Protein AF-A0A522E8Q3-F1 (afdb_monomer_lite)

Foldseek 3Di:
DVVVVVVVPPLPPFAEAELLQLQQDDFLLVLLVLLQQLVVQLVVVVVVPDDSLRSNVVSQQVSRATPVGGLAPDDSVVVQVLLLVLLLVLLVLQVCCCVQFVVVCCVVQPQDPVLSPDSGLSVLSVLLNPFQDVPRDPVSLRSNLSSSSSNSRSSSLNSQVRSCVVLVLVVLLVVLVVLCQVWFFDHPDKAKKKKKWWFADDPPFPFGATPDIFIDRDPVVVVVVVVVCVVVVTDMDMDIATFTWGDDPQKIWTKRKAQPQDDSSVQSLCVLVVDTASQRQEMEIAGQWMDGHPHDIGFDDFVNLVVSLVSCVVTSCDPQHPWDPPPDDDDPLDDPLDDWDKTKTWGWDDDPSHIYTHIYMYTTYYPSSVVSVVRCPRPPSVSCVVNVSCCVRVVCSSQVPDCPSNVPVPRSDGDCPPD

Structure (mmCIF, N/CA/C/O backbone):
data_AF-A0A522E8Q3-F1
#
_entry.id   AF-A0A522E8Q3-F1
#
loop_
_atom_site.group_PDB
_atom_site.id
_atom_site.type_symbol
_atom_site.label_atom_id
_atom_site.label_alt_id
_atom_site.label_comp_id
_atom_site.label_asym_id
_atom_site.label_entity_id
_atom_site.label_seq_id
_atom_site.pdbx_PDB_ins_code
_atom_site.Cartn_x
_atom_site.Cartn_y
_atom_site.Cartn_z
_atom_site.occupancy
_atom_site.B_iso_or_equiv
_atom_site.auth_seq_id
_atom_site.auth_comp_id
_atom_site.auth_asym_id
_atom_site.auth_atom_id
_atom_site.pdbx_PDB_model_num
ATOM 1 N N . MET A 1 1 ? -15.191 -46.742 -25.155 1.00 41.59 1 MET A N 1
ATOM 2 C CA . MET A 1 1 ? -14.427 -45.645 -25.792 1.00 41.59 1 MET A CA 1
ATOM 3 C C . MET A 1 1 ? -14.888 -44.253 -25.358 1.00 41.59 1 MET A C 1
ATOM 5 O O . MET A 1 1 ? -14.039 -43.494 -24.926 1.00 41.59 1 MET A O 1
ATOM 9 N N . PHE A 1 2 ? -16.186 -43.914 -25.352 1.00 28.19 2 PHE A N 1
ATOM 10 C CA . PHE A 1 2 ? -16.649 -42.576 -24.910 1.00 28.19 2 PHE A CA 1
ATOM 11 C C . PHE A 1 2 ? -16.436 -42.281 -23.404 1.00 28.19 2 PHE A C 1
ATOM 13 O O . PHE A 1 2 ? -16.222 -41.140 -23.020 1.00 28.19 2 PHE A O 1
ATOM 20 N N . ALA A 1 3 ? -16.409 -43.313 -22.552 1.00 34.50 3 ALA A N 1
ATOM 21 C CA . ALA A 1 3 ? -16.112 -43.178 -21.119 1.00 34.50 3 ALA A CA 1
ATOM 22 C C . ALA A 1 3 ? -14.609 -43.009 -20.797 1.00 34.50 3 ALA A C 1
ATOM 24 O O . ALA A 1 3 ? -14.265 -42.586 -19.701 1.00 34.50 3 ALA A O 1
ATOM 25 N N . GLN A 1 4 ? -13.715 -43.312 -21.746 1.00 32.22 4 GLN A N 1
ATOM 26 C CA . GLN A 1 4 ? -12.261 -43.157 -21.578 1.00 32.22 4 GLN A CA 1
ATOM 27 C C . GLN A 1 4 ? -11.807 -41.727 -21.913 1.00 32.22 4 GLN A C 1
ATOM 29 O O . GLN A 1 4 ? -10.944 -41.189 -21.233 1.00 32.22 4 GLN A O 1
ATOM 34 N N . LEU A 1 5 ? -12.498 -41.059 -22.844 1.00 30.47 5 LEU A N 1
ATOM 35 C CA . LEU A 1 5 ? -12.337 -39.625 -23.131 1.00 30.47 5 LEU A CA 1
ATOM 36 C C . LEU A 1 5 ? -12.844 -38.707 -22.001 1.00 30.47 5 LEU A C 1
ATOM 38 O O . LEU A 1 5 ? -12.388 -37.576 -21.887 1.00 30.47 5 LEU A O 1
ATOM 42 N N . LEU A 1 6 ? -13.735 -39.195 -21.129 1.00 31.92 6 LEU A N 1
ATOM 43 C CA . LEU A 1 6 ? -14.139 -38.485 -19.904 1.00 31.92 6 LEU A CA 1
ATOM 44 C C . LEU A 1 6 ? -13.179 -38.721 -18.725 1.00 31.92 6 LEU A C 1
ATOM 46 O O . LEU A 1 6 ? -13.173 -37.930 -17.789 1.00 31.92 6 LEU A O 1
ATOM 50 N N . ALA A 1 7 ? -12.347 -39.767 -18.779 1.00 30.45 7 ALA A N 1
ATOM 51 C CA . ALA A 1 7 ? -11.290 -40.020 -17.795 1.00 30.45 7 ALA A CA 1
ATOM 52 C C . ALA A 1 7 ? -9.968 -39.310 -18.156 1.00 30.45 7 ALA A C 1
ATOM 54 O O . ALA A 1 7 ? -9.169 -39.011 -17.273 1.00 30.45 7 ALA A O 1
ATOM 55 N N . GLU A 1 8 ? -9.768 -38.987 -19.440 1.00 33.78 8 GLU A N 1
ATOM 56 C CA . GLU A 1 8 ? -8.677 -38.138 -19.948 1.00 33.78 8 GLU A CA 1
ATOM 57 C C . GLU A 1 8 ? -8.996 -36.634 -19.914 1.00 33.78 8 GLU A C 1
ATOM 59 O O . GLU A 1 8 ? -8.121 -35.812 -20.179 1.00 33.78 8 GLU A O 1
ATOM 64 N N . MET A 1 9 ? -10.183 -36.248 -19.425 1.00 33.44 9 MET A N 1
ATOM 65 C CA . MET A 1 9 ? -10.294 -35.031 -18.619 1.00 33.44 9 MET A CA 1
ATOM 66 C C . MET A 1 9 ? -9.604 -35.300 -17.282 1.00 33.44 9 MET A C 1
ATOM 68 O O . MET A 1 9 ? -10.233 -35.344 -16.225 1.00 33.44 9 MET A O 1
ATOM 72 N N . THR A 1 10 ? -8.283 -35.494 -17.335 1.00 39.47 10 THR A N 1
ATOM 73 C CA . THR A 1 10 ? -7.413 -35.226 -16.205 1.00 39.47 10 THR A CA 1
ATOM 74 C C . THR A 1 10 ? -7.893 -33.903 -15.646 1.00 39.47 10 THR A C 1
ATOM 76 O O . THR A 1 10 ? -7.778 -32.873 -16.315 1.00 39.47 10 THR A O 1
ATOM 79 N N . LEU A 1 11 ? -8.495 -33.952 -14.457 1.00 42.81 11 LEU A N 1
ATOM 80 C CA . LEU A 1 11 ? -8.527 -32.839 -13.531 1.00 42.81 11 LEU A CA 1
ATOM 81 C C . LEU A 1 11 ? -7.081 -32.367 -13.480 1.00 42.81 11 LEU A C 1
ATOM 83 O O . LEU A 1 11 ? -6.267 -32.950 -12.766 1.00 42.81 11 LEU A O 1
ATOM 87 N N . SER A 1 12 ? -6.731 -31.411 -14.344 1.00 44.81 12 SER A N 1
ATOM 88 C CA . SER A 1 12 ? -5.445 -30.753 -14.310 1.00 44.81 12 SER A CA 1
ATOM 89 C C . SER A 1 12 ? -5.385 -30.233 -12.897 1.00 44.81 12 SER A C 1
ATOM 91 O O . SER A 1 12 ? -6.204 -29.383 -12.533 1.00 44.81 12 SER A O 1
ATOM 93 N N . THR A 1 13 ? -4.528 -30.837 -12.076 1.00 48.59 13 THR A N 1
ATOM 94 C CA . THR A 1 13 ? -4.317 -30.410 -10.702 1.00 48.59 13 THR A CA 1
ATOM 95 C C . THR A 1 13 ? -4.207 -28.893 -10.773 1.00 48.59 13 THR A C 1
ATOM 97 O O . THR A 1 13 ? -3.363 -28.427 -11.549 1.00 48.59 13 THR A O 1
ATOM 100 N N . PRO A 1 14 ? -5.112 -28.133 -10.124 1.00 58.19 14 PRO A N 1
ATOM 101 C CA . PRO A 1 14 ? -5.217 -26.704 -10.368 1.00 58.19 14 PRO A CA 1
ATOM 102 C C . PRO A 1 14 ? -3.828 -26.090 -10.277 1.00 58.19 14 PRO A C 1
ATOM 104 O O . PRO A 1 14 ? -3.141 -26.274 -9.268 1.00 58.19 14 PRO A O 1
ATOM 107 N N . GLN A 1 15 ? -3.369 -25.444 -11.351 1.00 67.69 15 GLN A N 1
ATOM 108 C CA . GLN A 1 15 ? -2.024 -24.882 -11.349 1.00 67.69 15 GLN A CA 1
ATOM 109 C C . GLN A 1 15 ? -1.968 -23.810 -10.261 1.00 67.69 15 GLN A C 1
ATOM 111 O O . GLN A 1 15 ? -2.791 -22.891 -10.234 1.00 67.69 15 GLN A O 1
ATOM 116 N N . LEU A 1 16 ? -1.032 -23.966 -9.328 1.00 74.56 16 LEU A N 1
ATOM 117 C CA . LEU A 1 16 ? -0.861 -23.036 -8.223 1.00 74.56 16 LEU A CA 1
ATOM 118 C C . LEU A 1 16 ? -0.141 -21.783 -8.735 1.00 74.56 16 LEU A C 1
ATOM 120 O O . LEU A 1 16 ? 1.036 -21.839 -9.090 1.00 74.56 16 LEU A O 1
ATOM 124 N N . PHE A 1 17 ? -0.841 -20.652 -8.750 1.00 78.56 17 PHE A N 1
ATOM 125 C CA . PHE A 1 17 ? -0.266 -19.339 -9.012 1.00 78.56 17 PHE A CA 1
ATOM 126 C C . PHE A 1 17 ? 0.146 -18.684 -7.693 1.00 78.56 17 PHE A C 1
ATOM 128 O O . PHE A 1 17 ? -0.682 -18.444 -6.810 1.00 78.56 17 PHE A O 1
ATOM 135 N N . ILE A 1 18 ? 1.438 -18.388 -7.557 1.00 78.44 18 ILE A N 1
ATOM 136 C CA . ILE A 1 18 ? 2.001 -17.707 -6.390 1.00 78.44 18 ILE A CA 1
ATOM 137 C C . ILE A 1 18 ? 2.471 -16.323 -6.858 1.00 78.44 18 ILE A C 1
ATOM 139 O O . ILE A 1 18 ? 3.510 -16.250 -7.516 1.00 78.44 18 ILE A O 1
ATOM 143 N N . PRO A 1 19 ? 1.766 -15.227 -6.510 1.00 79.31 19 PRO A N 1
ATOM 144 C CA . PRO A 1 19 ? 2.124 -13.865 -6.920 1.00 79.31 19 PRO A CA 1
ATOM 145 C C . PRO A 1 19 ? 3.591 -13.506 -6.655 1.00 79.31 19 PRO A C 1
ATOM 147 O O . PRO A 1 19 ? 4.250 -12.895 -7.490 1.00 79.31 19 PRO A O 1
ATOM 150 N N . ASP A 1 20 ? 4.140 -13.961 -5.527 1.00 77.62 20 ASP A N 1
ATOM 151 C CA . ASP A 1 20 ? 5.539 -13.729 -5.156 1.00 77.62 20 ASP A CA 1
ATOM 152 C C . ASP A 1 20 ? 6.546 -14.336 -6.158 1.00 77.62 20 ASP A C 1
ATOM 154 O O . ASP A 1 20 ? 7.645 -13.807 -6.288 1.00 77.62 20 ASP A O 1
ATOM 158 N N . ASN A 1 21 ? 6.186 -15.409 -6.873 1.00 78.00 21 ASN A N 1
ATOM 159 C CA . ASN A 1 21 ? 7.031 -16.037 -7.900 1.00 78.00 21 ASN A CA 1
ATOM 160 C C . ASN A 1 21 ? 6.860 -15.397 -9.289 1.00 78.00 21 ASN A C 1
ATOM 162 O O . ASN A 1 21 ? 7.738 -15.529 -10.145 1.00 78.00 21 ASN A O 1
ATOM 166 N N . ALA A 1 22 ? 5.716 -14.750 -9.525 1.00 79.38 22 ALA A N 1
ATOM 167 C CA . ALA A 1 22 ? 5.424 -14.006 -10.749 1.00 79.38 22 ALA A CA 1
ATOM 168 C C . ALA A 1 22 ? 5.989 -12.576 -10.709 1.00 79.38 22 ALA A C 1
ATOM 170 O O . ALA A 1 22 ? 6.239 -11.970 -11.753 1.00 79.38 22 ALA A O 1
ATOM 171 N N . LEU A 1 23 ? 6.211 -12.042 -9.505 1.00 85.19 23 LEU A N 1
ATOM 172 C CA . LEU A 1 23 ? 6.755 -10.711 -9.284 1.00 85.19 23 LEU A CA 1
ATOM 173 C C . LEU A 1 23 ? 8.222 -10.623 -9.719 1.00 85.19 23 LEU A C 1
ATOM 175 O O . LEU A 1 23 ? 9.132 -11.041 -9.005 1.00 85.19 23 LEU A O 1
ATOM 179 N N . ASN A 1 24 ? 8.454 -9.951 -10.845 1.00 82.75 24 ASN A N 1
ATOM 180 C CA . ASN A 1 24 ? 9.786 -9.587 -11.331 1.00 82.75 24 ASN A CA 1
ATOM 181 C C . ASN A 1 24 ? 10.335 -8.333 -10.644 1.00 82.75 24 ASN A C 1
ATOM 183 O O . ASN A 1 24 ? 10.727 -7.355 -11.285 1.00 82.75 24 ASN A O 1
ATOM 187 N N . PHE A 1 25 ? 10.359 -8.365 -9.313 1.00 84.12 25 PHE A N 1
ATOM 188 C CA . PHE A 1 25 ? 10.963 -7.302 -8.529 1.00 84.12 25 PHE A CA 1
ATOM 189 C C . PHE A 1 25 ? 12.481 -7.465 -8.503 1.00 84.12 25 PHE A C 1
ATOM 191 O O . PHE A 1 25 ? 13.005 -8.537 -8.202 1.00 84.12 25 PHE A O 1
ATOM 198 N N . ARG A 1 26 ? 13.183 -6.370 -8.769 1.00 81.25 26 ARG A N 1
ATOM 199 C CA . ARG A 1 26 ? 14.635 -6.271 -8.652 1.00 81.25 26 ARG A CA 1
ATOM 200 C C . ARG A 1 26 ? 14.940 -5.041 -7.835 1.00 81.25 26 ARG A C 1
ATOM 202 O O . ARG A 1 26 ? 14.259 -4.024 -7.976 1.00 81.25 26 ARG A O 1
ATOM 209 N N . ARG A 1 27 ? 15.964 -5.122 -6.990 1.00 77.81 27 ARG A N 1
ATOM 210 C CA . ARG A 1 27 ? 16.410 -3.915 -6.290 1.00 77.81 27 ARG A CA 1
ATOM 211 C C . ARG A 1 27 ? 16.889 -2.911 -7.327 1.00 77.81 27 ARG A C 1
ATOM 213 O O . ARG A 1 27 ? 17.467 -3.297 -8.340 1.00 77.81 27 ARG A O 1
ATOM 220 N N . LEU A 1 28 ? 16.693 -1.628 -7.067 1.00 74.69 28 LEU A N 1
ATOM 221 C CA . LEU A 1 28 ? 17.050 -0.564 -8.008 1.00 74.69 28 LEU A CA 1
ATOM 222 C C . LEU A 1 28 ? 18.443 -0.696 -8.681 1.00 74.69 28 LEU A C 1
ATOM 224 O O . LEU A 1 28 ? 18.494 -0.512 -9.896 1.00 74.69 28 LEU A O 1
ATOM 228 N N . PRO A 1 29 ? 19.547 -1.083 -8.002 1.00 74.06 29 PRO A N 1
ATOM 229 C CA . PRO A 1 29 ? 20.842 -1.272 -8.669 1.00 74.06 29 PRO A CA 1
ATOM 230 C C . PRO A 1 29 ? 20.824 -2.385 -9.727 1.00 74.06 29 PRO A C 1
ATOM 232 O O . PRO A 1 29 ? 21.396 -2.239 -10.803 1.00 74.06 29 PRO A O 1
ATOM 235 N N . GLU A 1 30 ? 20.115 -3.481 -9.455 1.00 77.81 30 GLU A N 1
ATOM 236 C CA . GLU A 1 30 ? 19.909 -4.579 -10.406 1.00 77.81 30 GLU A CA 1
ATOM 237 C C . GLU A 1 30 ? 18.980 -4.141 -11.547 1.00 77.81 30 GLU A C 1
ATOM 239 O O . GLU A 1 30 ? 19.164 -4.541 -12.695 1.00 77.81 30 GLU A O 1
ATOM 244 N N . GLN A 1 31 ? 18.006 -3.272 -11.261 1.00 82.75 31 GLN A N 1
ATOM 245 C CA . GLN A 1 31 ? 17.117 -2.719 -12.281 1.00 82.75 31 GLN A CA 1
ATOM 246 C C . GLN A 1 31 ? 17.868 -1.846 -13.296 1.00 82.75 31 GLN A C 1
ATOM 248 O O . GLN A 1 31 ? 17.459 -1.773 -14.453 1.00 82.75 31 GLN A O 1
ATOM 253 N N . TYR A 1 32 ? 18.986 -1.225 -12.916 1.00 80.94 32 TYR A N 1
ATOM 254 C CA . TYR A 1 32 ? 19.794 -0.428 -13.846 1.00 80.94 32 TYR A CA 1
ATOM 255 C C . TYR A 1 32 ? 20.432 -1.291 -14.943 1.00 80.94 32 TYR A C 1
ATOM 257 O O . TYR A 1 32 ? 20.439 -0.891 -16.107 1.00 80.94 32 TYR A O 1
ATOM 265 N N . LEU A 1 33 ? 20.869 -2.510 -14.609 1.00 81.75 33 LEU A N 1
ATOM 266 C CA . LEU A 1 33 ? 21.344 -3.495 -15.593 1.00 81.75 33 LEU A CA 1
ATOM 267 C C . LEU A 1 33 ? 20.244 -3.892 -16.580 1.00 81.75 33 LEU A C 1
ATOM 269 O O . LEU A 1 33 ? 20.492 -4.055 -17.777 1.00 81.75 33 LEU A O 1
ATOM 273 N N . ILE A 1 34 ? 19.013 -4.023 -16.080 1.00 87.81 34 ILE A N 1
ATOM 274 C CA . ILE A 1 34 ? 17.849 -4.315 -16.916 1.00 87.81 34 ILE A CA 1
ATOM 275 C C . ILE A 1 34 ? 17.569 -3.160 -17.869 1.00 87.81 34 ILE A C 1
ATOM 277 O O . ILE A 1 34 ? 17.360 -3.408 -19.050 1.00 87.81 34 ILE A O 1
ATOM 281 N N . VAL A 1 35 ? 17.630 -1.909 -17.408 1.00 90.38 35 VAL A N 1
ATOM 282 C CA . VAL A 1 35 ? 17.433 -0.734 -18.273 1.00 90.38 35 VAL A CA 1
ATOM 283 C C . VAL A 1 35 ? 18.485 -0.678 -19.390 1.00 90.38 35 VAL A C 1
ATOM 285 O O . VAL A 1 35 ? 18.132 -0.459 -20.548 1.00 90.38 35 VAL A O 1
ATOM 288 N N . GLN A 1 36 ? 19.755 -0.960 -19.084 1.00 87.38 36 GLN A N 1
ATOM 289 C CA . GLN A 1 36 ? 20.809 -1.056 -20.104 1.00 87.38 36 GLN A CA 1
ATOM 290 C C . GLN A 1 36 ? 20.533 -2.179 -21.116 1.00 87.38 36 GLN A C 1
ATOM 292 O O . GLN A 1 36 ? 20.622 -1.967 -22.323 1.00 87.38 36 GLN A O 1
ATOM 297 N N . SER A 1 37 ? 20.128 -3.360 -20.646 1.00 90.94 37 SER A N 1
ATOM 298 C CA . SER A 1 37 ? 19.807 -4.500 -21.520 1.00 90.94 37 SER A CA 1
ATOM 299 C C . SER A 1 37 ? 18.564 -4.240 -22.382 1.00 90.94 37 SER A C 1
ATOM 301 O O . SER A 1 37 ? 18.505 -4.634 -23.551 1.00 90.94 37 SER A O 1
ATOM 303 N N . MET A 1 38 ? 17.582 -3.518 -21.831 1.00 94.56 38 MET A N 1
ATOM 304 C CA . MET A 1 38 ? 16.401 -3.056 -22.558 1.00 94.56 38 MET A CA 1
ATOM 305 C C . MET A 1 38 ? 16.782 -2.107 -23.692 1.00 94.56 38 MET A C 1
ATOM 307 O O . MET A 1 38 ? 16.184 -2.202 -24.758 1.00 94.56 38 MET A O 1
ATOM 311 N N . ARG A 1 39 ? 17.787 -1.238 -23.517 1.00 94.88 39 ARG A N 1
ATOM 312 C CA . ARG A 1 39 ? 18.267 -0.359 -24.594 1.00 94.88 39 ARG A CA 1
ATOM 313 C C . ARG A 1 39 ? 18.821 -1.148 -25.776 1.00 94.88 39 ARG A C 1
ATOM 315 O O . ARG A 1 39 ? 18.422 -0.869 -26.902 1.00 94.88 39 ARG A O 1
ATOM 322 N N . THR A 1 40 ? 19.653 -2.156 -25.524 1.00 94.50 40 THR A N 1
ATOM 323 C CA . THR A 1 40 ? 20.173 -3.031 -26.587 1.00 94.50 40 THR A CA 1
ATOM 324 C C . THR A 1 40 ? 19.035 -3.724 -27.335 1.00 94.50 40 THR A C 1
ATOM 326 O O . THR A 1 40 ? 18.961 -3.653 -28.556 1.00 94.50 40 THR A O 1
ATOM 329 N N . SER A 1 41 ? 18.085 -4.319 -26.601 1.00 95.38 41 SER A N 1
ATOM 330 C CA . SER A 1 41 ? 16.923 -4.978 -27.219 1.00 95.38 41 SER A CA 1
ATOM 331 C C . SER A 1 41 ? 16.060 -3.993 -28.011 1.00 95.38 41 SER A C 1
ATOM 333 O O . SER A 1 41 ? 15.592 -4.311 -29.100 1.00 95.38 41 SER A O 1
ATOM 335 N N . TYR A 1 42 ? 15.858 -2.785 -27.482 1.00 97.31 42 TYR A N 1
ATOM 336 C CA . TYR A 1 42 ? 15.119 -1.724 -28.155 1.00 97.31 42 TYR A CA 1
ATOM 337 C C . TYR A 1 42 ? 15.773 -1.362 -29.492 1.00 97.31 42 TYR A C 1
ATOM 339 O O . TYR A 1 42 ? 15.077 -1.318 -30.503 1.00 97.31 42 TYR A O 1
ATOM 347 N N . ASP A 1 43 ? 17.091 -1.147 -29.521 1.00 96.81 43 ASP A N 1
ATOM 348 C CA . ASP A 1 43 ? 17.814 -0.811 -30.752 1.00 96.81 43 ASP A CA 1
ATOM 349 C C . ASP A 1 43 ? 17.760 -1.946 -31.780 1.00 96.81 43 ASP A C 1
ATOM 351 O O . ASP A 1 43 ? 17.529 -1.686 -32.963 1.00 96.81 43 ASP A O 1
ATOM 355 N N . ASP A 1 44 ? 17.853 -3.201 -31.335 1.00 97.00 44 ASP A N 1
ATOM 356 C CA . ASP A 1 44 ? 17.686 -4.369 -32.203 1.00 97.00 44 ASP A CA 1
ATOM 357 C C . ASP A 1 44 ? 16.285 -4.414 -32.833 1.00 97.00 44 ASP A C 1
ATOM 359 O O . ASP A 1 44 ? 16.143 -4.619 -34.042 1.00 97.00 44 ASP A O 1
ATOM 363 N N . PHE A 1 45 ? 15.228 -4.186 -32.044 1.00 96.81 45 PHE A N 1
ATOM 364 C CA . PHE A 1 45 ? 13.861 -4.116 -32.566 1.00 96.81 45 PHE A CA 1
ATOM 365 C C . PHE A 1 45 ? 13.668 -2.908 -33.492 1.00 96.81 45 PHE A C 1
ATOM 367 O O . PHE A 1 45 ? 13.040 -3.039 -34.544 1.00 96.81 45 PHE A O 1
ATOM 374 N N . LYS A 1 46 ? 14.257 -1.748 -33.180 1.00 97.44 46 LYS A N 1
ATOM 375 C CA . LYS A 1 46 ? 14.257 -0.592 -34.089 1.00 97.44 46 LYS A CA 1
ATOM 376 C C . LYS A 1 46 ? 14.930 -0.922 -35.421 1.00 97.44 46 LYS A C 1
ATOM 378 O O . LYS A 1 46 ? 14.364 -0.600 -36.464 1.00 97.44 46 LYS A O 1
ATOM 383 N N . GLY A 1 47 ? 16.075 -1.605 -35.401 1.00 94.50 47 GLY A N 1
ATOM 384 C CA . GLY A 1 47 ? 16.795 -2.046 -36.601 1.00 94.50 47 GLY A CA 1
ATOM 385 C C . GLY A 1 47 ? 16.010 -3.046 -37.456 1.00 94.50 47 GLY A C 1
ATOM 386 O O . GLY A 1 47 ? 16.174 -3.083 -38.672 1.00 94.50 47 GLY A O 1
ATOM 387 N N . ARG A 1 48 ? 15.098 -3.810 -36.841 1.00 95.50 48 ARG A N 1
ATOM 388 C CA . ARG A 1 48 ? 14.170 -4.729 -37.524 1.00 95.50 48 ARG A CA 1
ATOM 389 C C . ARG A 1 48 ? 12.898 -4.056 -38.059 1.00 95.50 48 ARG A C 1
ATOM 391 O O . ARG A 1 48 ? 12.046 -4.744 -38.610 1.00 95.50 48 ARG A O 1
ATOM 398 N N . GLY A 1 49 ? 12.756 -2.738 -37.906 1.00 96.00 49 GLY A N 1
ATOM 399 C CA . GLY A 1 49 ? 11.641 -1.964 -38.461 1.00 96.00 49 GLY A CA 1
ATOM 400 C C . GLY A 1 49 ? 10.432 -1.790 -37.538 1.00 96.00 49 GLY A C 1
ATOM 401 O O . GLY A 1 49 ? 9.410 -1.273 -37.984 1.00 96.00 49 GLY A O 1
ATOM 402 N N . TYR A 1 50 ? 10.525 -2.171 -36.260 1.00 95.56 50 TYR A N 1
ATOM 403 C CA . TYR A 1 50 ? 9.438 -1.948 -35.303 1.00 95.56 50 TYR A CA 1
ATOM 404 C C . TYR A 1 50 ? 9.258 -0.450 -34.989 1.00 95.56 50 TYR A C 1
ATOM 406 O O . TYR A 1 50 ? 10.212 0.350 -34.973 1.00 95.56 50 TYR A O 1
ATOM 414 N N . SER A 1 51 ? 8.017 -0.054 -34.690 1.00 96.50 51 SER A N 1
ATOM 415 C CA . SER A 1 51 ? 7.729 1.281 -34.154 1.00 96.50 51 SER A CA 1
ATOM 416 C C . SER A 1 51 ? 8.463 1.489 -32.818 1.00 96.50 51 SER A C 1
ATOM 418 O O . SER A 1 51 ? 8.903 0.537 -32.174 1.00 96.50 51 SER A O 1
ATOM 420 N N . SER A 1 52 ? 8.644 2.738 -32.382 1.00 95.19 52 SER A N 1
ATOM 421 C CA . SER A 1 52 ? 9.338 2.999 -31.110 1.00 95.19 52 SER A CA 1
ATOM 422 C C . SER A 1 52 ? 8.563 2.467 -29.897 1.00 95.19 52 SER A C 1
ATOM 424 O O . SER A 1 52 ? 9.175 1.969 -28.957 1.00 95.19 52 SER A O 1
ATOM 426 N N . HIS A 1 53 ? 7.229 2.497 -29.939 1.00 95.19 53 HIS A N 1
ATOM 427 C CA . HIS A 1 53 ? 6.385 1.935 -28.880 1.00 95.19 53 HIS A CA 1
ATOM 428 C C . HIS A 1 53 ? 6.487 0.402 -28.850 1.00 95.19 53 HIS A C 1
ATOM 430 O O . HIS A 1 53 ? 6.746 -0.174 -27.792 1.00 95.19 53 HIS A O 1
ATOM 436 N N . GLN A 1 54 ? 6.420 -0.242 -30.021 1.00 95.00 54 GLN A N 1
ATOM 437 C CA . GLN A 1 54 ? 6.609 -1.685 -30.179 1.00 95.00 54 GLN A CA 1
ATOM 438 C C . GLN A 1 54 ? 7.969 -2.134 -29.656 1.00 95.00 54 GLN A C 1
ATOM 440 O O . GLN A 1 54 ? 8.056 -3.057 -28.849 1.00 95.00 54 GLN A O 1
ATOM 445 N N . ALA A 1 55 ? 9.038 -1.467 -30.096 1.00 96.56 55 ALA A N 1
ATOM 446 C CA . ALA A 1 55 ? 10.399 -1.797 -29.698 1.00 96.56 55 ALA A CA 1
ATOM 447 C C . ALA A 1 55 ? 10.586 -1.692 -28.178 1.00 96.56 55 ALA A C 1
ATOM 449 O O . ALA A 1 55 ? 11.217 -2.561 -27.579 1.00 96.56 55 ALA A O 1
ATOM 450 N N . LEU A 1 56 ? 10.001 -0.670 -27.540 1.00 95.81 56 LEU A N 1
ATOM 451 C CA . LEU A 1 56 ? 10.052 -0.511 -26.088 1.00 95.81 56 LEU A CA 1
ATOM 452 C C . LEU A 1 56 ? 9.290 -1.629 -25.363 1.00 95.81 56 LEU A C 1
ATOM 454 O O . LEU A 1 56 ? 9.818 -2.204 -24.410 1.00 95.81 56 LEU A O 1
ATOM 458 N N . TYR A 1 57 ? 8.079 -1.955 -25.819 1.00 95.19 57 TYR A N 1
ATOM 459 C CA . TYR A 1 57 ? 7.276 -3.035 -25.245 1.00 95.19 57 TYR A CA 1
ATOM 460 C C . TYR A 1 57 ? 7.999 -4.384 -25.339 1.00 95.19 57 TYR A C 1
ATOM 462 O O . TYR A 1 57 ? 8.170 -5.070 -24.331 1.00 95.19 57 TYR A O 1
ATOM 470 N N . PHE A 1 58 ? 8.506 -4.749 -26.519 1.00 94.25 58 PHE A N 1
ATOM 471 C CA . PHE A 1 58 ? 9.224 -6.012 -26.696 1.00 94.25 58 PHE A CA 1
ATOM 472 C C . PHE A 1 58 ? 10.554 -6.051 -25.936 1.00 94.25 58 PHE A C 1
ATOM 474 O O . PHE A 1 58 ? 10.919 -7.104 -25.404 1.00 94.25 58 PHE A O 1
ATOM 481 N N . ALA A 1 59 ? 11.256 -4.920 -25.815 1.00 94.62 59 ALA A N 1
ATOM 482 C CA . ALA A 1 59 ? 12.428 -4.815 -24.952 1.00 94.62 59 ALA A CA 1
ATOM 483 C C . ALA A 1 59 ? 12.070 -5.090 -23.484 1.00 94.62 59 ALA A C 1
ATOM 485 O O . ALA A 1 59 ? 12.763 -5.862 -22.823 1.00 94.62 59 ALA A O 1
ATOM 486 N N . TYR A 1 60 ? 10.968 -4.528 -22.978 1.00 92.81 60 TYR A N 1
ATOM 487 C CA . TYR A 1 60 ? 10.496 -4.811 -21.622 1.00 92.81 60 TYR A CA 1
ATOM 488 C C . TYR A 1 60 ? 10.174 -6.297 -21.428 1.00 92.81 60 TYR A C 1
ATOM 490 O O . TYR A 1 60 ? 10.704 -6.921 -20.507 1.00 92.81 60 TYR A O 1
ATOM 498 N N . VAL A 1 61 ? 9.361 -6.867 -22.320 1.00 90.75 61 VAL A N 1
ATOM 499 C CA . VAL A 1 61 ? 8.932 -8.274 -22.288 1.00 90.75 61 VAL A CA 1
ATOM 500 C C . VAL A 1 61 ? 10.129 -9.225 -22.262 1.00 90.75 61 VAL A C 1
ATOM 502 O O . VAL A 1 61 ? 10.191 -10.122 -21.423 1.00 90.75 61 VAL A O 1
ATOM 505 N N . THR A 1 62 ? 11.114 -8.993 -23.130 1.00 89.44 62 THR A N 1
ATOM 506 C CA . THR A 1 62 ? 12.295 -9.860 -23.267 1.00 89.44 62 THR A CA 1
ATOM 507 C C . THR A 1 62 ? 13.182 -9.832 -22.021 1.00 89.44 62 THR A C 1
ATOM 509 O O . THR A 1 62 ? 13.752 -10.851 -21.643 1.00 89.44 62 THR A O 1
ATOM 512 N N . GLN A 1 63 ? 13.292 -8.676 -21.360 1.00 89.25 63 GLN A N 1
ATOM 513 C CA . GLN A 1 63 ? 14.175 -8.485 -20.202 1.00 89.25 63 GLN A CA 1
ATOM 514 C C . GLN A 1 63 ? 13.492 -8.776 -18.852 1.00 89.25 63 GLN A C 1
ATOM 516 O O . GLN A 1 63 ? 14.131 -8.768 -17.794 1.00 89.25 63 GLN A O 1
ATOM 521 N N . ASN A 1 64 ? 12.187 -9.054 -18.862 1.00 84.81 64 ASN A N 1
ATOM 522 C CA . ASN A 1 64 ? 11.404 -9.353 -17.665 1.00 84.81 64 ASN A CA 1
ATOM 523 C C . ASN A 1 64 ? 10.605 -10.665 -17.803 1.00 84.81 64 ASN A C 1
ATOM 525 O O . ASN A 1 64 ? 9.390 -10.649 -17.598 1.00 84.81 64 ASN A O 1
ATOM 529 N N . PRO A 1 65 ? 11.242 -11.814 -18.107 1.00 80.69 65 PRO A N 1
ATOM 530 C CA . PRO A 1 65 ? 10.568 -13.107 -18.025 1.00 80.69 65 PRO A CA 1
ATOM 531 C C . PRO A 1 65 ? 10.370 -13.507 -16.559 1.00 80.69 65 PRO A C 1
ATOM 533 O O . PRO A 1 65 ? 11.213 -13.208 -15.713 1.00 80.69 65 PRO A O 1
ATOM 536 N N . ASN A 1 66 ? 9.267 -14.176 -16.236 1.00 73.31 66 ASN A N 1
ATOM 537 C CA . ASN A 1 66 ? 9.076 -14.833 -14.941 1.00 73.31 66 ASN A CA 1
ATOM 538 C C . ASN A 1 66 ? 8.784 -16.327 -15.140 1.00 73.31 66 ASN A C 1
ATOM 540 O O . ASN A 1 66 ? 8.614 -16.817 -16.255 1.00 73.31 66 ASN A O 1
ATOM 544 N N . SER A 1 67 ? 8.711 -17.064 -14.031 1.00 69.00 67 SER A N 1
ATOM 545 C CA . SER A 1 67 ? 8.385 -18.500 -14.030 1.00 69.00 67 SER A CA 1
ATOM 546 C C . SER A 1 67 ? 6.986 -18.837 -14.577 1.00 69.00 67 SER A C 1
ATOM 548 O O . SER A 1 67 ? 6.682 -20.007 -14.795 1.00 69.00 67 SER A O 1
ATOM 550 N N . HIS A 1 68 ? 6.154 -17.825 -14.825 1.00 68.38 68 HIS A N 1
ATOM 551 C CA . HIS A 1 68 ? 4.775 -17.931 -15.292 1.00 68.38 68 HIS A CA 1
ATOM 552 C C . HIS A 1 68 ? 4.569 -17.362 -16.711 1.00 68.38 68 HIS A C 1
ATOM 554 O O . HIS A 1 68 ? 3.440 -17.340 -17.196 1.00 68.38 68 HIS A O 1
ATOM 560 N N . GLY A 1 69 ? 5.644 -16.955 -17.397 1.00 72.06 69 GLY A N 1
A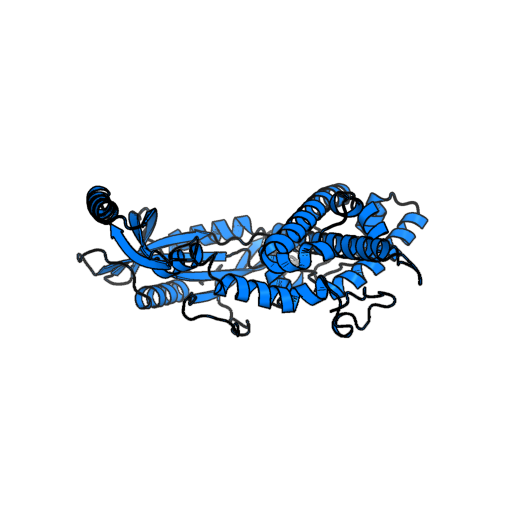TOM 561 C CA . GLY A 1 69 ? 5.609 -16.397 -18.746 1.00 72.06 69 GLY A CA 1
ATOM 562 C C . GLY A 1 69 ? 6.125 -14.959 -18.807 1.00 72.06 69 GLY A C 1
ATOM 563 O O . GLY A 1 69 ? 7.200 -14.635 -18.295 1.00 72.06 69 GLY A O 1
ATOM 564 N N . VAL A 1 70 ? 5.383 -14.104 -19.509 1.00 70.69 70 VAL A N 1
ATOM 565 C CA . VAL A 1 70 ? 5.742 -12.696 -19.703 1.00 70.69 70 VAL A CA 1
ATOM 566 C C . VAL A 1 70 ? 5.237 -11.872 -18.521 1.00 70.69 70 VAL A C 1
ATOM 568 O O . VAL A 1 70 ? 4.089 -12.018 -18.122 1.00 70.69 70 VAL A O 1
ATOM 571 N N . ALA A 1 71 ? 6.055 -10.962 -17.983 1.00 73.06 71 ALA A N 1
ATOM 572 C CA . ALA A 1 71 ? 5.651 -10.075 -16.887 1.00 73.06 71 ALA A CA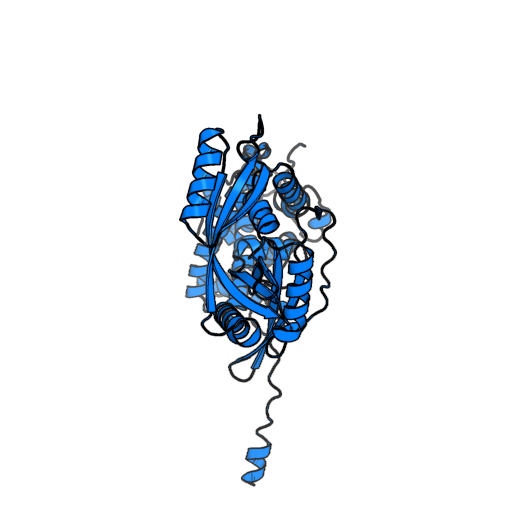 1
ATOM 573 C C . ALA A 1 71 ? 4.778 -8.891 -17.338 1.00 73.06 71 ALA A C 1
ATOM 575 O O . ALA A 1 71 ? 5.050 -7.741 -17.001 1.00 73.06 71 ALA A O 1
ATOM 576 N N . THR A 1 72 ? 3.736 -9.155 -18.123 1.00 83.06 72 THR A N 1
ATOM 577 C CA . THR A 1 72 ? 2.725 -8.156 -18.475 1.00 83.06 72 THR A CA 1
ATOM 578 C C . THR A 1 72 ? 1.367 -8.813 -18.690 1.00 83.06 72 THR A C 1
ATOM 580 O O . THR A 1 72 ? 1.279 -9.883 -19.287 1.00 83.06 72 THR A O 1
ATOM 583 N N . SER A 1 73 ? 0.311 -8.136 -18.246 1.00 78.94 73 SER A N 1
ATOM 584 C CA . SER A 1 73 ? -1.088 -8.518 -18.463 1.00 78.94 73 SER A CA 1
ATOM 585 C C . SER A 1 73 ? -1.748 -7.702 -19.583 1.00 78.94 73 SER A C 1
ATOM 587 O O . SER A 1 73 ? -2.935 -7.869 -19.861 1.00 78.94 73 SER A O 1
ATOM 589 N N . VAL A 1 74 ? -0.993 -6.804 -20.231 1.00 86.44 74 VAL A N 1
ATOM 590 C CA . VAL A 1 74 ? -1.504 -5.841 -21.213 1.00 86.44 74 VAL A CA 1
ATOM 591 C C . VAL A 1 74 ? -0.694 -5.842 -22.513 1.00 86.44 74 VAL A C 1
ATOM 593 O O . VAL A 1 74 ? 0.470 -6.244 -22.559 1.00 86.44 74 VAL A O 1
ATOM 596 N N . GLY A 1 75 ? -1.326 -5.370 -23.590 1.00 87.88 75 GLY A N 1
ATOM 597 C CA . GLY A 1 75 ? -0.666 -5.133 -24.875 1.00 87.88 75 GLY A CA 1
ATOM 598 C C . GLY A 1 75 ? 0.149 -3.835 -24.910 1.00 87.88 75 GLY A C 1
ATOM 599 O O . GLY A 1 75 ? 0.119 -3.033 -23.977 1.00 87.88 75 GLY A O 1
ATOM 600 N N . GLU A 1 76 ? 0.844 -3.616 -26.026 1.00 90.44 76 GLU A N 1
ATOM 601 C CA . GLU A 1 76 ? 1.763 -2.491 -26.267 1.00 90.44 76 GLU A CA 1
ATOM 602 C C . GLU A 1 76 ? 1.174 -1.107 -25.944 1.00 90.44 76 GLU A C 1
ATOM 604 O O . GLU A 1 76 ? 1.794 -0.319 -25.230 1.00 90.44 76 GLU A O 1
ATOM 609 N N . GLU A 1 77 ? -0.016 -0.795 -26.461 1.00 90.31 77 GLU A N 1
ATOM 610 C CA . GLU A 1 77 ? -0.612 0.539 -26.317 1.00 90.31 77 GLU A CA 1
ATOM 611 C C . GLU A 1 77 ? -0.926 0.862 -24.850 1.00 90.31 77 GLU A C 1
ATOM 613 O O . GLU A 1 77 ? -0.545 1.914 -24.330 1.00 90.31 77 GLU A O 1
ATOM 618 N N . ALA A 1 78 ? -1.554 -0.087 -24.154 1.00 91.06 78 ALA A N 1
ATOM 619 C CA . ALA A 1 78 ? -1.866 0.035 -22.736 1.00 91.06 78 ALA A CA 1
ATOM 620 C C . ALA A 1 78 ? -0.596 0.051 -21.869 1.00 91.06 78 ALA A C 1
ATOM 622 O O . ALA A 1 78 ? -0.540 0.789 -20.885 1.00 91.06 78 ALA A O 1
ATOM 623 N N . PHE A 1 79 ? 0.443 -0.705 -22.245 1.00 92.56 79 PHE A N 1
ATOM 624 C CA . PHE A 1 79 ? 1.752 -0.634 -21.596 1.00 92.56 79 PHE A CA 1
ATOM 625 C C . PHE A 1 79 ? 2.321 0.786 -21.657 1.00 92.56 79 PHE A C 1
ATOM 627 O O . PHE A 1 79 ? 2.727 1.325 -20.629 1.00 92.56 79 PHE A O 1
ATOM 634 N N . TYR A 1 80 ? 2.308 1.419 -22.832 1.00 93.31 80 TYR A N 1
ATOM 635 C CA . TYR A 1 80 ? 2.853 2.764 -23.003 1.00 93.31 80 TYR A CA 1
ATOM 636 C C . TYR A 1 80 ? 2.103 3.801 -22.155 1.00 93.31 80 TYR A C 1
ATOM 638 O O . TYR A 1 80 ? 2.728 4.575 -21.429 1.00 93.31 80 TYR A O 1
ATOM 646 N N . GLN A 1 81 ? 0.766 3.764 -22.176 1.00 92.94 81 GLN A N 1
ATOM 647 C CA . GLN A 1 81 ? -0.075 4.655 -21.368 1.00 92.94 81 GLN A CA 1
ATOM 648 C C . GLN A 1 81 ? 0.191 4.484 -19.863 1.00 92.94 81 GLN A C 1
ATOM 650 O O . GLN A 1 81 ? 0.456 5.468 -19.168 1.00 92.94 81 GLN A O 1
ATOM 655 N N . ARG A 1 82 ? 0.206 3.236 -19.367 1.00 93.19 82 ARG A N 1
ATOM 656 C CA . ARG A 1 82 ? 0.516 2.936 -17.958 1.00 93.19 82 ARG A CA 1
ATOM 657 C C . ARG A 1 82 ? 1.929 3.395 -17.587 1.00 93.19 82 ARG A C 1
ATOM 659 O O . ARG A 1 82 ? 2.124 3.984 -16.528 1.00 93.19 82 ARG A O 1
ATOM 666 N N . MET A 1 83 ? 2.919 3.197 -18.458 1.00 94.50 83 MET A N 1
ATOM 667 C CA . MET A 1 83 ? 4.294 3.646 -18.210 1.00 94.50 83 MET A CA 1
ATOM 668 C C . MET A 1 83 ? 4.415 5.169 -18.108 1.00 94.50 83 MET A C 1
ATOM 670 O O . MET A 1 83 ? 5.115 5.654 -17.220 1.00 94.50 83 MET A O 1
ATOM 674 N N . THR A 1 84 ? 3.704 5.935 -18.938 1.00 94.19 84 THR A N 1
ATOM 675 C CA . THR A 1 84 ? 3.623 7.401 -18.812 1.00 94.19 84 THR A CA 1
ATOM 676 C C . THR A 1 84 ? 3.068 7.822 -17.447 1.00 94.19 84 THR A C 1
ATOM 678 O O . THR A 1 84 ? 3.601 8.730 -16.802 1.00 94.19 84 THR A O 1
ATOM 681 N N . GLU A 1 85 ? 2.028 7.145 -16.955 1.00 92.94 85 GLU A N 1
ATOM 682 C CA . GLU A 1 85 ? 1.489 7.398 -15.615 1.00 92.94 85 GLU A CA 1
ATOM 683 C C . GLU A 1 85 ? 2.479 7.015 -14.511 1.00 92.94 85 GLU A C 1
ATOM 685 O O . GLU A 1 85 ? 2.618 7.743 -13.523 1.00 92.94 85 GLU A O 1
ATOM 690 N N . TYR A 1 86 ? 3.206 5.912 -14.682 1.00 92.81 86 TYR A N 1
ATOM 691 C CA . TYR A 1 86 ? 4.210 5.472 -13.721 1.00 92.81 86 TYR A CA 1
ATOM 692 C C . TYR A 1 86 ? 5.448 6.349 -13.670 1.00 92.81 86 TYR A C 1
ATOM 694 O O . TYR A 1 86 ? 5.992 6.525 -12.583 1.00 92.81 86 TYR A O 1
ATOM 702 N N . LEU A 1 87 ? 5.852 6.965 -14.778 1.00 93.12 87 LEU A N 1
ATOM 703 C CA . LEU A 1 87 ? 6.892 7.993 -14.773 1.00 93.12 87 LEU A CA 1
ATOM 704 C C . LEU A 1 87 ? 6.458 9.207 -13.952 1.00 93.12 87 LEU A C 1
ATOM 706 O O . LEU A 1 87 ? 7.200 9.660 -13.082 1.00 93.12 87 LEU A O 1
ATOM 710 N N . ARG A 1 88 ? 5.208 9.658 -14.117 1.00 90.94 88 ARG A N 1
ATOM 711 C CA . ARG A 1 88 ? 4.647 10.734 -13.286 1.00 90.94 88 ARG A CA 1
ATOM 712 C C . ARG A 1 88 ? 4.603 10.342 -11.807 1.00 90.94 88 ARG A C 1
ATOM 714 O O . ARG A 1 88 ? 4.915 11.147 -10.932 1.00 90.94 88 ARG A O 1
ATOM 721 N N . GLN A 1 89 ? 4.217 9.103 -11.495 1.00 87.12 89 GLN A N 1
ATOM 722 C CA . GLN A 1 89 ? 4.247 8.607 -10.116 1.00 87.12 89 GLN A CA 1
ATOM 723 C C . GLN A 1 89 ? 5.679 8.543 -9.573 1.00 87.12 89 GLN A C 1
ATOM 725 O O . GLN A 1 89 ? 5.904 8.972 -8.444 1.00 87.12 89 GLN A O 1
ATOM 730 N N . ALA A 1 90 ? 6.645 8.074 -10.364 1.00 86.50 90 ALA A N 1
ATOM 731 C CA . ALA A 1 90 ? 8.053 8.016 -9.993 1.00 86.50 90 ALA A CA 1
ATOM 732 C C . ALA A 1 90 ? 8.625 9.410 -9.691 1.00 86.50 90 ALA A C 1
ATOM 734 O O . ALA A 1 90 ? 9.292 9.575 -8.670 1.00 86.50 90 ALA A O 1
ATOM 735 N N . GLN A 1 91 ? 8.306 10.417 -10.510 1.00 85.38 91 GLN A N 1
ATOM 736 C CA . GLN A 1 91 ? 8.664 11.817 -10.263 1.00 85.38 91 GLN A CA 1
ATOM 737 C C . GLN A 1 91 ? 8.117 12.299 -8.910 1.00 85.38 91 GLN A C 1
ATOM 739 O O . GLN A 1 91 ? 8.885 12.698 -8.036 1.00 85.38 91 GLN A O 1
ATOM 744 N N . ASN A 1 92 ? 6.804 12.174 -8.690 1.00 82.50 92 ASN A N 1
ATOM 745 C CA . ASN A 1 92 ? 6.166 12.577 -7.432 1.00 82.50 92 ASN A CA 1
ATOM 746 C C . ASN A 1 92 ? 6.767 11.848 -6.218 1.00 82.50 92 ASN A C 1
ATOM 748 O O . ASN A 1 92 ? 6.874 12.399 -5.122 1.00 82.50 92 ASN A O 1
ATOM 752 N N . MET A 1 93 ? 7.144 10.579 -6.394 1.00 76.81 93 MET A N 1
ATOM 753 C CA . MET A 1 93 ? 7.805 9.790 -5.358 1.00 76.81 93 MET A CA 1
ATOM 754 C C . MET A 1 93 ? 9.190 10.337 -5.029 1.00 76.81 93 MET A C 1
ATOM 756 O O . MET A 1 93 ? 9.555 10.388 -3.855 1.00 76.81 93 MET A O 1
ATOM 760 N N . ILE A 1 94 ? 9.946 10.730 -6.050 1.00 76.56 94 ILE A N 1
ATOM 761 C CA . ILE A 1 94 ? 11.274 11.312 -5.898 1.00 76.56 94 ILE A CA 1
ATOM 762 C C . ILE A 1 94 ? 11.179 12.630 -5.128 1.00 76.56 94 ILE A C 1
ATOM 764 O O . ILE A 1 94 ? 11.789 12.755 -4.067 1.00 76.56 94 ILE A O 1
ATOM 768 N N . GLU A 1 95 ? 10.353 13.561 -5.594 1.00 76.88 95 GLU A N 1
ATOM 769 C CA . GLU A 1 95 ? 10.144 14.861 -4.943 1.00 76.88 95 GLU A CA 1
ATOM 770 C C . GLU A 1 95 ? 9.718 14.683 -3.481 1.00 76.88 95 GLU A C 1
ATOM 772 O O . GLU A 1 95 ? 10.332 15.233 -2.567 1.00 76.88 95 GLU A O 1
ATOM 777 N N . HIS A 1 96 ? 8.758 13.786 -3.226 1.00 75.00 96 HIS A N 1
ATOM 778 C CA . HIS A 1 96 ? 8.314 13.482 -1.869 1.00 75.00 96 HIS A CA 1
ATOM 779 C C . HIS A 1 96 ? 9.442 12.968 -0.970 1.00 75.00 96 HIS A C 1
ATOM 781 O O . HIS A 1 96 ? 9.487 13.307 0.215 1.00 75.00 96 HIS A O 1
ATOM 787 N N . VAL A 1 97 ? 10.333 12.118 -1.491 1.00 70.31 97 VAL A N 1
ATOM 788 C CA . VAL A 1 97 ? 11.454 11.586 -0.712 1.00 70.31 97 VAL A CA 1
ATOM 789 C C . VAL A 1 97 ? 12.477 12.676 -0.400 1.00 70.31 97 VAL A C 1
ATOM 791 O O . VAL A 1 97 ? 12.949 12.738 0.740 1.00 70.31 97 VAL A O 1
ATOM 794 N N . ILE A 1 98 ? 12.787 13.543 -1.367 1.00 68.19 98 ILE A N 1
ATOM 795 C CA . ILE A 1 98 ? 13.694 14.677 -1.165 1.00 68.19 98 ILE A CA 1
ATOM 796 C C . ILE A 1 98 ? 13.124 15.597 -0.090 1.00 68.19 98 ILE A C 1
ATOM 798 O O . ILE A 1 98 ? 13.740 15.764 0.963 1.00 68.19 98 ILE A O 1
ATOM 802 N N . ASP A 1 99 ? 11.907 16.093 -0.295 1.00 70.62 99 ASP A N 1
ATOM 803 C CA . ASP A 1 99 ? 11.276 17.078 0.579 1.00 70.62 99 ASP A CA 1
ATOM 804 C C . ASP A 1 99 ? 11.097 16.568 2.006 1.00 70.62 99 ASP A C 1
ATOM 806 O O . ASP A 1 99 ? 11.311 17.301 2.978 1.00 70.62 99 ASP A O 1
ATOM 810 N N . ARG A 1 100 ? 10.693 15.299 2.150 1.00 65.19 100 ARG A N 1
ATOM 811 C CA . ARG A 1 100 ? 10.375 14.724 3.460 1.00 65.19 100 ARG A CA 1
ATOM 812 C C . ARG A 1 100 ? 11.536 14.073 4.172 1.00 65.19 100 ARG A C 1
ATOM 814 O O . ARG A 1 100 ? 11.404 13.878 5.371 1.00 65.19 100 ARG A O 1
ATOM 821 N N . TYR A 1 101 ? 12.604 13.660 3.501 1.00 61.53 101 TYR A N 1
ATOM 822 C CA . TYR A 1 101 ? 13.648 12.869 4.164 1.00 61.53 101 TYR A CA 1
ATOM 823 C C . TYR A 1 101 ? 15.062 13.358 3.875 1.00 61.53 101 TYR A C 1
ATOM 825 O O . TYR A 1 101 ? 15.931 13.187 4.728 1.00 61.53 101 TYR A O 1
ATOM 833 N N . LEU A 1 102 ? 15.295 13.983 2.719 1.00 62.78 102 LEU A N 1
ATOM 834 C CA . LEU A 1 102 ? 16.621 14.413 2.269 1.00 62.78 102 LEU A CA 1
ATOM 835 C C . LEU A 1 102 ? 16.713 15.930 2.062 1.00 62.78 102 LEU A C 1
ATOM 837 O O . LEU A 1 102 ? 17.640 16.392 1.407 1.00 62.78 102 LEU A O 1
ATOM 841 N N . ARG A 1 103 ? 15.808 16.713 2.666 1.00 65.44 103 ARG A N 1
ATOM 842 C CA . ARG A 1 103 ? 15.730 18.177 2.525 1.00 65.44 103 ARG A CA 1
ATOM 843 C C . ARG A 1 103 ? 17.074 18.911 2.673 1.00 65.44 103 ARG A C 1
ATOM 845 O O . ARG A 1 103 ? 17.315 19.814 1.878 1.00 65.44 103 ARG A O 1
ATOM 852 N N . PRO A 1 104 ? 17.982 18.546 3.607 1.00 55.31 104 PRO A N 1
ATOM 853 C CA . PRO A 1 104 ? 19.304 19.180 3.693 1.00 55.31 104 PRO A CA 1
ATOM 854 C C . PRO A 1 104 ? 20.175 19.016 2.435 1.00 55.31 104 PRO A C 1
ATOM 856 O O . PRO A 1 104 ? 21.120 19.772 2.244 1.00 55.31 104 PRO A O 1
ATOM 859 N N . PHE A 1 105 ? 19.859 18.042 1.581 1.00 54.09 105 PHE A N 1
ATOM 860 C CA . PHE A 1 105 ? 20.562 17.727 0.341 1.00 54.09 105 PHE A CA 1
ATOM 861 C C . PHE A 1 105 ? 19.768 18.093 -0.923 1.00 54.09 105 PHE A C 1
ATOM 863 O O . PHE A 1 105 ? 20.227 17.763 -2.015 1.00 54.09 105 PHE A O 1
ATOM 870 N N . ALA A 1 106 ? 18.614 18.765 -0.800 1.00 62.16 106 ALA A N 1
ATOM 871 C CA . ALA A 1 106 ? 17.717 19.083 -1.918 1.00 62.16 106 ALA A CA 1
ATOM 872 C C . ALA A 1 106 ? 18.461 19.717 -3.106 1.00 62.16 106 ALA A C 1
ATOM 874 O O . ALA A 1 106 ? 18.466 19.152 -4.189 1.00 62.16 106 ALA A O 1
ATOM 875 N N . GLY A 1 107 ? 19.288 20.744 -2.881 1.00 58.62 107 GLY A N 1
ATOM 876 C CA . GLY A 1 107 ? 20.047 21.388 -3.965 1.00 58.62 107 GLY A CA 1
ATOM 877 C C . GLY A 1 107 ? 21.033 20.491 -4.742 1.00 58.62 107 GLY A C 1
ATOM 878 O O . GLY A 1 107 ? 21.508 20.899 -5.795 1.00 58.62 107 GLY A O 1
ATOM 879 N N . ARG A 1 108 ? 21.359 19.283 -4.252 1.00 58.41 108 ARG A N 1
ATOM 880 C CA . ARG A 1 108 ? 22.169 18.273 -4.970 1.00 58.41 108 ARG A CA 1
ATOM 881 C C . ARG A 1 108 ? 21.329 17.143 -5.581 1.00 58.41 108 ARG A C 1
ATOM 883 O O . ARG A 1 108 ? 21.846 16.389 -6.401 1.00 58.41 108 ARG A O 1
ATOM 890 N N . LEU A 1 109 ? 20.085 16.991 -5.135 1.00 58.94 109 LEU A N 1
ATOM 891 C CA . LEU A 1 109 ? 19.193 15.874 -5.456 1.00 58.94 109 LEU A CA 1
ATOM 892 C C . LEU A 1 109 ? 17.964 16.282 -6.266 1.00 58.94 109 LEU A C 1
ATOM 894 O O . LEU A 1 109 ? 17.303 15.394 -6.817 1.00 58.94 109 LEU A O 1
ATOM 898 N N . ASP A 1 110 ? 17.656 17.579 -6.296 1.00 61.72 110 ASP A N 1
ATOM 899 C CA . ASP A 1 110 ? 16.474 18.122 -6.939 1.00 61.72 110 ASP A CA 1
ATOM 900 C C . ASP A 1 110 ? 16.462 17.720 -8.416 1.00 61.72 110 ASP A C 1
ATOM 902 O O . ASP A 1 110 ? 17.496 17.794 -9.099 1.00 61.72 110 ASP A O 1
ATOM 906 N N . PRO A 1 111 ? 15.309 17.232 -8.899 1.00 60.97 111 PRO A N 1
ATOM 907 C CA . PRO A 1 111 ? 15.183 16.757 -10.259 1.00 60.97 111 PRO A CA 1
ATOM 908 C C . PRO A 1 111 ? 15.387 17.919 -11.239 1.00 60.97 111 PRO A C 1
ATOM 910 O O . PRO A 1 111 ? 14.867 19.021 -11.059 1.00 60.97 111 PRO A O 1
ATOM 913 N N . HIS A 1 112 ? 16.167 17.690 -12.291 1.00 70.00 112 HIS A N 1
ATOM 914 C CA . HIS A 1 112 ? 16.353 18.665 -13.347 1.00 70.00 112 HIS A CA 1
ATOM 915 C C . HIS A 1 112 ? 15.108 18.688 -14.240 1.00 70.00 112 HIS A C 1
ATOM 917 O O . HIS A 1 112 ? 14.697 17.661 -14.779 1.00 70.00 112 HIS A O 1
ATOM 923 N N . ASN A 1 113 ? 14.561 19.881 -14.496 1.00 71.62 113 ASN A N 1
ATOM 924 C CA . ASN A 1 113 ? 13.291 20.075 -15.212 1.00 71.62 113 ASN A CA 1
ATOM 925 C C . ASN A 1 113 ? 13.151 19.289 -16.528 1.00 71.62 113 ASN A C 1
ATOM 927 O O . ASN A 1 113 ? 12.052 18.858 -16.864 1.00 71.62 113 ASN A O 1
ATOM 931 N N . SER A 1 114 ? 14.232 19.107 -17.293 1.00 72.50 114 SER A N 1
ATOM 932 C CA . SER A 1 114 ? 14.183 18.361 -18.563 1.00 72.50 114 SER A CA 1
ATOM 933 C C . SER A 1 114 ? 13.892 16.867 -18.394 1.00 72.50 114 SER A C 1
ATOM 935 O O . SER A 1 114 ? 13.334 16.264 -19.301 1.00 72.50 114 SER A O 1
ATOM 937 N N . VAL A 1 115 ? 14.287 16.275 -17.266 1.00 75.38 115 VAL A N 1
ATOM 938 C CA . VAL A 1 115 ? 14.030 14.865 -16.949 1.00 75.38 115 VAL A CA 1
ATOM 939 C C . VAL A 1 115 ? 12.764 14.756 -16.108 1.00 75.38 115 VAL A C 1
ATOM 941 O O . VAL A 1 115 ? 11.893 13.966 -16.446 1.00 75.38 115 VAL A O 1
ATOM 944 N N . ALA A 1 116 ? 12.605 15.622 -15.101 1.00 73.31 116 ALA A N 1
ATOM 945 C CA . ALA A 1 116 ? 11.411 15.713 -14.259 1.00 73.31 116 ALA A CA 1
ATOM 946 C C . ALA A 1 116 ? 10.104 15.760 -15.064 1.00 73.31 116 ALA A C 1
ATOM 948 O O . ALA A 1 116 ? 9.150 15.070 -14.736 1.00 73.31 116 ALA A O 1
ATOM 949 N N . ASN A 1 117 ? 10.075 16.546 -16.145 1.00 80.25 117 ASN A N 1
ATOM 950 C CA . ASN A 1 117 ? 8.873 16.729 -16.960 1.00 80.25 117 ASN A CA 1
ATOM 951 C C . ASN A 1 117 ? 8.765 15.743 -18.135 1.00 80.25 117 ASN A C 1
ATOM 953 O O . ASN A 1 117 ? 7.802 15.808 -18.902 1.00 80.25 117 ASN A O 1
ATOM 957 N N . CYS A 1 118 ? 9.739 14.847 -18.318 1.00 87.50 118 CYS A N 1
ATOM 958 C CA . CYS A 1 118 ? 9.696 13.869 -19.395 1.00 87.50 118 CYS A CA 1
ATOM 959 C C . CYS A 1 118 ? 8.802 12.691 -18.999 1.00 87.50 118 CYS A C 1
ATOM 961 O O . CYS A 1 118 ? 9.203 11.810 -18.246 1.00 87.50 118 CYS A O 1
ATOM 963 N N . LEU A 1 119 ? 7.589 12.648 -19.547 1.00 89.88 119 LEU A N 1
ATOM 964 C CA . LEU A 1 119 ? 6.650 11.540 -19.333 1.00 89.88 119 LEU A CA 1
ATOM 965 C C . LEU A 1 119 ? 6.585 10.561 -20.517 1.00 89.88 119 LEU A C 1
ATOM 967 O O . LEU A 1 119 ? 5.765 9.644 -20.505 1.00 89.88 119 LEU A O 1
ATOM 971 N N . ASP A 1 120 ? 7.430 10.761 -21.531 1.00 95.00 120 ASP A N 1
ATOM 972 C CA . ASP A 1 120 ? 7.604 9.852 -22.665 1.00 95.00 120 ASP A CA 1
ATOM 973 C C . ASP A 1 120 ? 8.532 8.683 -22.258 1.00 95.00 120 ASP A C 1
ATOM 975 O O . ASP A 1 120 ? 9.720 8.908 -21.995 1.00 95.00 120 ASP A O 1
ATOM 979 N N . PRO A 1 121 ? 8.026 7.435 -22.207 1.00 95.69 121 PRO A N 1
ATOM 980 C CA . PRO A 1 121 ? 8.811 6.252 -21.867 1.00 95.69 121 PRO A CA 1
ATOM 981 C C . PRO A 1 121 ? 9.981 5.956 -22.810 1.00 95.69 121 PRO A C 1
ATOM 983 O O . PRO A 1 121 ? 11.017 5.477 -22.345 1.00 95.69 121 PRO A O 1
ATOM 986 N N . VAL A 1 122 ? 9.856 6.239 -24.111 1.00 96.31 122 VAL A N 1
ATOM 987 C CA . VAL A 1 122 ? 10.948 6.037 -25.075 1.00 96.31 122 VAL A CA 1
ATOM 988 C C . VAL A 1 122 ? 12.039 7.062 -24.816 1.00 96.31 122 VAL A C 1
ATOM 990 O O . VAL A 1 122 ? 13.194 6.682 -24.633 1.00 96.31 122 VAL A O 1
ATOM 993 N N . ALA A 1 123 ? 11.685 8.347 -24.739 1.00 94.06 123 ALA A N 1
ATOM 994 C CA . ALA A 1 123 ? 12.657 9.400 -24.449 1.00 94.06 123 ALA A CA 1
ATOM 995 C C . ALA A 1 123 ? 13.361 9.160 -23.103 1.00 94.06 123 ALA A C 1
ATOM 997 O O . ALA A 1 123 ? 14.577 9.331 -22.999 1.00 94.06 123 ALA A O 1
ATOM 998 N N . MET A 1 124 ? 12.624 8.684 -22.095 1.00 94.31 124 MET A N 1
ATOM 999 C CA . MET A 1 124 ? 13.196 8.327 -20.802 1.00 94.31 124 MET A CA 1
ATOM 1000 C C . MET A 1 124 ? 14.189 7.160 -20.903 1.00 94.31 124 MET A C 1
ATOM 1002 O O . MET A 1 124 ? 15.258 7.239 -20.302 1.00 94.31 124 MET A O 1
ATOM 1006 N N . LEU A 1 125 ? 13.898 6.111 -21.686 1.00 95.00 125 LEU A N 1
ATOM 1007 C CA . LEU A 1 125 ? 14.850 5.017 -21.938 1.00 95.00 125 LEU A CA 1
ATOM 1008 C C . LEU A 1 125 ? 16.134 5.525 -22.600 1.00 95.00 125 LEU A C 1
ATOM 1010 O O . LEU A 1 125 ? 17.226 5.123 -22.197 1.00 95.00 125 LEU A O 1
ATOM 1014 N N . LEU A 1 126 ? 16.015 6.415 -23.587 1.00 92.88 126 LEU A N 1
ATOM 1015 C CA . LEU A 1 126 ? 17.169 6.997 -24.273 1.00 92.88 126 LEU A CA 1
ATOM 1016 C C . LEU A 1 126 ? 18.045 7.792 -23.299 1.00 92.88 126 LEU A C 1
ATOM 1018 O O . LEU A 1 126 ? 19.234 7.512 -23.184 1.00 92.88 126 LEU A O 1
ATOM 1022 N N . MET A 1 127 ? 17.454 8.707 -22.527 1.00 90.38 127 MET A N 1
ATOM 1023 C CA . MET A 1 127 ? 18.188 9.507 -21.535 1.00 90.38 127 MET A CA 1
ATOM 1024 C C . MET A 1 127 ? 18.810 8.643 -20.428 1.00 90.38 127 MET A C 1
ATOM 1026 O O . MET A 1 127 ? 19.947 8.870 -20.015 1.00 90.38 127 MET A O 1
ATOM 1030 N N . ALA A 1 128 ? 18.090 7.616 -19.969 1.00 88.75 128 ALA A N 1
ATOM 1031 C CA . ALA A 1 128 ? 18.553 6.683 -18.944 1.00 88.75 128 ALA A CA 1
ATOM 1032 C C . ALA A 1 128 ? 19.733 5.809 -19.395 1.00 88.75 128 ALA A C 1
ATOM 1034 O O . ALA A 1 128 ? 20.385 5.189 -18.559 1.00 88.75 128 ALA A O 1
ATOM 1035 N N . THR A 1 129 ? 19.998 5.720 -20.700 1.00 88.44 129 THR A N 1
ATOM 1036 C CA . THR A 1 129 ? 21.047 4.855 -21.267 1.00 88.44 129 THR A CA 1
ATOM 1037 C C . THR A 1 129 ? 22.089 5.604 -22.091 1.00 88.44 129 THR A C 1
ATOM 1039 O O . THR A 1 129 ? 23.078 5.009 -22.516 1.00 88.44 129 THR A O 1
ATOM 1042 N N . GLU A 1 130 ? 21.932 6.918 -22.242 1.00 83.75 130 GLU A N 1
ATOM 1043 C CA . GLU A 1 130 ? 22.950 7.814 -22.777 1.00 83.75 130 GLU A CA 1
ATOM 1044 C C . GLU A 1 130 ? 24.104 7.929 -21.773 1.00 83.75 130 GLU A C 1
ATOM 1046 O O . GLU A 1 130 ? 24.065 8.733 -20.843 1.00 83.75 130 GLU A O 1
ATOM 1051 N N . ASN A 1 131 ? 25.114 7.066 -21.920 1.00 71.12 131 ASN A N 1
ATOM 1052 C CA . ASN A 1 131 ? 26.260 7.048 -21.019 1.00 71.12 131 ASN A CA 1
ATOM 1053 C C . ASN A 1 131 ? 27.103 8.325 -21.207 1.00 71.12 131 ASN A C 1
ATOM 1055 O O . ASN A 1 131 ? 27.665 8.522 -22.294 1.00 71.12 131 ASN A O 1
ATOM 1059 N N . PRO A 1 132 ? 27.219 9.199 -20.190 1.00 74.12 132 PRO A N 1
ATOM 1060 C CA . PRO A 1 132 ? 28.020 10.404 -20.317 1.00 74.12 132 PRO A CA 1
ATOM 1061 C C . PRO A 1 132 ? 29.502 10.025 -20.451 1.00 74.12 132 PRO A C 1
ATOM 1063 O O . PRO A 1 132 ? 30.065 9.329 -19.610 1.00 74.12 132 PRO A O 1
ATOM 1066 N N . GLN A 1 133 ? 30.149 10.479 -21.525 1.00 74.56 133 GLN A N 1
ATOM 1067 C CA . GLN A 1 133 ? 31.561 10.187 -21.799 1.00 74.56 133 GLN A CA 1
ATOM 1068 C C . GLN A 1 133 ? 32.495 10.783 -20.725 1.00 74.56 133 GLN A C 1
ATOM 1070 O O . GLN A 1 133 ? 32.115 11.678 -19.957 1.00 74.56 133 GLN A O 1
ATOM 1075 N N . MET A 1 134 ? 33.755 10.329 -20.686 1.00 67.56 134 MET A N 1
ATOM 1076 C CA . MET A 1 134 ? 34.784 10.984 -19.866 1.00 67.56 134 MET A CA 1
ATOM 1077 C C . MET A 1 134 ? 34.894 12.469 -20.249 1.00 67.56 134 MET A C 1
ATOM 1079 O O . MET A 1 134 ? 35.073 12.801 -21.417 1.00 67.56 134 MET A O 1
ATOM 1083 N N . GLY A 1 135 ? 34.768 13.359 -19.259 1.00 64.56 135 GLY A N 1
ATOM 1084 C CA . GLY A 1 135 ? 34.745 14.813 -19.466 1.00 64.56 135 GLY A CA 1
ATOM 1085 C C . GLY A 1 135 ? 33.351 15.428 -19.649 1.00 64.56 135 GLY A C 1
ATOM 1086 O O . GLY A 1 135 ? 33.255 16.642 -19.814 1.00 64.56 135 GLY A O 1
ATOM 1087 N N . ALA A 1 136 ? 32.271 14.637 -19.589 1.00 72.06 136 ALA A N 1
ATOM 1088 C CA . ALA A 1 136 ? 30.913 15.179 -19.567 1.00 72.06 136 ALA A CA 1
ATOM 1089 C C . ALA A 1 136 ? 30.670 16.071 -18.334 1.00 72.06 136 ALA A C 1
ATOM 1091 O O . ALA A 1 136 ? 31.234 15.871 -17.256 1.00 72.06 136 ALA A O 1
ATOM 1092 N N . SER A 1 137 ? 29.809 17.075 -18.504 1.00 76.75 137 SER A N 1
ATOM 1093 C CA . SER A 1 137 ? 29.460 18.016 -17.438 1.00 76.75 137 SER A CA 1
ATOM 1094 C C . SER A 1 137 ? 28.721 17.324 -16.288 1.00 76.75 137 SER A C 1
ATOM 1096 O O . SER A 1 137 ? 27.983 16.358 -16.495 1.00 76.75 137 SER A O 1
ATOM 1098 N N . ALA A 1 138 ? 28.839 17.867 -15.071 1.00 71.19 138 ALA A N 1
ATOM 1099 C CA . ALA A 1 138 ? 28.101 17.370 -13.903 1.00 71.19 138 ALA A CA 1
ATOM 1100 C C . ALA A 1 138 ? 26.580 17.300 -14.154 1.00 71.19 138 ALA A C 1
ATOM 1102 O O . ALA A 1 138 ? 25.912 16.372 -13.704 1.00 71.19 138 ALA A O 1
ATOM 1103 N N . LEU A 1 139 ? 26.053 18.240 -14.945 1.00 75.50 139 LEU A N 1
ATOM 1104 C CA . LEU A 1 139 ? 24.649 18.290 -15.341 1.00 75.50 139 LEU A CA 1
ATOM 1105 C C . LEU A 1 139 ? 24.229 17.098 -16.219 1.00 75.50 139 LEU A C 1
ATOM 1107 O O . LEU A 1 139 ? 23.126 16.582 -16.061 1.00 75.50 139 LEU A O 1
ATOM 1111 N N . GLN A 1 140 ? 25.088 16.644 -17.135 1.00 74.88 140 GLN A N 1
ATOM 1112 C CA . GLN A 1 140 ? 24.798 15.479 -17.982 1.00 74.88 140 GLN A CA 1
ATOM 1113 C C . GLN A 1 140 ? 24.742 14.193 -17.158 1.00 74.88 140 GLN A C 1
ATOM 1115 O O . GLN A 1 140 ? 23.792 13.425 -17.291 1.00 74.88 140 GLN A O 1
ATOM 1120 N N . TYR A 1 141 ? 25.698 14.004 -16.244 1.00 72.38 141 TYR A N 1
ATOM 1121 C CA . TYR A 1 141 ? 25.672 12.887 -15.298 1.00 72.38 141 TYR A CA 1
ATOM 1122 C C . TYR A 1 141 ? 24.421 12.908 -14.413 1.00 72.38 141 TYR A C 1
ATOM 1124 O O . TYR A 1 141 ? 23.782 11.874 -14.226 1.00 72.38 141 TYR A O 1
ATOM 1132 N N . GLN A 1 142 ? 24.029 14.085 -13.916 1.00 73.25 142 GLN A N 1
ATOM 1133 C CA . GLN A 1 142 ? 22.819 14.237 -13.110 1.00 73.25 142 GLN A CA 1
ATOM 1134 C C . GLN A 1 142 ? 21.557 13.843 -13.890 1.00 73.25 142 GLN A C 1
ATOM 1136 O O . GLN A 1 142 ? 20.756 13.062 -13.383 1.00 73.25 142 GLN A O 1
ATOM 1141 N N . ARG A 1 143 ? 21.398 14.325 -15.131 1.00 78.94 143 ARG A N 1
ATOM 1142 C CA . ARG A 1 143 ? 20.241 13.995 -15.982 1.00 78.94 143 ARG A CA 1
ATOM 1143 C C . ARG A 1 143 ? 20.160 12.501 -16.295 1.00 78.94 143 ARG A C 1
ATOM 1145 O O . ARG A 1 143 ? 19.086 11.920 -16.178 1.00 78.94 143 ARG A O 1
ATOM 1152 N N . HIS A 1 144 ? 21.287 11.883 -16.644 1.00 81.69 144 HIS A N 1
ATOM 1153 C CA . HIS A 1 144 ? 21.366 10.449 -16.918 1.00 81.69 144 HIS A CA 1
ATOM 1154 C C . HIS A 1 144 ? 20.905 9.612 -15.713 1.00 81.69 144 HIS A C 1
ATOM 1156 O O . HIS A 1 144 ? 20.015 8.770 -15.833 1.00 81.69 144 HIS A O 1
ATOM 1162 N N . LEU A 1 145 ? 21.458 9.886 -14.526 1.00 76.25 145 LEU A N 1
ATOM 1163 C CA . LEU A 1 145 ? 21.116 9.156 -13.301 1.00 76.25 145 LEU A CA 1
ATOM 1164 C C . LEU A 1 145 ? 19.671 9.386 -12.867 1.00 76.25 145 LEU A C 1
ATOM 1166 O O . LEU A 1 145 ? 19.013 8.468 -12.377 1.00 76.25 145 LEU A O 1
ATOM 1170 N N . GLU A 1 146 ? 19.163 10.602 -13.046 1.00 79.75 146 GLU A N 1
ATOM 1171 C CA . GLU A 1 146 ? 17.770 10.910 -12.761 1.00 79.75 146 GLU A CA 1
ATOM 1172 C C . GLU A 1 146 ? 16.821 10.140 -13.683 1.00 79.75 146 GLU A C 1
ATOM 1174 O O . GLU A 1 146 ? 15.854 9.554 -13.191 1.00 79.75 146 GLU A O 1
ATOM 1179 N N . ALA A 1 147 ? 17.115 10.097 -14.985 1.00 87.38 147 ALA A N 1
ATOM 1180 C CA . ALA A 1 147 ? 16.308 9.375 -15.960 1.00 87.38 147 ALA A CA 1
ATOM 1181 C C . ALA A 1 147 ? 16.307 7.872 -15.659 1.00 87.38 147 ALA A C 1
ATOM 1183 O O . ALA A 1 147 ? 15.253 7.234 -15.606 1.00 87.38 147 ALA A O 1
ATOM 1184 N N . LEU A 1 148 ? 17.488 7.327 -15.359 1.00 84.19 148 LEU A N 1
ATOM 1185 C CA . LEU A 1 148 ? 17.669 5.937 -14.958 1.00 84.19 148 LEU A CA 1
ATOM 1186 C C . LEU A 1 148 ? 16.863 5.597 -13.697 1.00 84.19 148 LEU A C 1
ATOM 1188 O O . LEU A 1 148 ? 16.165 4.583 -13.664 1.00 84.19 148 LEU A O 1
ATOM 1192 N N . ARG A 1 149 ? 16.883 6.475 -12.688 1.00 80.75 149 ARG A N 1
ATOM 1193 C CA . ARG A 1 149 ? 16.107 6.323 -11.451 1.00 80.75 149 ARG A CA 1
ATOM 1194 C C . ARG A 1 149 ? 14.600 6.362 -11.705 1.00 80.75 149 ARG A C 1
ATOM 1196 O O . ARG A 1 149 ? 13.887 5.483 -11.223 1.00 80.75 149 ARG A O 1
ATOM 1203 N N . GLN A 1 150 ? 14.109 7.370 -12.429 1.00 87.19 150 GLN A N 1
ATOM 1204 C CA . GLN A 1 150 ? 12.680 7.521 -12.720 1.00 87.19 150 GLN A CA 1
ATOM 1205 C C . GLN A 1 150 ? 12.143 6.327 -13.512 1.00 87.19 150 GLN A C 1
ATOM 1207 O O . GLN A 1 150 ? 11.125 5.747 -13.132 1.00 87.19 150 GLN A O 1
ATOM 1212 N N . LEU A 1 151 ? 12.864 5.911 -14.556 1.00 91.38 151 LEU A N 1
ATOM 1213 C CA . LEU A 1 151 ? 12.481 4.767 -15.373 1.00 91.38 151 LEU A CA 1
ATOM 1214 C C . LEU A 1 151 ? 12.514 3.461 -14.583 1.00 91.38 151 LEU A C 1
ATOM 1216 O O . LEU A 1 151 ? 11.563 2.688 -14.647 1.00 91.38 151 LEU A O 1
ATOM 1220 N N . ALA A 1 152 ? 13.571 3.216 -13.806 1.00 87.81 152 ALA A N 1
ATOM 1221 C CA . ALA A 1 152 ? 13.679 2.009 -12.994 1.00 87.81 152 ALA A CA 1
ATOM 1222 C C . ALA A 1 152 ? 12.533 1.900 -11.978 1.00 87.81 152 ALA A C 1
ATOM 1224 O O . ALA A 1 152 ? 11.928 0.835 -11.854 1.00 87.81 152 ALA A O 1
ATOM 1225 N N . ILE A 1 153 ? 12.186 3.002 -11.300 1.00 87.12 153 ILE A N 1
ATOM 1226 C CA . ILE A 1 153 ? 11.030 3.048 -10.397 1.00 87.12 153 ILE A CA 1
ATOM 1227 C C . ILE A 1 153 ? 9.739 2.760 -11.168 1.00 87.12 153 ILE A C 1
ATOM 1229 O O . ILE A 1 153 ? 8.953 1.925 -10.727 1.00 87.12 153 ILE A O 1
ATOM 1233 N N . ALA A 1 154 ? 9.521 3.410 -12.314 1.00 91.56 154 ALA A N 1
ATOM 1234 C CA . ALA A 1 154 ? 8.314 3.214 -13.112 1.00 91.56 154 ALA A CA 1
ATOM 1235 C C . ALA A 1 154 ? 8.146 1.753 -13.566 1.00 91.56 154 ALA A C 1
ATOM 1237 O O . ALA A 1 154 ? 7.069 1.180 -13.408 1.00 91.56 154 ALA A O 1
ATOM 1238 N N . LEU A 1 155 ? 9.226 1.118 -14.032 1.00 91.75 155 LEU A N 1
ATOM 1239 C CA . LEU A 1 155 ? 9.243 -0.297 -14.419 1.00 91.75 155 LEU A CA 1
ATOM 1240 C C . LEU A 1 155 ? 8.905 -1.226 -13.245 1.00 91.75 155 LEU A C 1
ATOM 1242 O O . LEU A 1 155 ? 8.176 -2.202 -13.418 1.00 91.75 155 LEU A O 1
ATOM 1246 N N . GLN A 1 156 ? 9.403 -0.919 -12.045 1.00 88.81 156 GLN A N 1
ATOM 1247 C CA . GLN A 1 156 ? 9.091 -1.685 -10.837 1.00 88.81 156 GLN A CA 1
ATOM 1248 C C . GLN A 1 156 ? 7.629 -1.503 -10.397 1.00 88.81 156 GLN A C 1
ATOM 1250 O O . GLN A 1 156 ? 6.989 -2.471 -9.990 1.00 88.81 156 GLN A O 1
ATOM 1255 N N . LEU A 1 157 ? 7.067 -0.293 -10.509 1.00 89.50 157 LEU A N 1
ATOM 1256 C CA . LEU A 1 157 ? 5.644 -0.051 -10.238 1.00 89.50 157 LEU A CA 1
ATOM 1257 C C . LEU A 1 157 ? 4.750 -0.840 -11.203 1.00 89.50 157 LEU A C 1
ATOM 1259 O O . LEU A 1 157 ? 3.802 -1.483 -10.754 1.00 89.50 157 LEU A O 1
ATOM 1263 N N . PHE A 1 158 ? 5.099 -0.852 -12.492 1.00 91.00 158 PHE A N 1
ATOM 1264 C CA . PHE A 1 158 ? 4.394 -1.631 -13.508 1.00 91.00 158 PHE A CA 1
ATOM 1265 C C . PHE A 1 158 ? 4.453 -3.143 -13.226 1.00 91.00 158 PHE A C 1
ATOM 1267 O O . PHE A 1 158 ? 3.434 -3.832 -13.303 1.00 91.00 158 PHE A O 1
ATOM 1274 N N . ALA A 1 159 ? 5.624 -3.665 -12.841 1.00 88.69 159 ALA A N 1
ATOM 1275 C CA . ALA A 1 159 ? 5.789 -5.077 -12.489 1.00 88.69 159 ALA A CA 1
ATOM 1276 C C . ALA A 1 159 ? 4.940 -5.485 -11.269 1.00 88.69 159 ALA A C 1
ATOM 1278 O O . ALA A 1 159 ? 4.378 -6.579 -11.245 1.00 88.69 159 ALA A O 1
ATOM 1279 N N . ILE A 1 160 ? 4.822 -4.604 -10.267 1.00 88.19 160 ILE A N 1
ATOM 1280 C CA . ILE A 1 160 ? 3.968 -4.822 -9.090 1.00 88.19 160 ILE A CA 1
ATOM 1281 C C . ILE A 1 160 ? 2.488 -4.844 -9.492 1.00 88.19 160 ILE A C 1
ATOM 1283 O O . ILE A 1 160 ? 1.770 -5.760 -9.100 1.00 88.19 160 ILE A O 1
ATOM 1287 N N . GLU A 1 161 ? 2.029 -3.857 -10.269 1.00 87.94 161 GLU A N 1
ATOM 1288 C CA . GLU A 1 161 ? 0.622 -3.785 -10.685 1.00 87.94 161 GLU A CA 1
ATOM 1289 C C . GLU A 1 161 ? 0.212 -4.989 -11.532 1.00 87.94 161 GLU A C 1
ATOM 1291 O O . GLU A 1 161 ? -0.841 -5.563 -11.279 1.00 87.94 161 GLU A O 1
ATOM 1296 N N . THR A 1 162 ? 1.052 -5.405 -12.481 1.00 85.88 162 THR A N 1
ATOM 1297 C CA . THR A 1 162 ? 0.765 -6.553 -13.354 1.00 85.88 162 THR A CA 1
ATOM 1298 C C . THR A 1 162 ? 0.375 -7.792 -12.543 1.00 85.88 162 THR A C 1
ATOM 1300 O O . THR A 1 162 ? -0.629 -8.440 -12.828 1.00 85.88 162 THR A O 1
ATOM 1303 N N . VAL A 1 163 ? 1.137 -8.088 -11.488 1.00 85.88 163 VAL A N 1
ATOM 1304 C CA . VAL A 1 163 ? 0.865 -9.225 -10.601 1.00 85.88 163 VAL A CA 1
ATOM 1305 C C . VAL A 1 163 ? -0.379 -8.995 -9.742 1.00 85.88 163 VAL A C 1
ATOM 1307 O O . VAL A 1 163 ? -1.117 -9.935 -9.454 1.00 85.88 163 VAL A O 1
ATOM 1310 N N . ASP A 1 164 ? -0.618 -7.760 -9.300 1.00 84.75 164 ASP A N 1
ATOM 1311 C CA . ASP A 1 164 ? -1.773 -7.433 -8.464 1.00 84.75 164 ASP A CA 1
ATOM 1312 C C . ASP A 1 164 ? -3.104 -7.538 -9.230 1.00 84.75 164 ASP A C 1
ATOM 1314 O O . ASP A 1 164 ? -4.096 -7.975 -8.634 1.00 84.75 164 ASP A O 1
ATOM 1318 N N . ASP A 1 165 ? -3.111 -7.177 -10.520 1.00 81.50 165 ASP A N 1
ATOM 1319 C CA . ASP A 1 165 ? -4.248 -7.345 -11.433 1.00 81.50 165 ASP A CA 1
ATOM 1320 C C . ASP A 1 165 ? -4.549 -8.841 -11.627 1.00 81.50 165 ASP A C 1
ATOM 1322 O O . ASP A 1 165 ? -5.671 -9.280 -11.376 1.00 81.50 165 ASP A O 1
ATOM 1326 N N . GLU A 1 166 ? -3.540 -9.655 -11.961 1.00 77.12 166 GLU A N 1
ATOM 1327 C CA . GLU A 1 166 ? -3.694 -11.116 -12.099 1.00 77.12 166 GLU A CA 1
ATOM 1328 C C . GLU A 1 166 ? -4.155 -11.791 -10.803 1.00 77.12 166 GLU A C 1
ATOM 1330 O O . GLU A 1 166 ? -4.887 -12.779 -10.817 1.00 77.12 166 GLU A O 1
ATOM 1335 N N . ALA A 1 167 ? -3.736 -11.256 -9.659 1.00 78.25 167 ALA A N 1
ATOM 1336 C CA . ALA A 1 167 ? -4.076 -11.800 -8.358 1.00 78.25 167 ALA A CA 1
ATOM 1337 C C . ALA A 1 167 ? -5.389 -11.227 -7.777 1.00 78.25 167 ALA A C 1
ATOM 1339 O O . ALA A 1 167 ? -5.740 -11.584 -6.654 1.00 78.25 167 ALA A O 1
ATOM 1340 N N . TRP A 1 168 ? -6.093 -10.347 -8.504 1.00 82.62 168 TRP A N 1
ATOM 1341 C CA . TRP A 1 168 ? -7.273 -9.555 -8.109 1.00 82.62 168 TRP A CA 1
ATOM 1342 C C . TRP A 1 168 ? -7.296 -9.104 -6.642 1.00 82.62 168 TRP A C 1
ATOM 1344 O O . TRP A 1 168 ? -8.194 -9.423 -5.859 1.00 82.62 168 TRP A O 1
ATOM 1354 N N . VAL A 1 169 ? -6.300 -8.304 -6.258 1.00 84.38 169 VAL A N 1
ATOM 1355 C CA . VAL A 1 169 ? -6.138 -7.814 -4.875 1.00 84.38 169 VAL A CA 1
ATOM 1356 C C . VAL A 1 169 ? -7.409 -7.167 -4.298 1.00 84.38 169 VAL A C 1
ATOM 1358 O O . VAL A 1 169 ? -7.667 -7.294 -3.100 1.00 84.38 169 VAL A O 1
ATOM 1361 N N . ALA A 1 170 ? -8.190 -6.442 -5.109 1.00 84.31 170 ALA A N 1
ATOM 1362 C CA . ALA A 1 170 ? -9.406 -5.770 -4.645 1.00 84.31 170 ALA A CA 1
ATOM 1363 C C . ALA A 1 170 ? -10.489 -6.764 -4.191 1.00 84.31 170 ALA A C 1
ATOM 1365 O O . ALA A 1 170 ? -11.072 -6.576 -3.122 1.00 84.31 170 ALA A O 1
ATOM 1366 N N . ASP A 1 171 ? -10.698 -7.840 -4.947 1.00 87.19 171 ASP A N 1
ATOM 1367 C CA . ASP A 1 171 ? -11.679 -8.879 -4.621 1.00 87.19 171 ASP A CA 1
ATOM 1368 C C . ASP A 1 171 ? -11.242 -9.705 -3.417 1.00 87.19 171 ASP A C 1
ATOM 1370 O O . ASP A 1 171 ? -12.064 -10.048 -2.563 1.00 87.19 171 ASP A O 1
ATOM 1374 N N . ASP A 1 172 ? -9.939 -9.966 -3.298 1.00 86.62 172 ASP A N 1
ATOM 1375 C CA . ASP A 1 172 ? -9.368 -10.626 -2.126 1.00 86.62 172 ASP A CA 1
ATOM 1376 C C . ASP A 1 172 ? -9.642 -9.803 -0.861 1.00 86.62 172 ASP A C 1
ATOM 1378 O O . ASP A 1 172 ? -10.106 -10.341 0.143 1.00 86.62 172 ASP A O 1
ATOM 1382 N N . LEU A 1 173 ? -9.420 -8.482 -0.905 1.00 87.00 173 LEU A N 1
ATOM 1383 C CA . LEU A 1 173 ? -9.708 -7.577 0.213 1.00 87.00 173 LEU A CA 1
ATOM 1384 C C . LEU A 1 173 ? -11.200 -7.549 0.575 1.00 87.00 173 LEU A C 1
ATOM 1386 O O . LEU A 1 173 ? -11.531 -7.580 1.761 1.00 87.00 173 LEU A O 1
ATOM 1390 N N . SER A 1 174 ? -12.090 -7.513 -0.418 1.00 89.06 174 SER A N 1
ATOM 1391 C CA . SER A 1 174 ? -13.542 -7.595 -0.209 1.00 89.06 174 SER A CA 1
ATOM 1392 C C . SER A 1 174 ? -13.951 -8.931 0.414 1.00 89.06 174 SER A C 1
ATOM 1394 O O . SER A 1 174 ? -14.748 -8.972 1.350 1.00 89.06 174 SER A O 1
ATOM 1396 N N . THR A 1 175 ? -13.358 -10.031 -0.055 1.00 89.75 175 THR A N 1
ATOM 1397 C CA . THR A 1 175 ? -13.611 -11.374 0.475 1.00 89.75 175 THR A CA 1
ATOM 1398 C C . THR A 1 175 ? -13.127 -11.494 1.911 1.00 89.75 175 THR A C 1
ATOM 1400 O O . THR A 1 175 ? -13.855 -11.996 2.759 1.00 89.75 175 THR A O 1
ATOM 1403 N N . ILE A 1 176 ? -11.930 -10.998 2.211 1.00 89.50 176 ILE A N 1
ATOM 1404 C CA . ILE A 1 176 ? -11.395 -10.936 3.571 1.00 89.50 176 ILE A CA 1
ATOM 1405 C C . ILE A 1 176 ? -12.334 -10.146 4.490 1.00 89.50 176 ILE A C 1
ATOM 1407 O O . ILE A 1 176 ? -12.617 -10.601 5.598 1.00 89.50 176 ILE A O 1
ATOM 1411 N N . ASP A 1 177 ? -12.831 -8.983 4.052 1.00 89.88 177 ASP A N 1
ATOM 1412 C CA . ASP A 1 177 ? -13.753 -8.186 4.867 1.00 89.88 177 ASP A CA 1
ATOM 1413 C C . ASP A 1 177 ? -15.053 -8.951 5.137 1.00 89.88 177 ASP A C 1
ATOM 1415 O O . ASP A 1 177 ? -15.457 -9.065 6.295 1.00 89.88 177 ASP A O 1
ATOM 1419 N N . ARG A 1 178 ? -15.645 -9.570 4.107 1.00 92.31 178 ARG A N 1
ATOM 1420 C CA . ARG A 1 178 ? -16.824 -10.439 4.242 1.00 92.31 178 ARG A CA 1
ATOM 1421 C C . ARG A 1 178 ? -16.582 -11.588 5.226 1.00 92.31 178 ARG A C 1
ATOM 1423 O O . ARG A 1 178 ? -17.366 -11.778 6.148 1.00 92.31 178 ARG A O 1
ATOM 1430 N N . LEU A 1 179 ? -15.477 -12.319 5.083 1.00 92.62 179 LEU A N 1
ATOM 1431 C CA . LEU A 1 179 ? -15.125 -13.412 5.994 1.00 92.62 179 LEU A CA 1
ATOM 1432 C C . LEU A 1 179 ? -14.923 -12.917 7.426 1.00 92.62 179 LEU A C 1
ATOM 1434 O O . LEU A 1 179 ? -15.239 -13.632 8.372 1.00 92.62 179 LEU A O 1
ATOM 1438 N N . SER A 1 180 ? -14.408 -11.699 7.604 1.00 92.56 180 SER A N 1
ATOM 1439 C CA . SER A 1 180 ? -14.296 -11.114 8.935 1.00 92.56 180 SER A CA 1
ATOM 1440 C C . SER A 1 180 ? -15.658 -10.842 9.564 1.00 92.56 180 SER A C 1
ATOM 1442 O O . SER A 1 180 ? -15.834 -11.154 10.737 1.00 92.56 180 SER A O 1
ATOM 1444 N N . TRP A 1 181 ? -16.625 -10.337 8.793 1.00 92.06 181 TRP A N 1
ATOM 1445 C CA . TRP A 1 181 ? -18.008 -10.166 9.244 1.00 92.06 181 TRP A CA 1
ATOM 1446 C C . TRP A 1 181 ? -18.643 -11.486 9.655 1.00 92.06 181 TRP A C 1
ATOM 1448 O O . TRP A 1 181 ? -19.193 -11.578 10.741 1.00 92.06 181 TRP A O 1
ATOM 1458 N N . GLU A 1 182 ? -18.513 -12.509 8.816 1.00 93.50 182 GLU A N 1
ATOM 1459 C CA . GLU A 1 182 ? -19.148 -13.809 9.045 1.00 93.50 182 GLU A CA 1
ATOM 1460 C C . GLU A 1 182 ? -18.536 -14.580 10.215 1.00 93.50 182 GLU A C 1
ATOM 1462 O O . GLU A 1 182 ? -19.235 -15.319 10.904 1.00 93.50 182 GLU A O 1
ATOM 1467 N N . ARG A 1 183 ? -17.216 -14.467 10.406 1.00 94.56 183 ARG A N 1
ATOM 1468 C CA . ARG A 1 183 ? -16.479 -15.338 11.330 1.00 94.56 183 ARG A CA 1
ATOM 1469 C C . ARG A 1 183 ? -16.144 -14.670 12.657 1.00 94.56 183 ARG A C 1
ATOM 1471 O O . ARG A 1 183 ? -16.076 -15.370 13.658 1.00 94.56 183 ARG A O 1
ATOM 1478 N N . LEU A 1 184 ? -15.865 -13.364 12.673 1.00 94.56 184 LEU A N 1
ATOM 1479 C CA . LEU A 1 184 ? -15.355 -12.676 13.869 1.00 94.56 184 LEU A CA 1
ATOM 1480 C C . LEU A 1 184 ? -16.390 -11.820 14.589 1.00 94.56 184 LEU A C 1
ATOM 1482 O O . LEU A 1 184 ? -16.218 -11.557 15.778 1.00 94.56 184 LEU A O 1
ATOM 1486 N N . PHE A 1 185 ? -17.391 -11.316 13.873 1.00 96.00 185 PHE A N 1
ATOM 1487 C CA . PHE A 1 185 ? -18.288 -10.289 14.384 1.00 96.00 185 PHE A CA 1
ATOM 1488 C C . PHE A 1 185 ? -19.713 -10.813 14.505 1.00 96.00 185 PHE A C 1
ATOM 1490 O O . PHE A 1 185 ? -20.117 -11.740 13.807 1.00 96.00 185 PHE A O 1
ATOM 1497 N N . VAL A 1 186 ? -20.474 -10.214 15.415 1.00 94.81 186 VAL A N 1
ATOM 1498 C CA . VAL A 1 186 ? -21.904 -10.481 15.522 1.00 94.81 186 VAL A CA 1
ATOM 1499 C C . VAL A 1 186 ? -22.595 -9.886 14.290 1.00 94.81 186 VAL A C 1
ATOM 1501 O O . VAL A 1 186 ? -22.360 -8.710 13.985 1.00 94.81 186 VAL A O 1
ATOM 1504 N N . PRO A 1 187 ? -23.425 -10.664 13.571 1.00 91.44 187 PRO A N 1
ATOM 1505 C CA . PRO A 1 187 ? -24.168 -10.162 12.422 1.00 91.44 187 PRO A CA 1
ATOM 1506 C C . PRO A 1 187 ? -25.012 -8.940 12.787 1.00 91.44 187 PRO A C 1
ATOM 1508 O O . PRO A 1 187 ? -25.654 -8.919 13.835 1.00 91.44 187 PRO A O 1
ATOM 1511 N N . ASP A 1 188 ? -24.984 -7.925 11.923 1.00 87.56 188 ASP A N 1
ATOM 1512 C CA . ASP A 1 188 ? -25.767 -6.685 12.027 1.00 87.56 188 ASP A CA 1
ATOM 1513 C C . ASP A 1 188 ? -25.563 -5.858 13.316 1.00 87.56 188 ASP A C 1
ATOM 1515 O O . ASP A 1 188 ? -26.220 -4.833 13.509 1.00 87.56 188 ASP A O 1
ATOM 1519 N N . GLU A 1 189 ? -24.605 -6.224 14.177 1.00 93.69 189 GLU A N 1
ATOM 1520 C CA . GLU A 1 189 ? -24.279 -5.472 15.388 1.00 93.69 189 GLU A CA 1
ATOM 1521 C C . GLU A 1 189 ? -23.096 -4.529 15.136 1.00 93.69 189 GLU A C 1
ATOM 1523 O O . GLU A 1 189 ? -21.935 -4.923 14.967 1.00 93.69 189 GLU A O 1
ATOM 1528 N N . SER A 1 190 ? -23.392 -3.232 15.153 1.00 92.25 190 SER A N 1
ATOM 1529 C CA . SER A 1 190 ? -22.382 -2.182 15.164 1.00 92.25 190 SER A CA 1
ATOM 1530 C C . SER A 1 190 ? -22.734 -1.125 16.199 1.00 92.25 190 SER A C 1
ATOM 1532 O O . SER A 1 190 ? -23.900 -0.808 16.424 1.00 92.25 190 SER A O 1
ATOM 1534 N N . GLN A 1 191 ? -21.707 -0.577 16.841 1.00 94.81 191 GLN A N 1
ATOM 1535 C CA . GLN A 1 191 ? -21.850 0.449 17.861 1.00 94.81 191 GLN A CA 1
ATOM 1536 C C . GLN A 1 191 ? -20.975 1.643 17.503 1.00 94.81 191 GLN A C 1
ATOM 1538 O O . GLN A 1 191 ? -19.780 1.509 17.231 1.00 94.81 191 GLN A O 1
ATOM 1543 N N . TYR A 1 192 ? -21.560 2.833 17.561 1.00 96.00 192 TYR A N 1
ATOM 1544 C CA . TYR A 1 192 ? -20.798 4.068 17.472 1.00 96.00 192 TYR A CA 1
ATOM 1545 C C . TYR A 1 192 ? -20.189 4.403 18.833 1.00 96.00 192 TYR A C 1
ATOM 1547 O O . TYR A 1 192 ? -20.904 4.490 19.835 1.00 96.00 192 TYR A O 1
ATOM 1555 N N . LEU A 1 193 ? -18.869 4.591 18.858 1.00 96.19 193 LEU A N 1
ATOM 1556 C CA . LEU A 1 193 ? -18.118 5.037 20.028 1.00 96.19 193 LEU A CA 1
ATOM 1557 C C . LEU A 1 193 ? -17.390 6.340 19.701 1.00 96.19 193 LEU A C 1
ATOM 1559 O O . LEU A 1 193 ? -16.700 6.449 18.689 1.00 96.19 193 LEU A O 1
ATOM 1563 N N . TRP A 1 194 ? -17.515 7.327 20.578 1.00 95.69 194 TRP A N 1
ATOM 1564 C CA . TRP A 1 194 ? -16.772 8.576 20.489 1.00 95.69 194 TRP A CA 1
ATOM 1565 C C . TRP A 1 194 ? -15.415 8.413 21.155 1.00 95.69 194 TRP A C 1
ATOM 1567 O O . TRP A 1 194 ? -15.354 8.129 22.348 1.00 95.69 194 TRP A O 1
ATOM 1577 N N . ALA A 1 195 ? -14.339 8.649 20.417 1.00 93.88 195 ALA A N 1
ATOM 1578 C CA . ALA A 1 195 ? -12.998 8.764 20.965 1.00 93.88 195 ALA A CA 1
ATOM 1579 C C . ALA A 1 195 ? -12.664 10.239 21.215 1.00 93.88 195 ALA A C 1
ATOM 1581 O O . ALA A 1 195 ? -12.808 11.075 20.321 1.00 93.88 195 ALA A O 1
ATOM 1582 N N . LEU A 1 196 ? -12.184 10.556 22.417 1.00 93.88 196 LEU A N 1
ATOM 1583 C CA . LEU A 1 196 ? -11.638 11.864 22.766 1.00 93.88 196 LEU A CA 1
ATOM 1584 C C . LEU A 1 196 ? -10.181 11.697 23.193 1.00 93.88 196 LEU A C 1
ATOM 1586 O O . LEU A 1 196 ? -9.867 10.961 24.125 1.00 93.88 196 LEU A O 1
ATOM 1590 N N . VAL A 1 197 ? -9.289 12.389 22.498 1.00 91.31 197 VAL A N 1
ATOM 1591 C CA . VAL A 1 197 ? -7.841 12.263 22.660 1.00 91.31 197 VAL A CA 1
ATOM 1592 C C . VAL A 1 197 ? -7.306 13.576 23.206 1.00 91.31 197 VAL A C 1
ATOM 1594 O O . VAL A 1 197 ? -7.334 14.588 22.506 1.00 91.31 197 VAL A O 1
ATOM 1597 N N . GLU A 1 198 ? -6.806 13.581 24.440 1.00 90.50 198 GLU A N 1
ATOM 1598 C CA . GLU A 1 198 ? -6.123 14.744 25.009 1.00 90.50 198 GLU A CA 1
ATOM 1599 C C . GLU A 1 198 ? -4.667 14.777 24.529 1.00 90.50 198 GLU A C 1
ATOM 1601 O O . GLU A 1 198 ? -3.940 13.786 24.621 1.00 90.50 198 GLU A O 1
ATOM 1606 N N . MET A 1 199 ? -4.213 15.940 24.062 1.00 84.88 199 MET A N 1
ATOM 1607 C CA . MET A 1 199 ? -2.854 16.154 23.570 1.00 84.88 199 MET A CA 1
ATOM 1608 C C . MET A 1 199 ? -2.046 16.993 24.574 1.00 84.88 199 MET A C 1
ATOM 1610 O O . MET A 1 199 ? -2.468 18.064 25.017 1.00 84.88 199 MET A O 1
ATOM 1614 N N . LYS A 1 200 ? -0.836 16.542 24.906 1.00 78.94 200 LYS A N 1
ATOM 1615 C CA . LYS A 1 200 ? 0.164 17.282 25.678 1.00 78.94 200 LYS A CA 1
ATOM 1616 C C . LYS A 1 200 ? 0.742 18.407 24.820 1.00 78.94 200 LYS A C 1
ATOM 1618 O O . LYS A 1 200 ? 1.240 18.172 23.721 1.00 78.94 200 LYS A O 1
ATOM 1623 N N . ALA A 1 201 ? 0.720 19.630 25.346 1.00 67.00 201 ALA A N 1
ATOM 1624 C CA . ALA A 1 201 ? 1.434 20.749 24.744 1.00 67.00 201 ALA A CA 1
ATOM 1625 C C . ALA A 1 201 ? 2.949 20.515 24.882 1.00 67.00 201 ALA A C 1
ATOM 1627 O O . ALA A 1 201 ? 3.454 20.370 25.997 1.00 67.00 201 ALA A O 1
ATOM 1628 N N . ALA A 1 202 ? 3.662 20.446 23.759 1.00 61.00 202 ALA A N 1
ATOM 1629 C CA . ALA A 1 202 ? 5.118 20.368 23.724 1.00 61.00 202 ALA A CA 1
ATOM 1630 C C . ALA A 1 202 ? 5.672 21.739 23.285 1.00 61.00 202 ALA A C 1
ATOM 1632 O O . ALA A 1 202 ? 5.246 22.225 22.239 1.00 61.00 202 ALA A O 1
ATOM 1633 N N . PRO A 1 203 ? 6.600 22.364 24.040 1.00 53.81 203 PRO A N 1
ATOM 1634 C CA . PRO A 1 203 ? 7.029 23.747 23.796 1.00 53.81 203 PRO A CA 1
ATOM 1635 C C . PRO A 1 203 ? 7.603 24.010 22.396 1.00 53.81 203 PRO A C 1
ATOM 1637 O O . PRO A 1 203 ? 7.436 25.106 21.883 1.00 53.81 203 PRO A O 1
ATOM 1640 N N . ASN A 1 204 ? 8.215 23.002 21.760 1.00 53.94 204 ASN A N 1
ATOM 1641 C CA . ASN A 1 204 ? 8.920 23.133 20.476 1.00 53.94 204 ASN A CA 1
ATOM 1642 C C . ASN A 1 204 ? 8.530 22.056 19.445 1.00 53.94 204 ASN A C 1
ATOM 1644 O O . ASN A 1 204 ? 9.289 21.787 18.516 1.00 53.94 204 ASN A O 1
ATOM 1648 N N . LYS A 1 205 ? 7.383 21.390 19.613 1.00 53.75 205 LYS A N 1
ATOM 1649 C CA . LYS A 1 205 ? 6.842 20.497 18.579 1.00 53.75 205 LYS A CA 1
ATOM 1650 C C . LYS A 1 205 ? 5.540 21.101 18.071 1.00 53.75 205 LYS A C 1
ATOM 1652 O O . LYS A 1 205 ? 4.652 21.411 18.864 1.00 53.75 205 LYS A O 1
ATOM 1657 N N . THR A 1 206 ? 5.428 21.254 16.755 1.00 50.31 206 THR A N 1
ATOM 1658 C CA . THR A 1 206 ? 4.166 21.582 16.075 1.00 50.31 206 THR A CA 1
ATOM 1659 C C . THR A 1 206 ? 3.066 20.576 16.437 1.00 50.31 206 THR A C 1
ATOM 1661 O O . THR A 1 206 ? 1.915 20.977 16.611 1.00 50.31 206 THR A O 1
ATOM 1664 N N . ASP A 1 207 ? 3.452 19.326 16.720 1.00 53.31 207 ASP A N 1
ATOM 1665 C CA . ASP A 1 207 ? 2.560 18.242 17.127 1.00 53.31 207 ASP A CA 1
ATOM 1666 C C . ASP A 1 207 ? 2.703 17.848 18.608 1.00 53.31 207 ASP A C 1
ATOM 1668 O O . ASP A 1 207 ? 3.802 17.668 19.142 1.00 53.31 207 ASP A O 1
ATOM 1672 N N . GLY A 1 208 ? 1.561 17.701 19.288 1.00 59.84 208 GLY A N 1
ATOM 1673 C CA . GLY A 1 208 ? 1.494 17.261 20.685 1.00 59.84 208 GLY A CA 1
ATOM 1674 C C . GLY A 1 208 ? 1.692 15.750 20.848 1.00 59.84 208 GLY A C 1
ATOM 1675 O O . GLY A 1 208 ? 1.377 14.971 19.954 1.00 59.84 208 GLY A O 1
ATOM 1676 N N . GLU A 1 209 ? 2.177 15.321 22.012 1.00 72.69 209 GLU A N 1
ATOM 1677 C CA . GLU A 1 209 ? 2.168 13.901 22.411 1.00 72.69 209 GLU A CA 1
ATOM 1678 C C . GLU A 1 209 ? 0.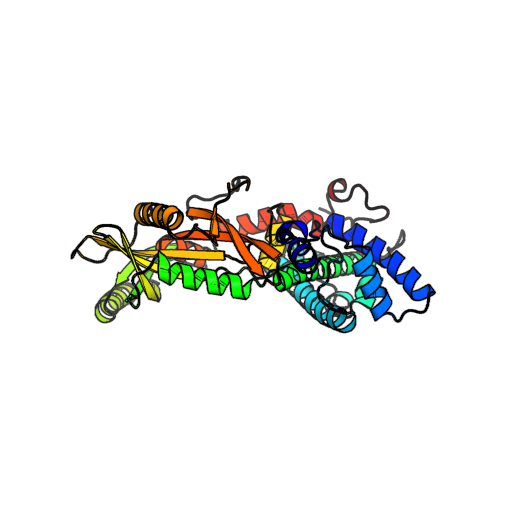794 13.543 22.989 1.00 72.69 209 GLU A C 1
ATOM 1680 O O . GLU A 1 209 ? 0.171 14.390 23.623 1.00 72.69 209 GLU A O 1
ATOM 1685 N N . ILE A 1 210 ? 0.298 12.318 22.808 1.00 79.38 210 ILE A N 1
ATOM 1686 C CA . ILE A 1 210 ? -0.978 11.917 23.418 1.00 79.38 210 ILE A CA 1
ATOM 1687 C C . ILE A 1 210 ? -0.805 11.822 24.935 1.00 79.38 210 ILE A C 1
ATOM 1689 O O . ILE A 1 210 ? 0.140 11.212 25.435 1.00 79.38 210 ILE A O 1
ATOM 1693 N N . LYS A 1 211 ? -1.706 12.476 25.670 1.00 85.94 211 LYS A N 1
ATOM 1694 C CA . LYS A 1 211 ? -1.749 12.472 27.135 1.00 85.94 211 LYS A CA 1
ATOM 1695 C C . LYS A 1 211 ? -2.731 11.430 27.656 1.00 85.94 211 LYS A C 1
ATOM 1697 O O . LYS A 1 211 ? -2.404 10.710 28.593 1.00 85.94 211 LYS A O 1
ATOM 1702 N N . SER A 1 212 ? -3.915 11.361 27.063 1.00 89.38 212 SER A N 1
ATOM 1703 C CA . SER A 1 212 ? -4.936 10.373 27.402 1.00 89.38 212 SER A CA 1
ATOM 1704 C C . SER A 1 212 ? -5.859 10.126 26.213 1.00 89.38 212 SER A C 1
ATOM 1706 O O . SER A 1 212 ? -5.993 10.968 25.322 1.00 89.38 212 SER A O 1
ATOM 1708 N N . VAL A 1 213 ? -6.487 8.954 26.214 1.00 91.56 213 VAL A N 1
ATOM 1709 C CA . VAL A 1 213 ? -7.562 8.587 25.293 1.00 91.56 213 VAL A CA 1
ATOM 1710 C C . VAL A 1 213 ? -8.733 8.122 26.143 1.00 91.56 213 VAL A C 1
ATOM 1712 O O . VAL A 1 213 ? -8.566 7.270 27.012 1.00 91.56 213 VAL A O 1
ATOM 1715 N N . GLU A 1 214 ? -9.899 8.697 25.902 1.00 93.69 214 GLU A N 1
ATOM 1716 C CA . GLU A 1 214 ? -11.154 8.349 26.560 1.00 93.69 214 GLU A CA 1
ATOM 1717 C C . GLU A 1 214 ? -12.180 7.962 25.493 1.00 93.69 214 GLU A C 1
ATOM 1719 O O . GLU A 1 214 ? -12.142 8.474 24.369 1.00 93.69 214 GLU A O 1
ATOM 1724 N N . ILE A 1 215 ? -13.088 7.052 25.839 1.00 95.94 215 ILE A N 1
ATOM 1725 C CA . ILE A 1 215 ? -14.163 6.605 24.952 1.00 95.94 215 ILE A CA 1
ATOM 1726 C C . ILE A 1 215 ? -15.523 6.860 25.591 1.00 95.94 215 ILE A C 1
ATOM 1728 O O . ILE A 1 215 ? -15.677 6.740 26.805 1.00 95.94 215 ILE A O 1
ATOM 1732 N N . PHE A 1 216 ? -16.512 7.185 24.766 1.00 95.31 216 PHE A N 1
ATOM 1733 C CA . PHE A 1 216 ? -17.869 7.478 25.212 1.00 95.31 216 PHE A CA 1
ATOM 1734 C C . PHE A 1 216 ? -18.889 6.823 24.286 1.00 95.31 216 PHE A C 1
ATOM 1736 O O . PHE A 1 216 ? -18.735 6.827 23.066 1.00 95.31 216 PHE A O 1
ATOM 1743 N N . THR A 1 217 ? -19.966 6.307 24.866 1.00 93.31 217 THR A N 1
ATOM 1744 C CA . THR A 1 217 ? -21.116 5.772 24.123 1.00 93.31 217 THR A CA 1
ATOM 1745 C C . THR A 1 217 ? -22.111 6.862 23.738 1.00 93.31 217 THR A C 1
ATOM 1747 O O . THR A 1 217 ? -22.827 6.718 22.752 1.00 93.31 217 THR A O 1
ATOM 1750 N N . GLN A 1 218 ? -22.143 7.967 24.489 1.00 93.31 218 GLN A N 1
ATOM 1751 C CA . GLN A 1 218 ? -23.066 9.079 24.281 1.00 93.31 218 GLN A CA 1
ATOM 1752 C C . GLN A 1 218 ? -22.323 10.370 23.933 1.00 93.31 218 GLN A C 1
ATOM 1754 O O . GLN A 1 218 ? -21.345 10.756 24.579 1.00 93.31 218 GLN A O 1
ATOM 1759 N N . GLU A 1 219 ? -22.843 11.102 22.946 1.00 92.75 219 GLU A N 1
ATOM 1760 C CA . GLU A 1 219 ? -22.280 12.390 22.528 1.00 92.75 219 GLU A CA 1
ATOM 1761 C C . GLU A 1 219 ? -22.316 13.431 23.657 1.00 92.75 219 GLU A C 1
ATOM 1763 O O . GLU A 1 219 ? -21.415 14.271 23.770 1.00 92.75 219 GLU A O 1
ATOM 1768 N N . LYS A 1 220 ? -23.346 13.374 24.513 1.00 94.19 220 LYS A N 1
ATOM 1769 C CA . LYS A 1 220 ? -23.521 14.286 25.649 1.00 94.19 220 LYS A CA 1
ATOM 1770 C C . LYS A 1 220 ? -22.335 14.207 26.609 1.00 94.19 220 LYS A C 1
ATOM 1772 O O . LYS A 1 220 ? -21.762 15.247 26.936 1.00 94.19 220 LYS A O 1
ATOM 1777 N N . ASP A 1 221 ? -21.928 13.002 26.993 1.00 92.94 221 ASP A N 1
ATOM 1778 C CA . ASP A 1 221 ? -20.838 12.774 27.948 1.00 92.94 221 ASP A CA 1
ATOM 1779 C C . ASP A 1 221 ? -19.495 13.210 27.371 1.00 92.94 221 ASP A C 1
ATOM 1781 O O . ASP A 1 221 ? -18.776 14.011 27.978 1.00 92.94 221 ASP A O 1
ATOM 1785 N N . LYS A 1 222 ? -19.226 12.822 26.119 1.00 94.62 222 LYS A N 1
ATOM 1786 C CA . LYS A 1 222 ? -18.069 13.317 25.368 1.00 94.62 222 LYS A CA 1
ATOM 1787 C C . LYS A 1 222 ? -18.058 14.845 25.301 1.00 94.62 222 LYS A C 1
ATOM 1789 O O . LYS A 1 222 ? -17.015 15.480 25.449 1.00 94.62 222 LYS A O 1
ATOM 1794 N N . SER A 1 223 ? -19.212 15.474 25.076 1.00 93.50 223 SER A N 1
ATOM 1795 C CA . SER A 1 223 ? -19.333 16.933 24.976 1.00 93.50 223 SER A CA 1
ATOM 1796 C C . SER A 1 223 ? -19.104 17.636 26.312 1.00 93.50 223 SER A C 1
ATOM 1798 O O . SER A 1 223 ? -18.537 18.733 26.326 1.00 93.50 223 SER A O 1
ATOM 1800 N N . MET A 1 224 ? -19.491 17.019 27.432 1.00 93.88 224 MET A N 1
ATOM 1801 C CA . MET A 1 224 ? -19.147 17.506 28.770 1.00 93.88 224 MET A CA 1
ATOM 1802 C C . MET A 1 224 ? -17.634 17.459 28.996 1.00 93.88 224 MET A C 1
ATOM 1804 O O . MET A 1 224 ? -17.054 18.480 29.380 1.00 93.88 224 MET A O 1
ATOM 1808 N N . GLN A 1 225 ? -16.978 16.344 28.658 1.00 93.12 225 GLN A N 1
ATOM 1809 C CA . GLN A 1 225 ? -15.524 16.220 28.788 1.00 93.12 225 GLN A CA 1
ATOM 1810 C C . GLN A 1 225 ? -14.782 17.201 27.868 1.00 93.12 225 GLN A C 1
ATOM 1812 O O . GLN A 1 225 ? -13.872 17.910 28.302 1.00 93.12 225 GLN A O 1
ATOM 1817 N N . ARG A 1 226 ? -15.245 17.366 26.623 1.00 92.88 226 ARG A N 1
ATOM 1818 C CA . ARG A 1 226 ? -14.738 18.381 25.687 1.00 92.88 226 ARG A CA 1
ATOM 1819 C C . ARG A 1 226 ? -14.806 19.791 26.275 1.00 92.88 226 ARG A C 1
ATOM 1821 O O . ARG A 1 226 ? -13.837 20.545 26.204 1.00 92.88 226 ARG A O 1
ATOM 1828 N N . ARG A 1 227 ? -15.942 20.168 26.876 1.00 93.69 227 ARG A N 1
ATOM 1829 C CA . ARG A 1 227 ? -16.101 21.476 27.539 1.00 93.69 227 ARG A CA 1
ATOM 1830 C C . ARG A 1 227 ? -15.128 21.634 28.710 1.00 93.69 227 ARG A C 1
ATOM 1832 O O . ARG A 1 227 ? -14.576 22.720 28.881 1.00 93.69 227 ARG A O 1
ATOM 1839 N N . ALA A 1 228 ? -14.887 20.577 29.485 1.00 91.88 228 ALA A N 1
ATOM 1840 C CA . ALA A 1 228 ? -13.916 20.596 30.576 1.00 91.88 228 ALA A CA 1
ATOM 1841 C C . ALA A 1 228 ? -12.472 20.796 30.075 1.00 91.88 228 ALA A C 1
ATOM 1843 O O . ALA A 1 228 ? -11.722 21.567 30.676 1.00 91.88 228 ALA A O 1
ATOM 1844 N N . LEU A 1 229 ? -12.096 20.167 28.956 1.00 90.06 229 LEU A N 1
ATOM 1845 C CA . LEU A 1 229 ? -10.793 20.367 28.310 1.00 90.06 229 LEU A CA 1
ATOM 1846 C C . LEU A 1 229 ? -10.638 21.786 27.746 1.00 90.06 229 LEU A C 1
ATOM 1848 O O . LEU A 1 229 ? -9.617 22.427 28.002 1.00 90.06 229 LEU A O 1
ATOM 1852 N N . ASN A 1 230 ? -11.670 22.306 27.069 1.00 89.25 230 ASN A N 1
ATOM 1853 C CA . ASN A 1 230 ? -11.709 23.686 26.566 1.00 89.25 230 ASN A CA 1
ATOM 1854 C C . ASN A 1 230 ? -11.482 24.706 27.691 1.00 89.25 230 ASN A C 1
ATOM 1856 O O . ASN A 1 230 ? -10.638 25.585 27.560 1.00 89.25 230 ASN A O 1
ATOM 1860 N N . ARG A 1 231 ? -12.174 24.561 28.832 1.00 92.25 231 ARG A N 1
ATOM 1861 C CA . ARG A 1 231 ? -12.006 25.451 30.000 1.00 92.25 231 ARG A CA 1
ATOM 1862 C C . ARG A 1 231 ? -10.582 25.459 30.558 1.00 92.25 231 ARG A C 1
ATOM 1864 O O . ARG A 1 231 ? -10.170 26.435 31.169 1.00 92.25 231 ARG A O 1
ATOM 1871 N N . LYS A 1 232 ? -9.838 24.369 30.363 1.00 88.81 232 LYS A N 1
ATOM 1872 C CA . LYS A 1 232 ? -8.443 24.216 30.798 1.00 88.81 232 LYS A CA 1
ATOM 1873 C C . LYS A 1 232 ? -7.435 24.573 29.694 1.00 88.81 232 LYS A C 1
ATOM 1875 O O . LYS A 1 232 ? -6.252 24.289 29.873 1.00 88.81 232 LYS A O 1
ATOM 1880 N N . ASN A 1 233 ? -7.883 25.127 28.560 1.00 84.38 233 ASN A N 1
ATOM 1881 C CA . ASN A 1 233 ? -7.068 25.401 27.368 1.00 84.38 233 ASN A CA 1
ATOM 1882 C C . ASN A 1 233 ? -6.230 24.186 26.918 1.00 84.38 233 ASN A C 1
ATOM 1884 O O . ASN A 1 233 ? -5.089 24.320 26.470 1.00 84.38 233 ASN A O 1
ATOM 1888 N N . ARG A 1 234 ? -6.772 22.971 27.075 1.00 83.50 234 ARG A N 1
ATOM 1889 C CA . ARG A 1 234 ? -6.103 21.734 26.656 1.00 83.50 234 ARG A CA 1
ATOM 1890 C C . ARG A 1 234 ? -6.403 21.464 25.186 1.00 83.50 234 ARG A C 1
ATOM 1892 O O . ARG A 1 234 ? -7.540 21.604 24.748 1.00 83.50 234 ARG A O 1
ATOM 1899 N N . ARG A 1 235 ? -5.383 21.049 24.431 1.00 85.94 235 ARG A N 1
ATOM 1900 C CA . ARG A 1 235 ? -5.544 20.598 23.043 1.00 85.94 235 ARG A CA 1
ATOM 1901 C C . ARG A 1 235 ? -6.142 19.191 23.038 1.00 85.94 235 ARG A C 1
ATOM 1903 O O . ARG A 1 235 ? -5.728 18.354 23.837 1.00 85.94 235 ARG A O 1
ATOM 1910 N N . TYR A 1 236 ? -7.074 18.921 22.131 1.00 87.81 236 TYR A N 1
ATOM 1911 C CA . TYR A 1 236 ? -7.678 17.599 21.966 1.00 87.81 236 TYR A CA 1
ATOM 1912 C C . TYR A 1 236 ? -8.042 17.321 20.509 1.00 87.81 236 TYR A C 1
ATOM 1914 O O . TYR A 1 236 ? -8.056 18.229 19.677 1.00 87.81 236 TYR A O 1
ATOM 1922 N N . LYS A 1 237 ? -8.344 16.056 20.223 1.00 87.88 237 LYS A N 1
ATOM 1923 C CA . LYS A 1 237 ? -8.961 15.587 18.980 1.00 87.88 237 LYS A CA 1
ATOM 1924 C C . LYS A 1 237 ? -10.152 14.696 19.311 1.00 87.88 237 LYS A C 1
ATOM 1926 O O . LYS A 1 237 ? -10.141 14.024 20.339 1.00 87.88 237 LYS A O 1
ATOM 1931 N N . GLU A 1 238 ? -11.165 14.708 18.455 1.00 89.75 238 GLU A N 1
ATOM 1932 C CA . GLU A 1 238 ? -12.351 13.863 18.592 1.00 89.75 238 GLU A CA 1
ATOM 1933 C C . GLU A 1 238 ? -12.619 13.100 17.295 1.00 89.75 238 GLU A C 1
ATOM 1935 O O . GLU A 1 238 ? -12.391 13.631 16.208 1.00 89.75 238 GLU A O 1
ATOM 1940 N N . GLU A 1 239 ? -13.077 11.857 17.415 1.00 90.69 239 GLU A N 1
ATOM 1941 C CA . GLU A 1 239 ? -13.420 11.002 16.278 1.00 90.69 239 GLU A CA 1
ATOM 1942 C C . GLU A 1 239 ? -14.611 10.111 16.647 1.00 90.69 239 GLU A C 1
ATOM 1944 O O . GLU A 1 239 ? -14.674 9.577 17.757 1.00 90.69 239 GLU A O 1
ATOM 1949 N N . LEU A 1 240 ? -15.572 9.969 15.732 1.00 93.38 240 LEU A N 1
ATOM 1950 C CA . LEU A 1 240 ? -16.672 9.017 15.867 1.00 93.38 240 LEU A CA 1
ATOM 1951 C C . LEU A 1 240 ? -16.286 7.721 15.158 1.00 93.38 240 LEU A C 1
ATOM 1953 O O . LEU A 1 240 ? -16.123 7.703 13.940 1.00 93.38 240 LEU A O 1
ATOM 1957 N N . LEU A 1 241 ? -16.148 6.641 15.919 1.00 94.50 241 LEU A N 1
ATOM 1958 C CA . LEU A 1 241 ? -15.720 5.340 15.420 1.00 94.50 241 LEU A CA 1
ATOM 1959 C C . LEU A 1 241 ? -16.930 4.422 15.263 1.00 94.50 241 LEU A C 1
ATOM 1961 O O . LEU A 1 241 ? -17.625 4.133 16.238 1.00 94.50 241 LEU A O 1
ATOM 1965 N N . SER A 1 242 ? -17.160 3.926 14.048 1.00 95.69 242 SER A N 1
ATOM 1966 C CA . SER A 1 242 ? -18.102 2.830 13.805 1.00 95.69 242 SER A CA 1
ATOM 1967 C C . SER A 1 242 ? -17.408 1.510 14.143 1.00 95.69 242 SER A C 1
ATOM 1969 O O . SER A 1 242 ? -16.504 1.071 13.428 1.00 95.69 242 SER A O 1
ATOM 1971 N N . CYS A 1 243 ? -17.770 0.920 15.282 1.00 97.12 243 CYS A N 1
ATOM 1972 C CA . CYS A 1 243 ? -17.145 -0.292 15.797 1.00 97.12 243 CYS A CA 1
ATOM 1973 C C . CYS A 1 243 ? -18.022 -1.511 15.510 1.00 97.12 243 CYS A C 1
ATOM 1975 O O . CYS A 1 243 ? -19.207 -1.520 15.840 1.00 97.12 243 CYS A O 1
ATOM 1977 N N . ARG A 1 244 ? -17.419 -2.561 14.955 1.00 96.12 244 ARG A N 1
ATOM 1978 C CA . ARG A 1 244 ? -18.021 -3.896 14.877 1.00 96.12 244 ARG A CA 1
ATOM 1979 C C . ARG A 1 244 ? -17.909 -4.570 16.241 1.00 96.12 244 ARG A C 1
ATOM 1981 O O . ARG A 1 244 ? -16.918 -4.347 16.944 1.00 96.12 244 ARG A O 1
ATO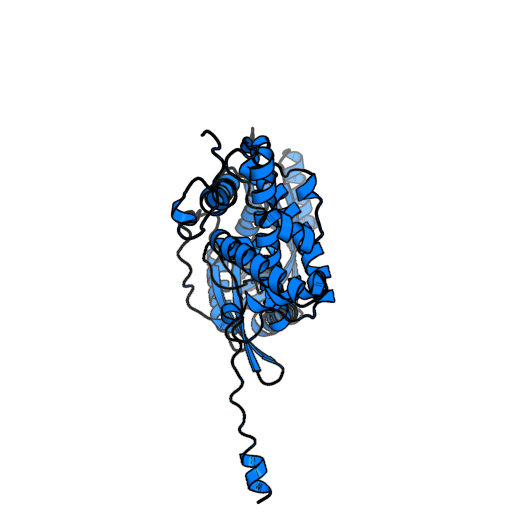M 1988 N N . VAL A 1 245 ? -18.893 -5.382 16.609 1.00 96.88 245 VAL A N 1
ATOM 1989 C CA . VAL A 1 245 ? -18.895 -6.087 17.898 1.00 96.88 245 VAL A CA 1
ATOM 1990 C C . VAL A 1 245 ? -18.470 -7.535 17.694 1.00 96.88 245 VAL A C 1
ATOM 1992 O O . VAL A 1 245 ? -19.021 -8.232 16.849 1.00 96.88 245 VAL A O 1
ATOM 1995 N N . ALA A 1 246 ? -17.479 -7.988 18.456 1.00 97.06 246 ALA A N 1
ATOM 1996 C CA . ALA A 1 246 ? -17.116 -9.398 18.559 1.00 97.06 246 ALA A CA 1
ATOM 1997 C C . ALA A 1 246 ? -17.444 -9.910 19.963 1.00 97.06 246 ALA A C 1
ATOM 1999 O O . ALA A 1 246 ? -17.190 -9.215 20.951 1.00 97.06 246 ALA A O 1
ATOM 2000 N N . LEU A 1 247 ? -17.983 -11.125 20.046 1.00 94.81 247 LEU A N 1
ATOM 2001 C CA . LEU A 1 247 ? -18.265 -11.805 21.308 1.00 94.81 247 LEU A CA 1
ATOM 2002 C C . LEU A 1 247 ? -17.256 -12.927 21.503 1.00 94.81 247 LEU A C 1
ATOM 2004 O O . LEU A 1 247 ? -17.132 -13.820 20.666 1.00 94.81 247 LEU A O 1
ATOM 2008 N N . LEU A 1 248 ? -16.540 -12.872 22.618 1.00 93.38 248 LEU A N 1
ATOM 2009 C CA . LEU A 1 248 ? -15.640 -13.928 23.044 1.00 93.38 248 LEU A CA 1
ATOM 2010 C C . LEU A 1 248 ? -15.922 -14.213 24.513 1.00 93.38 248 LEU A C 1
ATOM 2012 O O . LEU A 1 248 ? -15.622 -13.381 25.371 1.00 93.38 248 LEU A O 1
ATOM 2016 N N . GLU A 1 249 ? -16.497 -15.387 24.776 1.00 88.12 249 GLU A N 1
ATOM 2017 C CA . GLU A 1 249 ? -16.985 -15.766 26.107 1.00 88.12 249 GLU A CA 1
ATOM 2018 C C . GLU A 1 249 ? -17.944 -14.681 26.644 1.00 88.12 249 GLU A C 1
ATOM 2020 O O . GLU A 1 249 ? -18.783 -14.178 25.898 1.00 88.12 249 GLU A O 1
ATOM 2025 N N . ASP A 1 250 ? -17.795 -14.268 27.902 1.00 89.12 250 ASP A N 1
ATOM 2026 C CA . ASP A 1 250 ? -18.582 -13.199 28.535 1.00 89.12 250 ASP A CA 1
ATOM 2027 C C . ASP A 1 250 ? -18.056 -11.780 28.233 1.00 89.12 250 ASP A C 1
ATOM 2029 O O . ASP A 1 250 ? -18.324 -10.829 28.972 1.00 89.12 250 ASP A O 1
ATOM 2033 N N . LYS A 1 251 ? -17.265 -11.593 27.168 1.00 95.00 251 LYS A N 1
ATOM 2034 C CA . LYS A 1 251 ? -16.696 -10.286 26.811 1.00 95.00 251 LYS A CA 1
ATOM 2035 C C . LYS A 1 251 ? -17.122 -9.833 25.421 1.00 95.00 251 LYS A C 1
ATOM 2037 O O . LYS A 1 251 ? -16.949 -10.537 24.427 1.00 95.00 251 LYS A O 1
ATOM 2042 N N . ARG A 1 252 ? -17.590 -8.587 25.351 1.00 96.75 252 ARG A N 1
ATOM 2043 C CA . ARG A 1 252 ? -17.805 -7.854 24.102 1.00 96.75 252 ARG A CA 1
ATOM 2044 C C . ARG A 1 252 ? -16.565 -7.040 23.765 1.00 96.75 252 ARG A C 1
ATOM 2046 O O . ARG A 1 252 ? -16.061 -6.295 24.607 1.00 96.75 252 ARG A O 1
ATOM 2053 N N . PHE A 1 253 ? -16.098 -7.148 22.530 1.00 97.88 253 PHE A N 1
ATOM 2054 C CA . PHE A 1 253 ? -15.000 -6.362 21.980 1.00 97.88 253 PHE A CA 1
ATOM 2055 C C . PHE A 1 253 ? -15.545 -5.423 20.909 1.00 97.88 253 PHE A C 1
ATOM 2057 O O . PHE A 1 253 ? -16.214 -5.860 19.977 1.00 97.88 253 PHE A O 1
ATOM 2064 N N . TYR A 1 254 ? -15.218 -4.139 21.017 1.00 97.94 254 TYR A N 1
ATOM 2065 C CA . TYR A 1 254 ? -15.595 -3.119 20.044 1.00 97.94 254 TYR A CA 1
ATOM 2066 C C . TYR A 1 254 ? -14.400 -2.832 19.149 1.00 97.94 254 TYR A C 1
ATOM 2068 O O . TYR A 1 254 ? -13.381 -2.303 19.601 1.00 97.94 254 TYR A O 1
ATOM 2076 N N . ILE A 1 255 ? -14.515 -3.216 17.884 1.00 97.75 255 ILE A N 1
ATOM 2077 C CA . ILE A 1 255 ? -13.406 -3.247 16.940 1.00 97.75 255 ILE A CA 1
ATOM 2078 C C . ILE A 1 255 ? -13.642 -2.245 15.820 1.00 97.75 255 ILE A C 1
ATOM 2080 O O . ILE A 1 255 ? -14.596 -2.353 15.053 1.00 97.75 255 ILE A O 1
ATOM 2084 N N . TYR A 1 256 ? -12.715 -1.306 15.672 1.00 95.75 256 TYR A N 1
ATOM 2085 C CA . TYR A 1 256 ? -12.640 -0.458 14.493 1.00 95.75 256 TYR A CA 1
ATOM 2086 C C . TYR A 1 256 ? -11.726 -1.119 13.453 1.00 95.75 256 TYR A C 1
ATOM 2088 O O . TYR A 1 256 ? -10.520 -1.282 13.665 1.00 95.75 256 TYR A O 1
ATOM 2096 N N . ALA A 1 257 ? -12.313 -1.562 12.341 1.00 91.69 257 ALA A N 1
ATOM 2097 C CA . ALA A 1 257 ? -11.601 -2.236 11.261 1.00 91.69 257 ALA A CA 1
ATOM 2098 C C . ALA A 1 257 ? -11.114 -1.221 10.218 1.00 91.69 257 ALA A C 1
ATOM 2100 O O . ALA A 1 257 ? -11.888 -0.440 9.673 1.00 91.69 257 ALA A O 1
ATOM 2101 N N . VAL A 1 258 ? -9.819 -1.256 9.914 1.00 88.75 258 VAL A N 1
ATOM 2102 C CA . VAL A 1 258 ? -9.168 -0.358 8.960 1.00 88.75 258 VAL A CA 1
ATOM 2103 C C . VAL A 1 258 ? -8.582 -1.182 7.824 1.00 88.75 258 VAL A C 1
ATOM 2105 O O . VAL A 1 258 ? -7.663 -1.981 8.029 1.00 88.75 258 VAL A O 1
ATOM 2108 N N . ASN A 1 259 ? -9.058 -0.948 6.601 1.00 83.44 259 ASN A N 1
ATOM 2109 C CA . ASN A 1 259 ? -8.411 -1.485 5.410 1.00 83.44 259 ASN A CA 1
ATOM 2110 C C . ASN A 1 259 ? -7.008 -0.861 5.279 1.00 83.44 259 ASN A C 1
ATOM 2112 O O . ASN A 1 259 ? -6.848 0.361 5.226 1.00 83.44 259 ASN A O 1
ATOM 2116 N N . ARG A 1 260 ? -5.976 -1.707 5.239 1.00 77.56 260 ARG A N 1
ATOM 2117 C CA . ARG A 1 260 ? -4.569 -1.313 5.099 1.00 77.56 260 ARG A CA 1
ATOM 2118 C C . ARG A 1 260 ? -4.009 -1.678 3.733 1.00 77.56 260 ARG A C 1
ATOM 2120 O O . ARG A 1 260 ? -2.822 -1.999 3.634 1.00 77.56 260 ARG A O 1
ATOM 2127 N N . ARG A 1 261 ? -4.823 -1.554 2.681 1.00 76.94 261 ARG A N 1
ATOM 2128 C CA . ARG A 1 261 ? -4.345 -1.634 1.301 1.00 76.94 261 ARG A CA 1
ATOM 2129 C C . ARG A 1 261 ? -3.127 -0.738 1.144 1.00 76.94 261 ARG A C 1
ATOM 2131 O O . ARG A 1 261 ? -3.183 0.484 1.333 1.00 76.94 261 ARG A O 1
ATOM 2138 N N . LYS A 1 262 ? -1.988 -1.351 0.847 1.00 76.12 262 LYS A N 1
ATOM 2139 C CA . LYS A 1 262 ? -0.784 -0.579 0.578 1.00 76.12 262 LYS A CA 1
ATOM 2140 C C . LYS A 1 262 ? -0.885 -0.018 -0.825 1.00 76.12 262 LYS A C 1
ATOM 2142 O O . LYS A 1 262 ? -1.275 -0.702 -1.769 1.00 76.12 262 LYS A O 1
ATOM 2147 N N . ARG A 1 263 ? -0.577 1.270 -0.942 1.00 79.25 263 ARG A N 1
ATOM 2148 C CA . ARG A 1 263 ? -0.357 1.905 -2.242 1.00 79.25 263 ARG A CA 1
ATOM 2149 C C . ARG A 1 263 ? 0.931 1.340 -2.838 1.00 79.25 263 ARG A C 1
ATOM 2151 O O . ARG A 1 263 ? 1.836 1.005 -2.071 1.00 79.25 263 ARG A O 1
ATOM 2158 N N . LEU A 1 264 ? 1.028 1.332 -4.165 1.00 79.31 264 LEU A N 1
ATOM 2159 C CA . LEU A 1 264 ? 2.189 0.827 -4.905 1.00 79.31 264 LEU A CA 1
ATOM 2160 C C . LEU A 1 264 ? 3.522 1.345 -4.342 1.00 79.31 264 LEU A C 1
AT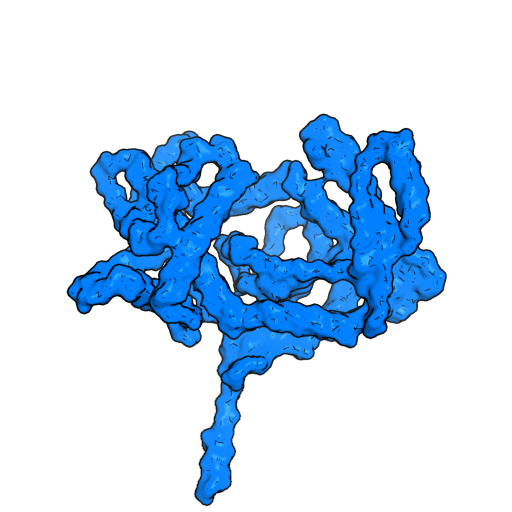OM 2162 O O . LEU A 1 264 ? 4.393 0.548 -4.023 1.00 79.31 264 LEU A O 1
ATOM 2166 N N . LEU A 1 265 ? 3.640 2.649 -4.062 1.00 74.19 265 LEU A N 1
ATOM 2167 C CA . LEU A 1 265 ? 4.832 3.242 -3.432 1.00 74.19 265 LEU A CA 1
ATOM 2168 C C . LEU A 1 265 ? 5.231 2.566 -2.107 1.00 74.19 265 LEU A C 1
ATOM 2170 O O . LEU A 1 265 ? 6.396 2.253 -1.877 1.00 74.19 265 LEU A O 1
ATOM 2174 N N . SER A 1 266 ? 4.278 2.358 -1.195 1.00 73.06 266 SER A N 1
ATOM 2175 C CA . SER A 1 266 ? 4.595 1.739 0.101 1.00 73.06 266 SER A CA 1
ATOM 2176 C C . SER A 1 266 ? 5.006 0.277 -0.055 1.00 73.06 266 SER A C 1
ATOM 2178 O O . SER A 1 266 ? 5.802 -0.211 0.748 1.00 73.06 266 SER A O 1
ATOM 2180 N N . THR A 1 267 ? 4.475 -0.395 -1.078 1.00 79.19 267 THR A N 1
ATOM 2181 C CA . THR A 1 267 ? 4.855 -1.752 -1.471 1.00 79.19 267 THR A CA 1
ATOM 2182 C C . THR A 1 267 ? 6.258 -1.778 -2.067 1.00 79.19 267 THR A C 1
ATOM 2184 O O . THR A 1 267 ? 7.092 -2.523 -1.565 1.00 79.19 267 THR A O 1
ATOM 2187 N N . LEU A 1 268 ? 6.569 -0.896 -3.021 1.00 79.50 268 LEU A N 1
ATOM 2188 C CA . LEU A 1 268 ? 7.903 -0.749 -3.608 1.00 79.50 268 LEU A CA 1
ATOM 2189 C C . LEU A 1 268 ? 8.969 -0.550 -2.522 1.00 79.50 268 LEU A C 1
ATOM 2191 O O . LEU A 1 268 ? 9.915 -1.321 -2.419 1.00 79.50 268 LEU A O 1
ATOM 2195 N N . LEU A 1 269 ? 8.762 0.416 -1.620 1.00 74.56 269 LEU A N 1
ATOM 2196 C CA . LEU A 1 269 ? 9.679 0.663 -0.500 1.00 74.56 269 LEU A CA 1
ATOM 2197 C C . LEU A 1 269 ? 9.772 -0.518 0.480 1.00 74.56 269 LEU A C 1
ATOM 2199 O O . LEU A 1 269 ? 10.729 -0.629 1.248 1.00 74.56 269 LEU A O 1
ATOM 2203 N N . LYS A 1 270 ? 8.756 -1.383 0.550 1.00 74.69 270 LYS A N 1
ATOM 2204 C CA . LYS A 1 270 ? 8.813 -2.611 1.351 1.00 74.69 270 LYS A CA 1
ATOM 2205 C C . LYS A 1 270 ? 9.681 -3.663 0.652 1.00 74.69 270 LYS A C 1
ATOM 2207 O O . LYS A 1 270 ? 10.535 -4.239 1.326 1.00 74.69 270 LYS A O 1
ATOM 2212 N N . LEU A 1 271 ? 9.495 -3.856 -0.651 1.00 77.19 271 LEU A N 1
ATOM 2213 C CA . LEU A 1 271 ? 10.256 -4.793 -1.478 1.00 77.19 271 LEU A CA 1
ATOM 2214 C C . LEU A 1 271 ? 11.743 -4.407 -1.558 1.00 77.19 271 LEU A C 1
ATOM 2216 O O . LEU A 1 271 ? 12.601 -5.249 -1.304 1.00 77.19 271 LEU A O 1
ATOM 2220 N N . GLU A 1 272 ? 12.061 -3.118 -1.733 1.00 73.88 272 GLU A N 1
ATOM 2221 C CA . GLU A 1 272 ? 13.443 -2.594 -1.704 1.00 73.88 272 GLU A CA 1
ATOM 2222 C C . GLU A 1 272 ? 14.174 -2.904 -0.383 1.00 73.88 272 GLU A C 1
ATOM 2224 O O . GLU A 1 272 ? 15.386 -3.105 -0.347 1.00 73.88 272 GLU A O 1
ATOM 2229 N N . ARG A 1 273 ? 13.436 -3.044 0.728 1.00 67.31 273 ARG A N 1
ATOM 2230 C CA . ARG A 1 273 ? 13.987 -3.459 2.035 1.00 67.31 273 ARG A CA 1
ATOM 2231 C C . ARG A 1 273 ? 14.201 -4.975 2.158 1.00 67.31 273 ARG A C 1
ATOM 2233 O O . ARG A 1 273 ? 14.446 -5.465 3.259 1.00 67.31 273 ARG A O 1
ATOM 2240 N N . GLY A 1 274 ? 14.063 -5.733 1.070 1.00 68.38 274 GLY A N 1
ATOM 2241 C CA . GLY A 1 274 ? 14.224 -7.189 1.041 1.00 68.38 274 GLY A CA 1
ATOM 2242 C C . GLY A 1 274 ? 13.084 -7.965 1.700 1.00 68.38 274 GLY A C 1
ATOM 2243 O O . GLY A 1 274 ? 13.250 -9.134 2.044 1.00 68.38 274 GLY A O 1
ATOM 2244 N N . ARG A 1 275 ? 11.929 -7.330 1.921 1.00 68.94 275 ARG A N 1
ATOM 2245 C CA . ARG A 1 275 ? 10.727 -8.045 2.365 1.00 68.94 275 ARG A CA 1
ATOM 2246 C C . ARG A 1 275 ? 10.082 -8.723 1.157 1.00 68.94 275 ARG A C 1
ATOM 2248 O O . ARG A 1 275 ? 10.131 -8.187 0.058 1.00 68.94 275 ARG A O 1
ATOM 2255 N N . ARG A 1 276 ? 9.451 -9.874 1.382 1.00 66.50 276 ARG A N 1
ATOM 2256 C CA . ARG A 1 276 ? 8.745 -10.619 0.333 1.00 66.50 276 ARG A CA 1
ATOM 2257 C C . ARG A 1 276 ? 7.313 -10.109 0.143 1.00 66.50 276 ARG A C 1
ATOM 2259 O O . ARG A 1 276 ? 6.704 -9.634 1.109 1.00 66.50 276 ARG A O 1
ATOM 2266 N N . GLY A 1 277 ? 6.832 -10.248 -1.091 1.00 65.25 277 GLY A N 1
ATOM 2267 C CA . GLY A 1 277 ? 5.442 -10.089 -1.509 1.00 65.25 277 GLY A CA 1
ATOM 2268 C C . GLY A 1 277 ? 4.899 -8.662 -1.583 1.00 65.25 277 GLY A C 1
ATOM 2269 O O . GLY A 1 277 ? 5.337 -7.745 -0.877 1.00 65.25 277 GLY A O 1
ATOM 2270 N N . THR A 1 278 ? 3.884 -8.490 -2.433 1.00 65.19 278 THR A N 1
ATOM 2271 C CA . THR A 1 278 ? 3.030 -7.301 -2.465 1.00 65.19 278 THR A CA 1
ATOM 2272 C C . THR A 1 278 ? 1.988 -7.446 -1.351 1.00 65.19 278 THR A C 1
ATOM 2274 O O . THR A 1 278 ? 0.904 -7.993 -1.518 1.00 65.19 278 THR A O 1
ATOM 2277 N N . ASP A 1 279 ? 2.294 -6.967 -0.146 1.00 66.31 279 ASP A N 1
ATOM 2278 C CA . ASP A 1 279 ? 1.393 -7.083 1.016 1.00 66.31 279 ASP A CA 1
ATOM 2279 C C . ASP A 1 279 ? 0.228 -6.082 0.982 1.00 66.31 279 ASP A C 1
ATOM 2281 O O . ASP A 1 279 ? -0.141 -5.439 1.970 1.00 66.31 279 ASP A O 1
ATOM 2285 N N . ARG A 1 280 ? -0.351 -5.923 -0.205 1.00 79.50 280 ARG A N 1
ATOM 2286 C CA . ARG A 1 280 ? -1.467 -5.029 -0.476 1.00 79.50 280 ARG A CA 1
ATOM 2287 C C . ARG A 1 280 ? -2.793 -5.598 0.036 1.00 79.50 280 ARG A C 1
ATOM 2289 O O . ARG A 1 280 ? -3.739 -4.828 0.168 1.00 79.50 280 ARG A O 1
ATOM 2296 N N . ARG A 1 281 ? -2.830 -6.880 0.428 1.00 82.94 281 ARG A N 1
ATOM 2297 C CA . ARG A 1 281 ? -3.941 -7.566 1.122 1.00 82.94 281 ARG A CA 1
ATOM 2298 C C . ARG A 1 281 ? -3.837 -7.410 2.644 1.00 82.94 281 ARG A C 1
ATOM 2300 O O . ARG A 1 281 ? -3.675 -8.378 3.384 1.00 82.94 281 ARG A O 1
ATOM 2307 N N . GLY A 1 282 ? -3.836 -6.162 3.100 1.00 84.38 282 GLY A N 1
ATOM 2308 C CA . GLY A 1 282 ? -3.621 -5.819 4.502 1.00 84.38 282 GLY A CA 1
ATOM 2309 C C . GLY A 1 282 ? -4.877 -5.290 5.184 1.00 84.38 282 GLY A C 1
ATOM 2310 O O . GLY A 1 282 ? -5.546 -4.416 4.635 1.00 84.38 282 GLY A O 1
ATOM 2311 N N . TRP A 1 283 ? -5.137 -5.700 6.423 1.00 88.62 283 TRP A N 1
ATOM 2312 C CA . TRP A 1 283 ? -6.123 -5.046 7.291 1.00 88.62 283 TRP A CA 1
ATOM 2313 C C . TRP A 1 283 ? -5.596 -4.851 8.711 1.00 88.62 283 TRP A C 1
ATOM 2315 O O . TRP A 1 283 ? -4.584 -5.426 9.124 1.00 88.62 283 TRP A O 1
ATOM 2325 N N . LYS A 1 284 ? -6.249 -3.961 9.456 1.00 91.75 284 LYS A N 1
ATOM 2326 C CA . LYS A 1 284 ? -5.922 -3.663 10.846 1.00 91.75 284 LYS A CA 1
ATOM 2327 C C . LYS A 1 284 ? -7.179 -3.611 11.693 1.00 91.75 284 LYS A C 1
ATOM 2329 O O . LYS A 1 284 ? -8.068 -2.820 11.412 1.00 91.75 284 LYS A O 1
ATOM 2334 N N . TYR A 1 285 ? -7.213 -4.410 12.748 1.00 95.06 285 TYR A N 1
ATOM 2335 C CA . TYR A 1 285 ? -8.225 -4.336 13.788 1.00 95.06 285 TYR A CA 1
ATOM 2336 C C . TYR A 1 285 ? -7.703 -3.489 14.940 1.00 95.06 285 TYR A C 1
ATOM 2338 O O . TYR A 1 285 ? -6.689 -3.801 15.569 1.00 95.06 285 TYR A O 1
ATOM 2346 N N . VAL A 1 286 ? -8.389 -2.385 15.192 1.00 95.94 286 VAL A N 1
ATOM 2347 C CA . VAL A 1 286 ? -8.153 -1.531 16.347 1.00 95.94 286 VAL A CA 1
ATOM 2348 C C . VAL A 1 286 ? -9.171 -1.934 17.404 1.00 95.94 286 VAL A C 1
ATOM 2350 O O . VAL A 1 286 ? -10.359 -1.670 17.245 1.00 95.94 286 VAL A O 1
ATOM 2353 N N . VAL A 1 287 ? -8.718 -2.583 18.473 1.00 97.25 287 VAL A N 1
ATOM 2354 C CA . VAL A 1 287 ? -9.554 -2.843 19.645 1.00 97.25 287 VAL A CA 1
ATOM 2355 C C . VAL A 1 287 ? -9.752 -1.509 20.356 1.00 97.25 287 VAL A C 1
ATOM 2357 O O . VAL A 1 287 ? -8.806 -0.921 20.886 1.00 97.25 287 VAL A O 1
ATOM 2360 N N . VAL A 1 288 ? -10.971 -0.983 20.275 1.00 97.62 288 VAL A N 1
ATOM 2361 C CA . VAL A 1 288 ? -11.337 0.327 20.819 1.00 97.62 288 VAL A CA 1
ATOM 2362 C C . VAL A 1 288 ? -11.718 0.184 22.280 1.00 97.62 288 VAL A C 1
ATOM 2364 O O . VAL A 1 288 ? -11.173 0.874 23.142 1.00 97.62 288 VAL A O 1
ATOM 2367 N N . ALA A 1 289 ? -12.629 -0.741 22.555 1.00 97.50 289 ALA A N 1
ATOM 2368 C CA . ALA A 1 289 ? -13.220 -0.908 23.867 1.00 97.50 289 ALA A CA 1
ATOM 2369 C C . ALA A 1 289 ? -13.536 -2.369 24.157 1.00 97.50 289 ALA A C 1
ATOM 2371 O O . ALA A 1 289 ? -13.661 -3.180 23.236 1.00 97.50 289 ALA A O 1
ATOM 2372 N N . THR A 1 290 ? -13.727 -2.675 25.433 1.00 97.50 290 THR A N 1
ATOM 2373 C CA . THR A 1 290 ? -14.254 -3.961 25.884 1.00 97.50 290 THR A CA 1
ATOM 2374 C C . THR A 1 290 ? -15.321 -3.772 26.956 1.00 97.50 290 THR A C 1
ATOM 2376 O O . THR A 1 290 ? -15.332 -2.771 27.677 1.00 97.50 290 THR A O 1
ATOM 2379 N N . GLN A 1 291 ? -16.228 -4.739 27.047 1.00 96.81 291 GLN A N 1
ATOM 2380 C CA . GLN A 1 291 ? -17.275 -4.819 28.061 1.00 96.81 291 GLN A CA 1
ATOM 2381 C C . GLN A 1 291 ? -17.330 -6.253 28.585 1.00 96.81 291 GLN A C 1
ATOM 2383 O O . GLN A 1 291 ? -17.449 -7.181 27.790 1.00 96.81 291 GLN A O 1
ATOM 2388 N N . ALA A 1 292 ? -17.209 -6.443 29.897 1.00 94.25 292 ALA A N 1
ATOM 2389 C CA . ALA A 1 292 ? -17.365 -7.754 30.525 1.00 94.25 292 ALA A CA 1
ATOM 2390 C C . ALA A 1 292 ? -18.796 -7.892 31.059 1.00 94.25 292 ALA A C 1
ATOM 2392 O O . ALA A 1 292 ? -19.209 -7.071 31.880 1.00 94.25 292 ALA A O 1
ATOM 2393 N N . GLY A 1 293 ? -19.535 -8.897 30.588 1.00 89.38 293 GLY A N 1
ATOM 2394 C CA . GLY A 1 293 ? -20.955 -9.083 30.882 1.00 89.38 293 GLY A CA 1
ATOM 2395 C C . GLY A 1 293 ? -21.760 -7.802 30.640 1.00 89.38 293 GLY A C 1
ATOM 2396 O O . GLY A 1 293 ? -21.583 -7.118 29.631 1.00 89.38 293 GLY A O 1
ATOM 2397 N N . GLU A 1 294 ? -22.592 -7.436 31.614 1.00 87.25 294 GLU A N 1
ATOM 2398 C CA . GLU A 1 294 ? -23.360 -6.179 31.634 1.00 87.25 294 GLU A CA 1
ATOM 2399 C C . GLU A 1 294 ? -22.590 -4.996 32.257 1.00 87.25 294 GLU A C 1
ATOM 2401 O O . GLU A 1 294 ? -23.161 -3.945 32.548 1.00 87.25 294 GLU A O 1
ATOM 2406 N N . GLY A 1 295 ? -21.281 -5.145 32.483 1.00 91.19 295 GLY A N 1
ATOM 2407 C CA . GLY A 1 295 ? -20.432 -4.103 33.055 1.00 91.19 295 GLY A CA 1
ATOM 2408 C C . GLY A 1 295 ? -20.279 -2.868 32.154 1.00 91.19 295 GLY A C 1
ATOM 2409 O O . GLY A 1 295 ? -20.773 -2.832 31.028 1.00 91.19 295 GLY A O 1
ATOM 2410 N N . PRO A 1 296 ? -19.570 -1.824 32.613 1.00 92.81 296 PRO A N 1
ATOM 2411 C CA . PRO A 1 296 ? -19.341 -0.630 31.807 1.00 92.81 296 PRO A CA 1
ATOM 2412 C C . PRO A 1 296 ? -18.386 -0.905 30.637 1.00 92.81 296 PRO A C 1
ATOM 2414 O O . PRO A 1 296 ? -17.424 -1.668 30.757 1.00 92.81 296 PRO A O 1
ATOM 2417 N N . ILE A 1 297 ? -18.612 -0.214 29.517 1.00 95.06 297 ILE A N 1
ATOM 2418 C CA . ILE A 1 297 ? -17.666 -0.184 28.398 1.00 95.06 297 ILE A CA 1
ATOM 2419 C C . ILE A 1 297 ? -16.420 0.591 28.836 1.00 95.06 297 ILE A C 1
ATOM 2421 O O . ILE A 1 297 ? -16.510 1.750 29.246 1.00 95.06 297 ILE A O 1
ATOM 2425 N N . ARG A 1 298 ? -15.248 -0.038 28.723 1.00 95.31 298 ARG A N 1
ATOM 2426 C CA . ARG A 1 298 ? -13.948 0.567 29.043 1.00 95.31 298 ARG A CA 1
ATOM 2427 C C . ARG A 1 298 ? -13.022 0.574 27.836 1.00 95.31 298 ARG A C 1
ATOM 2429 O O . ARG A 1 298 ? -13.154 -0.253 26.938 1.00 95.31 298 ARG A O 1
ATOM 2436 N N . LEU A 1 299 ? -12.048 1.483 27.835 1.00 96.38 299 LEU A N 1
ATOM 2437 C CA . LEU A 1 299 ? -10.983 1.496 26.831 1.00 96.38 299 LEU A CA 1
ATOM 2438 C C . LEU A 1 299 ? -10.234 0.152 26.838 1.00 96.38 299 LEU A C 1
ATOM 2440 O O . LEU A 1 299 ? -9.953 -0.406 27.905 1.00 96.38 299 LEU A O 1
ATOM 2444 N N . ALA A 1 300 ? -9.911 -0.356 25.650 1.00 96.06 300 ALA A N 1
ATOM 2445 C CA . ALA A 1 300 ? -9.180 -1.608 25.504 1.00 96.06 300 ALA A CA 1
ATOM 2446 C C . ALA A 1 300 ? -7.714 -1.483 25.958 1.00 96.06 300 ALA A C 1
ATOM 2448 O O . ALA A 1 300 ? -7.021 -0.509 25.645 1.00 96.06 300 ALA A O 1
ATOM 2449 N N . SER A 1 301 ? -7.234 -2.501 26.668 1.00 93.56 301 SER A N 1
ATOM 2450 C CA . SER A 1 301 ? -5.841 -2.662 27.080 1.00 93.56 301 SER A CA 1
ATOM 2451 C C . SER A 1 301 ? -5.027 -3.401 26.009 1.00 93.56 301 SER A C 1
ATOM 2453 O O . SER A 1 301 ? -5.562 -3.892 25.014 1.00 93.56 301 SER A O 1
ATOM 2455 N N . LEU A 1 302 ? -3.706 -3.491 26.199 1.00 90.56 302 LEU A N 1
ATOM 2456 C CA . LEU A 1 302 ? -2.848 -4.295 25.317 1.00 90.56 302 LEU A CA 1
ATOM 2457 C C . LEU A 1 302 ? -3.175 -5.788 25.401 1.00 90.56 302 LEU A C 1
ATOM 2459 O O . LEU A 1 302 ? -3.190 -6.458 24.377 1.00 90.56 302 LEU A O 1
ATOM 2463 N N . GLU A 1 303 ? -3.497 -6.273 26.597 1.00 93.44 303 GLU A N 1
ATOM 2464 C CA . GLU A 1 303 ? -3.933 -7.650 26.821 1.00 93.44 303 GLU A CA 1
ATOM 2465 C C . GLU A 1 303 ? -5.225 -7.956 26.047 1.00 93.44 303 GLU A C 1
ATOM 2467 O O . GLU A 1 303 ? -5.329 -8.998 25.408 1.00 93.44 303 GLU A O 1
ATOM 2472 N N . ASP A 1 304 ? -6.177 -7.015 25.986 1.00 95.06 304 ASP A N 1
ATOM 2473 C CA . ASP A 1 304 ? -7.388 -7.192 25.172 1.00 95.06 304 ASP A CA 1
ATOM 2474 C C . ASP A 1 304 ? -7.051 -7.340 23.674 1.00 95.06 304 ASP A C 1
ATOM 2476 O O . ASP A 1 304 ? -7.673 -8.132 22.964 1.00 95.06 304 ASP A O 1
ATOM 2480 N N . ALA A 1 305 ? -6.049 -6.603 23.179 1.00 93.56 305 ALA A N 1
ATOM 2481 C CA . ALA A 1 305 ? -5.573 -6.730 21.801 1.00 93.56 305 ALA A CA 1
ATOM 2482 C C . ALA A 1 305 ? -4.845 -8.061 21.544 1.00 93.56 305 ALA A C 1
ATOM 2484 O O . ALA A 1 305 ? -4.976 -8.619 20.452 1.00 93.56 305 ALA A O 1
ATOM 2485 N N . GLU A 1 306 ? -4.121 -8.589 22.532 1.00 94.00 306 GLU A N 1
ATOM 2486 C CA . GLU A 1 306 ? -3.504 -9.919 22.486 1.00 94.00 306 GLU A CA 1
ATOM 2487 C C . GLU A 1 306 ? -4.557 -11.021 22.419 1.00 94.00 306 GLU A C 1
ATOM 2489 O O . GLU A 1 306 ? -4.508 -11.865 21.519 1.00 94.00 306 GLU A O 1
ATOM 2494 N N . VAL A 1 307 ? -5.550 -10.964 23.309 1.00 95.25 307 VAL A N 1
ATOM 2495 C CA . VAL A 1 307 ? -6.678 -11.900 23.358 1.00 95.25 307 VAL A CA 1
ATOM 2496 C C . VAL A 1 307 ? -7.452 -11.870 22.042 1.00 95.25 307 VAL A C 1
ATOM 2498 O O . VAL A 1 307 ? -7.651 -12.913 21.416 1.00 95.25 307 VAL A O 1
ATOM 2501 N N . PHE A 1 308 ? -7.814 -10.680 21.552 1.00 95.25 308 PHE A N 1
ATOM 2502 C CA . PHE A 1 308 ? -8.501 -10.558 20.269 1.00 95.25 308 PHE A CA 1
ATOM 2503 C C . PHE A 1 308 ? -7.625 -11.052 19.108 1.00 95.25 308 PHE A C 1
ATOM 2505 O O . PHE A 1 308 ? -8.108 -11.740 18.209 1.00 95.25 308 PHE A O 1
ATOM 2512 N N . SER A 1 309 ? -6.313 -10.782 19.123 1.00 94.50 309 SER A N 1
ATOM 2513 C CA . SER A 1 309 ? -5.404 -11.330 18.113 1.00 94.50 309 SER A CA 1
ATOM 2514 C C . SER A 1 309 ? -5.370 -12.860 18.142 1.00 94.50 309 SER A C 1
ATOM 2516 O O . SER A 1 309 ? -5.375 -13.470 17.073 1.00 94.50 309 SER A O 1
ATOM 2518 N N . ALA A 1 310 ? -5.366 -13.489 19.317 1.00 94.38 310 ALA A N 1
ATOM 2519 C CA . ALA A 1 310 ? -5.422 -14.943 19.439 1.00 94.38 310 ALA A CA 1
ATOM 2520 C C . ALA A 1 310 ? -6.745 -15.507 18.896 1.00 94.38 310 ALA A C 1
ATOM 2522 O O . ALA A 1 310 ? -6.723 -16.442 18.095 1.00 94.38 310 ALA A O 1
ATOM 2523 N N . TYR A 1 311 ? -7.872 -14.877 19.231 1.00 94.50 311 TYR A N 1
ATOM 2524 C CA . TYR A 1 311 ? -9.188 -15.220 18.689 1.00 94.50 311 TYR A CA 1
ATOM 2525 C C . TYR A 1 311 ? -9.217 -15.139 17.155 1.00 94.50 311 TYR A C 1
ATOM 2527 O O . TYR A 1 311 ? -9.584 -16.100 16.479 1.00 94.50 311 TYR A O 1
ATOM 2535 N N . THR A 1 312 ? -8.716 -14.042 16.575 1.00 93.69 312 THR A N 1
ATOM 2536 C CA . THR A 1 312 ? -8.667 -13.905 15.110 1.00 93.69 312 THR A CA 1
ATOM 2537 C C . THR A 1 312 ? -7.815 -14.977 14.428 1.00 93.69 312 THR A C 1
ATOM 2539 O O . THR A 1 312 ? -8.224 -15.479 13.382 1.00 93.69 312 THR A O 1
ATOM 2542 N N . LYS A 1 313 ? -6.676 -15.390 15.014 1.00 92.38 313 LYS A N 1
ATOM 2543 C CA . LYS A 1 313 ? -5.858 -16.507 14.493 1.00 92.38 313 LYS A CA 1
ATOM 2544 C C . LYS A 1 313 ? -6.660 -17.800 14.417 1.00 92.38 313 LYS A C 1
ATOM 2546 O O . LYS A 1 313 ? -6.560 -18.523 13.436 1.00 92.38 313 LYS A O 1
ATOM 2551 N N . GLN A 1 314 ? -7.450 -18.086 15.447 1.00 91.62 314 GLN A N 1
ATOM 2552 C CA . GLN A 1 314 ? -8.212 -19.327 15.522 1.00 91.62 314 GLN A CA 1
ATOM 2553 C C . GLN A 1 314 ? -9.397 -19.351 14.558 1.00 91.62 314 GLN A C 1
ATOM 2555 O O . GLN A 1 314 ? -9.763 -20.428 14.088 1.00 91.62 314 GLN A O 1
ATOM 2560 N N . VAL A 1 315 ? -10.011 -18.196 14.296 1.00 92.38 315 VAL A N 1
ATOM 2561 C CA . VAL A 1 315 ? -11.334 -18.123 13.663 1.00 92.38 315 VAL A CA 1
ATOM 2562 C C . VAL A 1 315 ? -11.290 -17.585 12.231 1.00 92.38 315 VAL A C 1
ATOM 2564 O O . VAL A 1 315 ? -11.924 -18.162 11.349 1.00 92.38 315 VAL A O 1
ATOM 2567 N N . LEU A 1 316 ? -10.517 -16.528 11.962 1.00 92.19 316 LEU A N 1
ATOM 2568 C CA . LEU A 1 316 ? -10.452 -15.919 10.629 1.00 92.19 316 LEU A CA 1
ATOM 2569 C C . LEU A 1 316 ? -9.493 -16.663 9.695 1.00 92.19 316 LEU A C 1
ATOM 2571 O O . LEU A 1 316 ? -9.827 -16.877 8.530 1.00 92.19 316 LEU A O 1
ATOM 2575 N N . TRP A 1 317 ? -8.329 -17.073 10.205 1.00 92.25 317 TRP A N 1
ATOM 2576 C CA . TRP A 1 317 ? -7.254 -17.698 9.426 1.00 92.25 317 TRP A CA 1
ATOM 2577 C C . TRP A 1 317 ? -7.484 -19.195 9.180 1.00 92.25 317 TRP A C 1
ATOM 2579 O O . TRP A 1 317 ? -6.694 -20.058 9.563 1.00 92.25 317 TRP A O 1
ATOM 2589 N N . ARG A 1 318 ? -8.614 -19.473 8.539 1.00 90.81 318 ARG A N 1
ATOM 2590 C CA . ARG A 1 318 ? -9.002 -20.760 7.961 1.00 90.81 318 ARG A CA 1
ATOM 2591 C C . ARG A 1 318 ? -9.334 -20.534 6.493 1.00 90.81 318 ARG A C 1
ATOM 2593 O O . ARG A 1 318 ? -9.650 -19.397 6.129 1.00 90.81 318 ARG A O 1
ATOM 2600 N N . ASP A 1 319 ? -9.341 -21.603 5.695 1.00 88.56 319 ASP A N 1
ATOM 2601 C CA . ASP A 1 319 ? -9.679 -21.569 4.264 1.00 88.56 319 ASP A CA 1
ATOM 2602 C C . ASP A 1 319 ? -10.781 -20.536 3.951 1.00 88.56 319 ASP A C 1
ATOM 2604 O O . ASP A 1 319 ? -11.808 -20.529 4.642 1.00 88.56 319 ASP A O 1
ATOM 2608 N N . PRO A 1 320 ? -10.572 -19.591 3.016 1.00 90.31 320 PRO A N 1
ATOM 2609 C CA . PRO A 1 320 ? -9.432 -19.447 2.098 1.00 90.31 320 PRO A CA 1
ATOM 2610 C C . PRO A 1 320 ? -8.155 -18.802 2.685 1.00 90.31 320 PRO A C 1
ATOM 2612 O O . PRO A 1 320 ? -7.186 -18.597 1.963 1.00 90.31 320 PRO A O 1
ATOM 2615 N N . LEU A 1 321 ? -8.112 -18.425 3.966 1.00 90.56 321 LEU A N 1
ATOM 2616 C CA . LEU A 1 321 ? -6.952 -17.780 4.598 1.00 90.56 321 LEU A CA 1
ATOM 2617 C C . LEU A 1 321 ? -6.097 -18.792 5.369 1.00 90.56 321 LEU A C 1
ATOM 2619 O O . LEU A 1 321 ? -6.587 -19.476 6.260 1.00 90.56 321 LEU A O 1
ATOM 2623 N N . PHE A 1 322 ? -4.797 -18.831 5.099 1.00 90.25 322 PHE A N 1
ATOM 2624 C CA . PHE A 1 322 ? -3.865 -19.771 5.723 1.00 90.25 322 PHE A CA 1
ATOM 2625 C C . PHE A 1 322 ? -2.719 -19.026 6.387 1.00 90.25 322 PHE A C 1
ATOM 2627 O O . PHE A 1 322 ? -2.075 -18.198 5.752 1.00 90.25 322 PHE A O 1
ATOM 2634 N N . MET A 1 323 ? -2.442 -19.308 7.659 1.00 90.56 323 MET A N 1
ATOM 2635 C CA . MET A 1 323 ? -1.315 -18.688 8.358 1.00 90.56 323 MET A CA 1
ATOM 2636 C C . MET A 1 323 ? 0.030 -19.171 7.813 1.00 90.56 323 MET A C 1
ATOM 2638 O O . MET A 1 323 ? 0.199 -20.345 7.490 1.00 90.56 323 MET A O 1
ATOM 2642 N N . GLU A 1 324 ? 1.020 -18.282 7.822 1.00 86.62 324 GLU A N 1
ATOM 2643 C CA . GLU A 1 324 ? 2.412 -18.606 7.530 1.00 86.62 324 GLU A CA 1
ATOM 2644 C C . GLU A 1 324 ? 3.348 -18.122 8.643 1.00 86.62 324 GLU A C 1
ATOM 2646 O O . GLU A 1 324 ? 3.060 -17.131 9.321 1.00 86.62 324 GLU A O 1
ATOM 2651 N N . PRO A 1 325 ? 4.512 -18.774 8.826 1.00 82.62 325 PRO A N 1
ATOM 2652 C CA . PRO A 1 325 ? 5.561 -18.239 9.680 1.00 82.62 325 PRO A CA 1
ATOM 2653 C C . PRO A 1 325 ? 6.013 -16.866 9.177 1.00 82.62 325 PRO A C 1
ATOM 2655 O O . PRO A 1 325 ? 6.370 -16.717 8.005 1.00 82.62 325 PRO A O 1
ATOM 2658 N N . ASP A 1 326 ? 6.076 -15.874 10.065 1.00 75.88 326 ASP A N 1
ATOM 2659 C CA . ASP A 1 326 ? 6.657 -14.581 9.712 1.00 75.88 326 ASP A CA 1
ATOM 2660 C C . ASP A 1 326 ? 8.185 -14.709 9.622 1.00 75.88 326 ASP A C 1
ATOM 2662 O O . ASP A 1 326 ? 8.906 -14.584 10.608 1.00 75.88 326 ASP A O 1
ATOM 2666 N N . ARG A 1 327 ? 8.692 -14.988 8.415 1.00 68.19 327 ARG A N 1
ATOM 2667 C CA . ARG A 1 327 ? 10.138 -15.112 8.120 1.00 68.19 327 ARG A CA 1
ATOM 2668 C C . ARG A 1 327 ? 10.851 -13.759 8.018 1.00 68.19 327 ARG A C 1
ATOM 2670 O O . ARG A 1 327 ? 12.034 -13.683 7.696 1.00 68.19 327 ARG A O 1
ATOM 2677 N N . SER A 1 328 ? 10.113 -12.682 8.248 1.00 63.78 328 SER A N 1
ATOM 2678 C CA . SER A 1 328 ? 10.607 -11.321 8.361 1.00 63.78 328 SER A CA 1
ATOM 2679 C C . SER A 1 328 ? 11.655 -11.211 9.469 1.00 63.78 328 SER A C 1
ATOM 2681 O O . SER A 1 328 ? 11.304 -11.448 10.623 1.00 63.78 328 SER A O 1
ATOM 2683 N N . PRO A 1 329 ? 12.892 -10.744 9.202 1.00 54.81 329 PRO A N 1
ATOM 2684 C CA . PRO A 1 329 ? 13.782 -10.384 10.297 1.00 54.81 329 PRO A CA 1
ATOM 2685 C C . PRO A 1 329 ? 13.096 -9.329 11.183 1.00 54.81 329 PRO A C 1
ATOM 2687 O O . PRO A 1 329 ? 12.441 -8.416 10.630 1.00 54.81 329 PRO A O 1
ATOM 2690 N N . PRO A 1 330 ? 13.209 -9.450 12.524 1.00 54.94 330 PRO A N 1
ATOM 2691 C CA . PRO A 1 330 ? 12.688 -8.450 13.441 1.00 54.94 330 PRO A CA 1
ATOM 2692 C C . PRO A 1 330 ? 13.298 -7.106 13.065 1.00 54.94 330 PRO A C 1
ATOM 2694 O O . PRO A 1 330 ? 14.468 -7.009 12.698 1.00 54.94 330 PRO A O 1
ATOM 2697 N N . ASN A 1 331 ? 12.470 -6.068 13.055 1.00 50.94 331 ASN A N 1
ATOM 2698 C CA . ASN A 1 331 ? 12.949 -4.743 12.704 1.00 50.94 331 ASN A CA 1
ATOM 2699 C C . ASN A 1 331 ? 13.927 -4.281 13.802 1.00 50.94 331 ASN A C 1
ATOM 2701 O O . ASN A 1 331 ? 13.470 -4.106 14.931 1.00 50.94 331 ASN A O 1
ATOM 2705 N N . PRO A 1 332 ? 15.221 -4.062 13.501 1.00 45.34 332 PRO A N 1
ATOM 2706 C CA . PRO A 1 332 ? 16.219 -3.722 14.519 1.00 45.34 332 PRO A CA 1
ATOM 2707 C C . PRO A 1 332 ? 15.926 -2.385 15.218 1.00 45.34 332 PRO A C 1
ATOM 2709 O O . PRO A 1 332 ? 16.409 -2.152 16.318 1.00 45.34 332 PRO A O 1
ATOM 2712 N N . ASP A 1 333 ? 15.091 -1.538 14.607 1.00 47.72 333 ASP A N 1
ATOM 2713 C CA . ASP A 1 333 ? 14.687 -0.231 15.130 1.00 47.72 333 ASP A CA 1
ATOM 2714 C C . ASP A 1 333 ? 13.227 -0.220 15.645 1.00 47.72 333 ASP A C 1
ATOM 2716 O O . ASP A 1 333 ? 12.561 0.820 15.618 1.00 47.72 333 ASP A O 1
ATOM 2720 N N . SER A 1 334 ? 12.647 -1.368 16.030 1.00 52.06 334 SER A N 1
ATOM 2721 C CA . SER A 1 334 ? 11.281 -1.403 16.578 1.00 52.06 334 SER A CA 1
ATOM 2722 C C . SER A 1 334 ? 11.214 -0.681 17.929 1.00 52.06 334 SER A C 1
ATOM 2724 O O . SER A 1 334 ? 11.844 -1.106 18.891 1.00 52.06 334 SER A O 1
ATOM 2726 N N . SER A 1 335 ? 10.433 0.397 18.021 1.00 59.44 335 SER A N 1
ATOM 2727 C CA . SER A 1 335 ? 10.170 1.091 19.288 1.00 59.44 335 SER A CA 1
ATOM 2728 C C . SER A 1 335 ? 8.996 0.448 20.030 1.00 59.44 335 SER A C 1
ATOM 2730 O O . SER A 1 335 ? 8.009 0.062 19.406 1.00 59.44 335 SER A O 1
ATOM 2732 N N . ASP A 1 336 ? 9.049 0.425 21.367 1.00 61.03 336 ASP A N 1
ATOM 2733 C CA . ASP A 1 336 ? 7.963 -0.074 22.227 1.00 61.03 336 ASP A CA 1
ATOM 2734 C C . ASP A 1 336 ? 6.608 0.615 22.004 1.00 61.03 336 ASP A C 1
ATOM 2736 O O . ASP A 1 336 ? 5.563 0.051 22.334 1.00 61.03 336 ASP A O 1
ATOM 2740 N N . ARG A 1 337 ? 6.609 1.815 21.410 1.00 56.06 337 ARG A N 1
ATOM 2741 C CA . ARG A 1 337 ? 5.392 2.550 21.032 1.00 56.06 337 ARG A CA 1
ATOM 2742 C C . ARG A 1 337 ? 4.647 1.908 19.852 1.00 56.06 337 ARG A C 1
ATOM 2744 O O . ARG A 1 337 ? 3.486 2.225 19.625 1.00 56.06 337 ARG A O 1
ATOM 2751 N N . TYR A 1 338 ? 5.291 0.992 19.127 1.00 60.41 338 TYR A N 1
ATOM 2752 C CA . TYR A 1 338 ? 4.774 0.336 17.927 1.00 60.41 338 TYR A CA 1
ATOM 2753 C C . TYR A 1 338 ? 4.817 -1.192 18.072 1.00 60.41 338 TYR A C 1
ATOM 2755 O O . TYR A 1 338 ? 5.550 -1.863 17.346 1.00 60.41 338 TYR A O 1
ATOM 2763 N N . LYS A 1 339 ? 4.031 -1.760 18.997 1.00 67.50 339 LYS A N 1
ATOM 2764 C CA . LYS A 1 339 ? 3.760 -3.211 18.995 1.00 67.50 339 LYS A CA 1
ATOM 2765 C C . LYS A 1 339 ? 2.330 -3.453 18.522 1.00 67.50 339 LYS A C 1
ATOM 2767 O O . LYS A 1 339 ? 1.380 -3.284 19.282 1.00 67.50 339 LYS A O 1
ATOM 2772 N N . ASP A 1 340 ? 2.207 -3.779 17.245 1.00 78.88 340 ASP A N 1
ATOM 2773 C CA . ASP A 1 340 ? 0.994 -4.354 16.675 1.00 78.88 340 ASP A CA 1
ATOM 2774 C C . ASP A 1 340 ? 1.176 -5.883 16.673 1.00 78.88 340 ASP A C 1
ATOM 2776 O O . ASP A 1 340 ? 2.266 -6.376 16.366 1.00 78.88 340 ASP A O 1
ATOM 2780 N N . HIS A 1 341 ? 0.128 -6.640 16.992 1.00 85.81 341 HIS A N 1
ATOM 2781 C CA . HIS A 1 341 ? 0.141 -8.093 16.837 1.00 85.81 341 HIS A CA 1
ATOM 2782 C C . HIS A 1 341 ? -0.057 -8.411 15.363 1.00 85.81 341 HIS A C 1
ATOM 2784 O O . HIS A 1 341 ? -1.134 -8.195 14.807 1.00 85.81 341 HIS A O 1
ATOM 2790 N N . LYS A 1 342 ? 1.015 -8.867 14.716 1.00 86.75 342 LYS A N 1
ATOM 2791 C CA . LYS A 1 342 ? 1.018 -9.191 13.293 1.00 86.75 342 LYS A CA 1
ATOM 2792 C C . LYS A 1 342 ? 0.712 -10.667 13.080 1.00 86.75 342 LYS A C 1
ATOM 2794 O O . LYS A 1 342 ? 1.309 -11.531 13.720 1.00 86.75 342 LYS A O 1
ATOM 2799 N N . ILE A 1 343 ? -0.178 -10.939 12.136 1.00 88.38 343 ILE A N 1
ATOM 2800 C CA . ILE A 1 343 ? -0.399 -12.266 11.568 1.00 88.38 343 ILE A CA 1
ATOM 2801 C C . ILE A 1 343 ? -0.091 -12.160 10.079 1.00 88.38 343 ILE A C 1
ATOM 2803 O O . ILE A 1 343 ? -0.545 -11.231 9.408 1.00 88.38 343 ILE A O 1
ATOM 2807 N N . VAL A 1 344 ? 0.729 -13.083 9.589 1.00 86.88 344 VAL A N 1
ATOM 2808 C CA . VAL A 1 344 ? 1.087 -13.206 8.176 1.00 86.88 344 VAL A CA 1
ATOM 2809 C C . VAL A 1 344 ? 0.526 -14.521 7.675 1.00 86.88 344 VAL A C 1
ATOM 2811 O O . VAL A 1 344 ? 0.497 -15.509 8.411 1.00 86.88 344 VAL A O 1
ATOM 2814 N N . GLY A 1 345 ? 0.095 -14.534 6.425 1.00 86.12 345 GLY A N 1
ATOM 2815 C CA . GLY A 1 345 ? -0.312 -15.759 5.774 1.00 86.12 345 GLY A CA 1
ATOM 2816 C C . GLY A 1 345 ? -0.563 -15.576 4.289 1.00 86.12 345 GLY A C 1
ATOM 2817 O O . GLY A 1 345 ? -0.073 -14.620 3.683 1.00 86.12 345 GLY A O 1
ATOM 2818 N N . ARG A 1 346 ? -1.343 -16.485 3.711 1.00 86.81 346 ARG A N 1
ATOM 2819 C CA . ARG A 1 346 ? -1.766 -16.454 2.314 1.00 86.81 346 ARG A CA 1
ATOM 2820 C C . ARG A 1 346 ? -3.273 -16.537 2.182 1.00 86.81 346 ARG A C 1
ATOM 2822 O O . ARG A 1 346 ? -3.953 -17.140 3.005 1.00 86.81 346 ARG A O 1
ATOM 2829 N N . PHE A 1 347 ? -3.772 -15.932 1.121 1.00 86.25 347 PHE A N 1
ATOM 2830 C CA . PHE A 1 347 ? -5.138 -16.040 0.654 1.00 86.25 347 PHE A CA 1
ATOM 2831 C C . PHE A 1 347 ? -5.166 -16.993 -0.540 1.00 86.25 347 PHE A C 1
ATOM 2833 O O . PHE A 1 347 ? -4.449 -16.759 -1.512 1.00 86.25 347 PHE A O 1
ATOM 2840 N N . HIS A 1 348 ? -5.934 -18.074 -0.433 1.00 86.75 348 HIS A N 1
ATOM 2841 C CA . HIS A 1 348 ? -6.073 -19.130 -1.428 1.00 86.75 348 HIS A CA 1
ATOM 2842 C C . HIS A 1 348 ? -7.463 -19.081 -2.051 1.00 86.75 348 HIS A C 1
ATOM 2844 O O . HIS A 1 348 ? -8.446 -19.289 -1.351 1.00 86.75 348 HIS A O 1
ATOM 2850 N N . ARG A 1 349 ? -7.580 -18.883 -3.363 1.00 84.75 349 ARG A N 1
ATOM 2851 C CA . ARG A 1 349 ? -8.883 -19.007 -4.034 1.00 84.75 349 ARG A CA 1
ATOM 2852 C C . ARG A 1 349 ? -8.786 -19.681 -5.395 1.00 84.75 349 ARG A C 1
ATOM 2854 O O . ARG A 1 349 ? -7.754 -19.542 -6.053 1.00 84.75 349 ARG A O 1
ATOM 2861 N N . PRO A 1 350 ? -9.848 -20.376 -5.831 1.00 79.50 350 PRO A N 1
ATOM 2862 C CA . PRO A 1 350 ? -9.971 -20.794 -7.214 1.00 79.50 350 PRO A CA 1
ATOM 2863 C C . PRO A 1 350 ? -10.242 -19.580 -8.116 1.00 79.50 350 PRO A C 1
ATOM 2865 O O . PRO A 1 350 ? -11.081 -18.742 -7.793 1.00 79.50 350 PRO A O 1
ATOM 2868 N N . ASP A 1 351 ? -9.554 -19.507 -9.251 1.00 73.69 351 ASP A N 1
ATOM 2869 C CA . ASP A 1 351 ? -9.830 -18.561 -10.335 1.00 73.69 351 ASP A CA 1
ATOM 2870 C C . ASP A 1 351 ? -9.483 -19.197 -11.684 1.00 73.69 351 ASP A C 1
ATOM 2872 O O . ASP A 1 351 ? -8.384 -19.722 -11.847 1.00 73.69 351 ASP A O 1
ATOM 2876 N N . ASN A 1 352 ? -10.407 -19.175 -12.650 1.00 67.44 352 ASN A N 1
ATOM 2877 C CA . ASN A 1 352 ? -10.172 -19.666 -14.017 1.00 67.44 352 ASN A CA 1
ATOM 2878 C C . ASN A 1 352 ? -9.478 -21.052 -14.095 1.00 67.44 352 ASN A C 1
ATOM 2880 O O . ASN A 1 352 ? -8.592 -21.278 -14.921 1.00 67.44 352 ASN A O 1
ATOM 2884 N N . GLY A 1 353 ? -9.842 -21.982 -13.199 1.00 64.44 353 GLY A N 1
ATOM 2885 C CA . GLY A 1 353 ? -9.246 -23.328 -13.113 1.00 64.44 353 GLY A CA 1
ATOM 2886 C C . GLY A 1 353 ? -7.883 -23.413 -12.400 1.00 64.44 353 GLY A C 1
ATOM 2887 O O . GLY A 1 353 ? -7.271 -24.479 -12.374 1.00 64.44 353 GLY A O 1
ATOM 2888 N N . ARG A 1 354 ? -7.401 -22.317 -11.806 1.00 68.06 354 ARG A N 1
ATOM 2889 C CA . ARG A 1 354 ? -6.141 -22.203 -11.049 1.00 68.06 354 ARG A CA 1
ATOM 2890 C C . ARG A 1 354 ? -6.415 -21.924 -9.576 1.00 68.06 354 ARG A C 1
ATOM 2892 O O . ARG A 1 354 ? -7.504 -21.484 -9.225 1.00 68.06 354 ARG A O 1
ATOM 2899 N N . ILE A 1 355 ? -5.419 -22.138 -8.717 1.00 76.12 355 ILE A N 1
ATOM 2900 C CA . ILE A 1 355 ? -5.458 -21.683 -7.317 1.00 76.12 355 ILE A CA 1
ATOM 2901 C C . ILE A 1 355 ? -4.493 -20.507 -7.171 1.00 76.12 355 ILE A C 1
ATOM 2903 O O . ILE A 1 355 ? -3.297 -20.666 -7.399 1.00 76.12 355 ILE A O 1
ATOM 2907 N N . ILE A 1 356 ? -4.994 -19.339 -6.775 1.00 77.94 356 ILE A N 1
ATOM 2908 C CA . ILE A 1 356 ? -4.182 -18.153 -6.469 1.00 77.94 356 ILE A CA 1
ATOM 2909 C C . ILE A 1 356 ? -3.834 -18.178 -4.983 1.00 77.94 356 ILE A C 1
ATOM 2911 O O . ILE A 1 356 ? -4.750 -18.209 -4.170 1.00 77.94 356 ILE A O 1
ATOM 2915 N N . ALA A 1 357 ? -2.544 -18.129 -4.634 1.00 79.75 357 ALA A N 1
ATOM 2916 C CA . ALA A 1 357 ? -2.043 -18.113 -3.255 1.00 79.75 357 ALA A CA 1
ATOM 2917 C C . ALA A 1 357 ? -1.236 -16.834 -2.943 1.00 79.75 357 ALA A C 1
ATOM 2919 O O . ALA A 1 357 ? -0.004 -16.855 -2.913 1.00 79.75 357 ALA A O 1
ATOM 2920 N N . GLY A 1 358 ? -1.924 -15.707 -2.732 1.00 77.50 358 GLY A N 1
ATOM 2921 C CA . GLY A 1 358 ? -1.309 -14.386 -2.506 1.00 77.50 358 GLY A CA 1
ATOM 2922 C C . GLY A 1 358 ? -1.032 -14.066 -1.035 1.00 77.50 358 GLY A C 1
ATOM 2923 O O . GLY A 1 358 ? -1.757 -14.524 -0.161 1.00 77.50 358 GLY A O 1
ATOM 2924 N N . SER A 1 359 ? -0.012 -13.257 -0.731 1.00 82.31 359 SER A N 1
ATOM 2925 C CA . SER A 1 359 ? 0.321 -12.888 0.658 1.00 82.31 359 SER A CA 1
ATOM 2926 C C . SER A 1 359 ? -0.727 -11.967 1.301 1.00 82.31 359 SER A C 1
ATOM 2928 O O . SER A 1 359 ? -1.179 -11.006 0.685 1.00 82.31 359 SER A O 1
ATOM 2930 N N . ALA A 1 360 ? -1.086 -12.233 2.558 1.00 86.56 360 ALA A N 1
ATOM 2931 C CA . ALA A 1 360 ? -2.045 -11.464 3.350 1.00 86.56 360 ALA A CA 1
ATOM 2932 C C . ALA A 1 360 ? -1.462 -11.090 4.722 1.00 86.56 360 ALA A C 1
ATOM 2934 O O . ALA A 1 360 ? -0.710 -11.857 5.331 1.00 86.56 360 ALA A O 1
ATOM 2935 N N . GLU A 1 361 ? -1.815 -9.903 5.224 1.00 87.44 361 GLU A N 1
ATOM 2936 C CA . GLU A 1 361 ? -1.371 -9.418 6.535 1.00 87.44 361 GLU A CA 1
ATOM 2937 C C . GLU A 1 361 ? -2.548 -8.884 7.365 1.00 87.44 361 GLU A C 1
ATOM 2939 O O . GLU A 1 361 ? -3.302 -8.014 6.928 1.00 87.44 361 GLU A O 1
ATOM 2944 N N . GLN A 1 362 ? -2.630 -9.319 8.621 1.00 89.62 362 GLN A N 1
ATOM 2945 C CA . GLN A 1 362 ? -3.489 -8.715 9.635 1.00 89.62 362 GLN A CA 1
ATOM 2946 C C . GLN A 1 362 ? -2.628 -8.060 10.712 1.00 89.62 362 GLN A C 1
ATOM 2948 O O . GLN A 1 362 ? -1.672 -8.661 11.204 1.00 89.62 362 GLN A O 1
ATOM 2953 N N . LEU A 1 363 ? -3.016 -6.858 11.139 1.00 90.19 363 LEU A N 1
ATOM 2954 C CA . LEU A 1 363 ? -2.524 -6.245 12.371 1.00 90.19 363 LEU A CA 1
ATOM 2955 C C . LEU A 1 363 ? -3.641 -6.103 13.401 1.00 90.19 363 LEU A C 1
ATOM 2957 O O . LEU A 1 363 ? -4.728 -5.646 13.065 1.00 90.19 363 LEU A O 1
ATOM 2961 N N . THR A 1 364 ? -3.348 -6.384 14.663 1.00 92.31 364 THR A N 1
ATOM 2962 C CA . THR A 1 364 ? -4.235 -6.071 15.789 1.00 92.31 364 THR A CA 1
ATOM 2963 C C . THR A 1 364 ? -3.535 -5.109 16.749 1.00 92.31 364 THR A C 1
ATOM 2965 O O . THR A 1 364 ? -2.352 -5.275 17.045 1.00 92.31 364 THR A O 1
ATOM 2968 N N . THR A 1 365 ? -4.234 -4.071 17.209 1.00 92.94 365 THR A N 1
ATOM 2969 C CA . THR A 1 365 ? -3.688 -3.042 18.115 1.00 92.94 365 THR A CA 1
ATOM 2970 C C . THR A 1 365 ? -4.779 -2.440 19.002 1.00 92.94 365 THR A C 1
ATOM 2972 O O . THR A 1 365 ? -5.948 -2.774 18.838 1.00 92.94 365 THR A O 1
ATOM 2975 N N . THR A 1 366 ? -4.427 -1.493 19.874 1.00 93.81 366 THR A N 1
ATOM 2976 C CA . THR A 1 366 ? -5.386 -0.689 20.656 1.00 93.81 366 THR A CA 1
ATOM 2977 C C . THR A 1 366 ? -5.622 0.698 20.057 1.00 93.81 366 THR A C 1
ATOM 2979 O O . THR A 1 366 ? -4.779 1.218 19.318 1.00 93.81 366 THR A O 1
ATOM 2982 N N . LEU A 1 367 ? -6.742 1.344 20.408 1.00 92.25 367 LEU A N 1
ATOM 2983 C CA . LEU A 1 367 ? -7.030 2.718 19.975 1.00 92.25 367 LEU A CA 1
ATOM 2984 C C . LEU A 1 367 ? -5.898 3.691 20.330 1.00 92.25 367 LEU A C 1
ATOM 2986 O O . LEU A 1 367 ? -5.460 4.445 19.466 1.00 92.25 367 LEU A O 1
ATOM 2990 N N . THR A 1 368 ? -5.364 3.628 21.552 1.00 88.06 368 THR A N 1
ATOM 2991 C CA . THR A 1 368 ? -4.257 4.496 21.981 1.00 88.06 368 THR A CA 1
ATOM 2992 C C . THR A 1 368 ? -3.050 4.375 21.057 1.00 88.06 368 THR A C 1
ATOM 2994 O O . THR A 1 368 ? -2.548 5.385 20.575 1.00 88.06 368 THR A O 1
ATOM 2997 N N . ARG A 1 369 ? -2.635 3.149 20.714 1.00 85.50 369 ARG A N 1
ATOM 2998 C CA . ARG A 1 369 ? -1.503 2.924 19.801 1.00 85.50 369 ARG A CA 1
ATOM 2999 C C . ARG A 1 369 ? -1.809 3.305 18.363 1.00 85.50 369 ARG A C 1
ATOM 3001 O O . ARG A 1 369 ? -0.929 3.770 17.638 1.00 85.50 369 ARG A O 1
ATOM 3008 N N . HIS A 1 370 ? -3.048 3.105 17.923 1.00 86.56 370 HIS A N 1
ATOM 3009 C CA . HIS A 1 370 ? -3.478 3.558 16.610 1.00 86.56 370 HIS A CA 1
ATOM 3010 C C . HIS A 1 370 ? -3.351 5.079 16.492 1.00 86.56 370 HIS A C 1
ATOM 3012 O O . HIS A 1 370 ? -2.703 5.566 15.564 1.00 86.56 370 HIS A O 1
ATOM 3018 N N . VAL A 1 371 ? -3.887 5.801 17.470 1.00 82.81 371 VAL A N 1
ATOM 3019 C CA . VAL A 1 371 ? -3.833 7.258 17.580 1.00 82.81 371 VAL A CA 1
ATOM 3020 C C . VAL A 1 371 ? -2.381 7.736 17.716 1.00 82.81 371 VAL A C 1
ATOM 3022 O O . VAL A 1 371 ? -1.969 8.625 16.969 1.00 82.81 371 VAL A O 1
ATOM 3025 N N . ASP A 1 372 ? -1.564 7.081 18.549 1.00 75.94 372 ASP A N 1
ATOM 3026 C CA . ASP A 1 372 ? -0.118 7.330 18.632 1.00 75.94 372 ASP A CA 1
ATOM 3027 C C . ASP A 1 372 ? 0.539 7.190 17.260 1.00 75.94 372 ASP A C 1
ATOM 3029 O O . ASP A 1 372 ? 1.272 8.073 16.841 1.00 75.94 372 ASP A O 1
ATOM 3033 N N . SER A 1 373 ? 0.245 6.136 16.498 1.00 71.00 373 SER A N 1
ATOM 3034 C CA . SER A 1 373 ? 0.831 5.949 15.164 1.00 71.00 373 SER A CA 1
ATOM 3035 C C . SER A 1 373 ? 0.368 6.986 14.128 1.00 71.00 373 SER A C 1
ATOM 3037 O O . SER A 1 373 ? 1.094 7.274 13.172 1.00 71.00 373 SER A O 1
ATOM 3039 N N . LEU A 1 374 ? -0.835 7.546 14.294 1.00 71.94 374 LEU A N 1
ATOM 3040 C CA . LEU A 1 374 ? -1.366 8.594 13.424 1.00 71.94 374 LEU A CA 1
ATOM 3041 C C . LEU A 1 374 ? -0.765 9.963 13.746 1.00 71.94 374 LEU A C 1
ATOM 3043 O O . LEU A 1 374 ? -0.490 10.722 12.817 1.00 71.94 374 LEU A O 1
ATOM 3047 N N . PHE A 1 375 ? -0.539 10.268 15.026 1.00 64.25 375 PHE A N 1
ATOM 3048 C CA . PHE A 1 375 ? -0.081 11.587 15.482 1.00 64.25 375 PHE A CA 1
ATOM 3049 C C . PHE A 1 375 ? 1.408 11.650 15.835 1.00 64.25 375 PHE A C 1
ATOM 3051 O O . PHE A 1 375 ? 1.970 12.733 15.902 1.00 64.25 375 PHE A O 1
ATOM 3058 N N . ALA A 1 376 ? 2.103 10.517 15.942 1.00 51.16 376 ALA A N 1
ATOM 3059 C CA . ALA A 1 376 ? 3.564 10.470 16.026 1.00 51.16 376 ALA A CA 1
ATOM 3060 C C . ALA A 1 376 ? 4.258 10.731 14.674 1.00 51.16 376 ALA A C 1
ATOM 3062 O O . ALA A 1 376 ? 5.479 10.571 14.577 1.00 51.16 376 ALA A O 1
ATOM 3063 N N . ARG A 1 377 ? 3.508 11.120 13.630 1.00 46.94 377 ARG A N 1
ATOM 3064 C CA . ARG A 1 377 ? 4.029 11.387 12.280 1.00 46.94 377 ARG A CA 1
ATOM 3065 C C . ARG A 1 377 ? 5.072 12.509 12.239 1.00 46.94 377 ARG A C 1
ATOM 3067 O O . ARG A 1 377 ? 5.971 12.403 11.410 1.00 46.94 377 ARG A O 1
ATOM 3074 N N . ASP A 1 378 ? 5.055 13.439 13.196 1.00 46.12 378 ASP A N 1
ATOM 3075 C CA . ASP A 1 378 ? 6.034 14.539 13.276 1.00 46.12 378 ASP A CA 1
ATOM 3076 C C . ASP A 1 378 ? 7.050 14.372 14.422 1.00 46.12 378 ASP A C 1
ATOM 3078 O O . ASP A 1 378 ? 7.839 15.263 14.746 1.00 46.12 378 ASP A O 1
ATOM 3082 N N . GLY A 1 379 ? 7.084 13.195 15.053 1.00 45.75 379 GLY A N 1
ATOM 3083 C CA . GLY A 1 379 ? 8.129 12.858 16.007 1.00 45.75 379 GLY A CA 1
ATOM 3084 C C . GLY A 1 379 ? 9.455 12.595 15.296 1.00 45.75 379 GLY A C 1
ATOM 3085 O O . GLY A 1 379 ? 9.542 11.695 14.459 1.00 45.75 379 GLY A O 1
ATOM 3086 N N . VAL A 1 380 ? 10.508 13.299 15.724 1.00 46.41 380 VAL A N 1
ATOM 3087 C CA . VAL A 1 380 ? 11.926 13.080 15.370 1.00 46.41 380 VAL A CA 1
ATOM 3088 C C . VAL A 1 380 ? 12.280 11.592 15.259 1.00 46.41 380 VAL A C 1
ATOM 3090 O O . VAL A 1 380 ? 13.018 11.215 14.367 1.00 46.41 380 VAL A O 1
ATOM 3093 N N . ASN A 1 381 ? 11.688 10.711 16.070 1.00 40.66 381 ASN A N 1
ATOM 3094 C CA . ASN A 1 381 ? 11.950 9.276 15.995 1.00 40.66 381 ASN A CA 1
ATOM 3095 C C . ASN A 1 381 ? 11.330 8.567 14.784 1.00 40.66 381 ASN A C 1
ATOM 3097 O O . ASN A 1 381 ? 12.013 7.704 14.266 1.00 40.66 381 ASN A O 1
ATOM 3101 N N . HIS A 1 3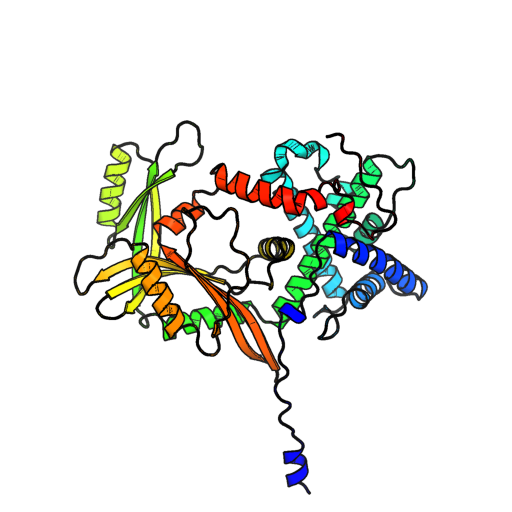82 ? 10.118 8.889 14.297 1.00 43.88 382 HIS A N 1
ATOM 3102 C CA . HIS A 1 382 ? 9.587 8.288 13.052 1.00 43.88 382 HIS A CA 1
ATOM 3103 C C . HIS A 1 382 ? 10.269 8.886 11.817 1.00 43.88 382 HIS A C 1
ATOM 3105 O O . HIS A 1 382 ? 10.528 8.173 10.849 1.00 43.88 382 HIS A O 1
ATOM 3111 N N . TYR A 1 383 ? 10.599 10.180 11.882 1.00 43.78 383 TYR A N 1
ATOM 3112 C CA . TYR A 1 383 ? 11.363 10.876 10.853 1.00 43.78 383 TYR A CA 1
ATOM 3113 C C . TYR A 1 383 ? 12.787 10.335 10.757 1.00 43.78 383 TYR A C 1
ATOM 3115 O O . TYR A 1 383 ? 13.171 9.912 9.685 1.00 43.78 383 TYR A O 1
ATOM 3123 N N . LEU A 1 384 ? 13.546 10.250 11.855 1.00 42.00 384 LEU A N 1
ATOM 3124 C CA . LEU A 1 384 ? 14.887 9.654 11.881 1.00 42.00 384 LEU A CA 1
ATOM 3125 C C . LEU A 1 384 ? 14.838 8.145 11.618 1.00 42.00 384 LEU A C 1
ATOM 3127 O O . LEU A 1 384 ? 15.706 7.641 10.926 1.00 42.00 384 LEU A O 1
ATOM 3131 N N . TYR A 1 385 ? 13.819 7.422 12.091 1.00 51.91 385 TYR A N 1
ATOM 3132 C CA . TYR A 1 385 ? 13.562 6.016 11.740 1.00 51.91 385 TYR A CA 1
ATOM 3133 C C . TYR A 1 385 ? 13.412 5.834 10.230 1.00 51.91 385 TYR A C 1
ATOM 3135 O O . TYR A 1 385 ? 14.134 5.041 9.627 1.00 51.91 385 TYR A O 1
ATOM 3143 N N . ARG A 1 386 ? 12.513 6.596 9.594 1.00 49.28 386 ARG A N 1
ATOM 3144 C CA . ARG A 1 386 ? 12.314 6.525 8.148 1.00 49.28 386 ARG A CA 1
ATOM 3145 C C . ARG A 1 386 ? 13.501 7.085 7.400 1.00 49.28 386 ARG A C 1
ATOM 3147 O O . ARG A 1 386 ? 13.926 6.425 6.477 1.00 49.28 386 ARG A O 1
ATOM 3154 N N . ALA A 1 387 ? 14.060 8.217 7.805 1.00 48.19 387 ALA A N 1
ATOM 3155 C CA . ALA A 1 387 ? 15.199 8.862 7.170 1.00 48.19 387 ALA A CA 1
ATOM 3156 C C . ALA A 1 387 ? 16.460 8.009 7.273 1.00 48.19 387 ALA A C 1
ATOM 3158 O O . ALA A 1 387 ? 17.182 7.950 6.301 1.00 48.19 387 ALA A O 1
ATOM 3159 N N . ARG A 1 388 ? 16.723 7.291 8.373 1.00 48.50 388 ARG A N 1
ATOM 3160 C CA . ARG A 1 388 ? 17.893 6.400 8.519 1.00 48.50 388 ARG A CA 1
ATOM 3161 C C . ARG A 1 388 ? 17.710 5.088 7.754 1.00 48.50 388 ARG A C 1
ATOM 3163 O O . ARG A 1 388 ? 18.675 4.577 7.194 1.00 48.50 388 ARG A O 1
ATOM 3170 N N . GLN A 1 389 ? 16.479 4.574 7.662 1.00 51.00 389 GLN A N 1
ATOM 3171 C CA . GLN A 1 389 ? 16.139 3.469 6.756 1.00 51.00 389 GLN A CA 1
ATOM 3172 C C . GLN A 1 389 ? 16.233 3.908 5.286 1.00 51.00 389 GLN A C 1
ATOM 3174 O O . GLN A 1 389 ? 16.865 3.240 4.481 1.00 51.00 389 GLN A O 1
ATOM 3179 N N . ILE A 1 390 ? 15.688 5.069 4.945 1.00 49.50 390 ILE A N 1
ATOM 3180 C CA . ILE A 1 390 ? 15.780 5.705 3.629 1.00 49.50 390 ILE A CA 1
ATOM 3181 C C . ILE A 1 390 ? 17.234 6.046 3.301 1.00 49.50 390 ILE A C 1
ATOM 3183 O O . ILE A 1 390 ? 17.673 5.773 2.205 1.00 49.50 390 ILE A O 1
ATOM 3187 N N . LEU A 1 391 ? 18.050 6.511 4.238 1.00 48.28 391 LEU A N 1
ATOM 3188 C CA . LEU A 1 391 ? 19.476 6.739 4.016 1.00 48.28 391 LEU A CA 1
ATOM 3189 C C . LEU A 1 391 ? 20.217 5.412 3.799 1.00 48.28 391 LEU A C 1
ATOM 3191 O O . LEU A 1 391 ? 21.021 5.313 2.893 1.00 48.28 391 LEU A O 1
ATOM 3195 N N . ARG A 1 392 ? 19.942 4.343 4.550 1.00 46.59 392 ARG A N 1
ATOM 3196 C CA . ARG A 1 392 ? 20.628 3.055 4.320 1.00 46.59 392 ARG A CA 1
ATOM 3197 C C . ARG A 1 392 ? 20.222 2.358 3.019 1.00 46.59 392 ARG A C 1
ATOM 3199 O O . ARG A 1 392 ? 21.063 1.705 2.415 1.00 46.59 392 ARG A O 1
ATOM 3206 N N . TYR A 1 393 ? 18.956 2.474 2.616 1.00 49.09 393 TYR A N 1
ATOM 3207 C CA . TYR A 1 393 ? 18.412 1.757 1.458 1.00 49.09 393 TYR A CA 1
ATOM 3208 C C . TYR A 1 393 ? 18.285 2.631 0.215 1.00 49.09 393 TYR A C 1
ATOM 3210 O O . TYR A 1 393 ? 18.642 2.177 -0.859 1.00 49.09 393 TYR A O 1
ATOM 3218 N N . LEU A 1 394 ? 17.812 3.870 0.352 1.00 49.44 394 LEU A N 1
ATOM 3219 C CA . LEU A 1 394 ? 17.721 4.846 -0.731 1.00 49.44 394 LEU A CA 1
ATOM 3220 C C . LEU A 1 394 ? 19.024 5.646 -0.903 1.00 49.44 394 LEU A C 1
ATOM 3222 O O . LEU A 1 394 ? 19.326 5.960 -2.040 1.00 49.44 394 LEU A O 1
ATOM 3226 N N . ALA A 1 395 ? 19.861 5.944 0.107 1.00 49.06 395 ALA A N 1
ATOM 3227 C CA . ALA A 1 395 ? 21.073 6.734 -0.192 1.00 49.06 395 ALA A CA 1
ATOM 3228 C C . ALA A 1 395 ? 21.983 6.083 -1.238 1.00 49.06 395 ALA A C 1
ATOM 3230 O O . ALA A 1 395 ? 22.393 6.828 -2.102 1.00 49.06 395 ALA A O 1
ATOM 3231 N N . PRO A 1 396 ? 22.209 4.757 -1.304 1.00 47.62 396 PRO A N 1
ATOM 3232 C CA . PRO A 1 396 ? 22.927 4.157 -2.435 1.00 47.62 396 PRO A CA 1
ATOM 3233 C C . PRO A 1 396 ? 22.225 4.324 -3.799 1.00 47.62 396 PRO A C 1
ATOM 3235 O O . PRO A 1 396 ? 22.890 4.327 -4.827 1.00 47.62 396 PRO A O 1
ATOM 3238 N N . LEU A 1 397 ? 20.894 4.479 -3.816 1.00 48.28 397 LEU A N 1
ATOM 3239 C CA . LEU A 1 397 ? 20.064 4.696 -5.018 1.00 48.28 397 LEU A CA 1
ATOM 3240 C C . LEU A 1 397 ? 20.001 6.179 -5.434 1.00 48.28 397 LEU A C 1
ATOM 3242 O O . LEU A 1 397 ? 19.651 6.490 -6.568 1.00 48.28 397 LEU A O 1
ATOM 3246 N N . TRP A 1 398 ? 20.293 7.088 -4.501 1.00 47.66 398 TRP A N 1
ATOM 3247 C CA . TRP A 1 398 ? 20.185 8.550 -4.633 1.00 47.66 398 TRP A CA 1
ATOM 3248 C C . TRP A 1 398 ? 21.544 9.251 -4.666 1.00 47.66 398 TRP A C 1
ATOM 3250 O O . TRP A 1 398 ? 21.688 10.329 -5.229 1.00 47.66 398 TRP A O 1
ATOM 3260 N N . PHE A 1 399 ? 22.531 8.594 -4.080 1.00 47.28 399 PHE A N 1
ATOM 3261 C CA . PHE A 1 399 ? 23.934 8.915 -4.059 1.00 47.28 399 PHE A CA 1
ATOM 3262 C C . PHE A 1 399 ? 24.711 7.599 -4.164 1.00 47.28 399 PHE A C 1
ATOM 3264 O O . PHE A 1 399 ? 24.915 6.890 -3.170 1.00 47.28 399 PHE A O 1
ATOM 3271 N N . PRO A 1 400 ? 25.151 7.218 -5.359 1.00 47.53 400 PRO A N 1
ATOM 3272 C CA . PRO A 1 400 ? 25.935 6.014 -5.509 1.00 47.53 400 PRO A CA 1
ATOM 3273 C C . PRO A 1 400 ? 27.342 6.286 -4.943 1.00 47.53 400 PRO A C 1
ATOM 3275 O O . PRO A 1 400 ? 28.269 6.656 -5.645 1.00 47.53 400 PRO A O 1
ATOM 3278 N N . HIS A 1 401 ? 27.486 6.190 -3.624 1.00 40.53 401 HIS A N 1
ATOM 3279 C CA . HIS A 1 401 ? 28.754 6.360 -2.909 1.00 40.53 401 HIS A CA 1
ATOM 3280 C C . HIS A 1 401 ? 29.429 5.017 -2.626 1.00 40.53 401 HIS A C 1
ATOM 3282 O O . HIS A 1 401 ? 30.613 4.963 -2.308 1.00 40.53 401 HIS A O 1
ATOM 3288 N N . VAL A 1 402 ? 28.664 3.926 -2.710 1.00 46.28 402 VAL A N 1
ATOM 3289 C CA . VAL A 1 402 ? 29.125 2.578 -2.391 1.00 46.28 402 VAL A CA 1
ATOM 3290 C C . VAL A 1 402 ? 29.197 1.784 -3.689 1.00 46.28 402 VAL A C 1
ATOM 3292 O O . VAL A 1 402 ? 28.205 1.202 -4.126 1.00 46.28 402 VAL A O 1
ATOM 3295 N N . ILE A 1 403 ? 30.389 1.766 -4.293 1.00 49.31 403 ILE A N 1
ATOM 3296 C CA . ILE A 1 403 ? 30.729 0.987 -5.500 1.00 49.31 403 ILE A CA 1
ATOM 3297 C C . ILE A 1 403 ? 30.284 -0.479 -5.361 1.00 49.31 403 ILE A C 1
ATOM 3299 O O . ILE A 1 403 ? 29.862 -1.097 -6.334 1.00 49.31 403 ILE A O 1
ATOM 3303 N N . ASP A 1 404 ? 30.297 -1.023 -4.141 1.00 53.34 404 ASP A N 1
ATOM 3304 C CA . ASP A 1 404 ? 29.951 -2.421 -3.868 1.00 53.34 404 ASP A CA 1
ATOM 3305 C C . ASP A 1 404 ? 28.508 -2.793 -4.231 1.00 53.34 404 ASP A C 1
ATOM 3307 O O . ASP A 1 404 ? 28.276 -3.919 -4.662 1.00 53.34 404 ASP A O 1
ATOM 3311 N N . ALA A 1 405 ? 27.556 -1.856 -4.133 1.00 50.00 405 ALA A N 1
ATOM 3312 C CA . ALA A 1 405 ? 26.162 -2.090 -4.529 1.00 50.00 405 ALA A CA 1
ATOM 3313 C C . ALA A 1 405 ? 25.964 -2.116 -6.058 1.00 50.00 405 ALA A C 1
ATOM 3315 O O . ALA A 1 405 ? 24.923 -2.567 -6.528 1.00 50.00 405 ALA A O 1
ATOM 3316 N N . PHE A 1 406 ? 26.961 -1.649 -6.818 1.00 53.62 406 PHE A N 1
ATOM 3317 C CA . PHE A 1 406 ? 26.962 -1.564 -8.282 1.00 53.62 406 PHE A CA 1
ATOM 3318 C C . PHE A 1 406 ? 28.039 -2.455 -8.924 1.00 53.62 406 PHE A C 1
ATOM 3320 O O . PHE A 1 406 ? 28.285 -2.361 -10.127 1.00 53.62 406 PHE A O 1
ATOM 3327 N N . ARG A 1 407 ? 28.693 -3.339 -8.150 1.00 51.50 407 ARG A N 1
ATOM 3328 C CA . ARG A 1 407 ? 29.645 -4.325 -8.687 1.00 51.50 407 ARG A CA 1
ATOM 3329 C C . ARG A 1 407 ? 28.938 -5.191 -9.735 1.00 51.50 407 ARG A C 1
ATOM 3331 O O . ARG A 1 407 ? 28.029 -5.943 -9.404 1.00 51.50 407 ARG A O 1
ATOM 3338 N N . GLY A 1 408 ? 29.368 -5.074 -10.992 1.00 49.28 408 GLY A N 1
ATOM 3339 C CA . GLY A 1 408 ? 28.780 -5.768 -12.145 1.00 49.28 408 GLY A CA 1
ATOM 3340 C C . GLY A 1 408 ? 28.063 -4.850 -13.139 1.00 49.28 408 GLY A C 1
ATOM 3341 O O . GLY A 1 408 ? 27.813 -5.275 -14.263 1.00 49.28 408 GLY A O 1
ATOM 3342 N N . VAL A 1 409 ? 27.795 -3.589 -12.779 1.00 49.84 409 VAL A N 1
ATOM 3343 C CA . VAL A 1 409 ? 27.323 -2.579 -13.735 1.00 49.84 409 VAL A CA 1
ATOM 3344 C C . VAL A 1 409 ? 28.523 -1.932 -14.410 1.00 49.84 409 VAL A C 1
ATOM 3346 O O . VAL A 1 409 ? 29.146 -1.012 -13.880 1.00 49.84 409 VAL A O 1
ATOM 3349 N N . ASN A 1 410 ? 28.886 -2.446 -15.584 1.00 47.31 410 ASN A N 1
ATOM 3350 C CA . ASN A 1 410 ? 29.951 -1.854 -16.382 1.00 47.31 410 ASN A CA 1
ATOM 3351 C C . ASN A 1 410 ? 29.554 -0.418 -16.760 1.00 47.31 410 ASN A C 1
ATOM 3353 O O . ASN A 1 410 ? 28.412 -0.163 -17.140 1.00 47.31 410 ASN A O 1
ATOM 3357 N N . SER A 1 411 ? 30.510 0.512 -16.697 1.00 51.44 411 SER A N 1
ATOM 3358 C CA . SER A 1 411 ? 30.417 1.871 -17.254 1.00 51.44 411 SER A CA 1
ATOM 3359 C C . SER A 1 411 ? 29.515 2.910 -16.558 1.00 51.44 411 SER A C 1
ATOM 3361 O O . SER A 1 411 ? 29.289 3.961 -17.150 1.00 51.44 411 SER A O 1
ATOM 3363 N N . ILE A 1 412 ? 29.061 2.706 -15.309 1.00 46.78 412 ILE A N 1
ATOM 3364 C CA . ILE A 1 412 ? 28.471 3.819 -14.532 1.00 46.78 412 ILE A CA 1
ATOM 3365 C C . ILE A 1 412 ? 29.580 4.593 -13.815 1.00 46.78 412 ILE A C 1
ATOM 3367 O O . ILE A 1 412 ? 30.144 4.125 -12.825 1.00 46.78 412 ILE A O 1
ATOM 3371 N N . THR A 1 413 ? 29.850 5.812 -14.277 1.00 51.00 413 THR A N 1
ATOM 3372 C CA . THR A 1 413 ? 30.651 6.777 -13.518 1.00 51.00 413 THR A CA 1
ATOM 3373 C C . THR A 1 413 ? 29.758 7.436 -12.471 1.00 51.00 413 THR A C 1
ATOM 3375 O O . THR A 1 413 ? 28.825 8.172 -12.794 1.00 51.00 413 THR A O 1
ATOM 3378 N N . LEU A 1 414 ? 30.028 7.142 -11.200 1.00 48.75 414 LEU A N 1
ATOM 3379 C CA . LEU A 1 414 ? 29.301 7.724 -10.076 1.00 48.75 414 LEU A CA 1
ATOM 3380 C C . LEU A 1 414 ? 29.726 9.195 -9.911 1.00 48.75 414 LEU A C 1
ATOM 3382 O O . LEU A 1 414 ? 30.925 9.480 -9.979 1.00 48.75 414 LEU A O 1
ATOM 3386 N N . PRO A 1 415 ? 28.808 10.146 -9.674 1.00 42.53 415 PRO A N 1
ATOM 3387 C CA . PRO A 1 415 ? 29.194 11.534 -9.475 1.00 42.53 415 PRO A CA 1
ATOM 3388 C C . PRO A 1 415 ? 29.961 11.662 -8.158 1.00 42.53 415 PRO A C 1
ATOM 3390 O O . PRO A 1 415 ? 29.533 11.151 -7.119 1.00 42.53 415 PRO A O 1
ATOM 3393 N N . SER A 1 416 ? 31.081 12.385 -8.174 1.00 40.53 416 SER A N 1
ATOM 3394 C CA . SER A 1 416 ? 31.792 12.765 -6.956 1.00 40.53 416 SER A CA 1
ATOM 3395 C C . SER A 1 416 ? 31.016 13.878 -6.253 1.00 40.53 416 SER A C 1
ATOM 3397 O O . SER A 1 416 ? 31.310 15.065 -6.398 1.00 40.53 416 SER A O 1
ATOM 3399 N N . TYR A 1 417 ? 29.987 13.516 -5.497 1.00 41.69 417 TYR A N 1
ATOM 3400 C CA . TYR A 1 417 ? 29.379 14.451 -4.563 1.00 41.69 417 TYR A CA 1
ATOM 3401 C C . TYR A 1 417 ? 30.344 14.578 -3.386 1.00 41.69 417 TYR A C 1
ATOM 3403 O O . TYR A 1 417 ? 30.306 13.740 -2.492 1.00 41.69 417 TYR A O 1
ATOM 3411 N N . GLY A 1 418 ? 31.249 15.563 -3.427 1.00 36.12 418 GLY A N 1
ATOM 3412 C CA . GLY A 1 418 ? 32.175 15.847 -2.328 1.00 36.12 418 GLY A CA 1
ATOM 3413 C C . GLY A 1 418 ? 31.419 15.850 -0.997 1.00 36.12 418 GLY A C 1
ATOM 3414 O O . GLY A 1 418 ? 30.517 16.678 -0.798 1.00 36.12 418 GLY A O 1
ATOM 3415 N N . VAL A 1 419 ? 31.712 14.845 -0.171 1.00 30.39 419 VAL A N 1
ATOM 3416 C CA . VAL A 1 419 ? 31.176 14.685 1.184 1.00 30.39 419 VAL A CA 1
ATOM 3417 C C . VAL A 1 419 ? 32.032 15.502 2.127 1.00 30.39 419 VAL A C 1
ATOM 3419 O O . VAL A 1 419 ? 33.271 15.350 2.044 1.00 30.39 419 VAL A O 1
#

Secondary structure (DSSP, 8-state):
-HHHHTTSS-----EEE-HHHH-----HHHHHHHHHHHHHHHHHHHHTT--HHHHHHHHHHHH-EETTEES-SS-HHHHHHHHHHHHHHHHHHHHHHHHHH-GGGHHHHSPPHHHHT---HHHHHHHHH--PPTT--HHHHHHHHHHHHHHHHHHHHHHHHHHHHHTTHHHHHHHHHHHHHHHHS-TT-EEEEEEEEEEE--TT-SSPEEEEEEEESSHHHHHHHHHHHHHTT-EEEEEEEEEEEEEETTEEEEEEEEE-PPPHHHHHHHHHTT--S-TTEEEEEEEEEEEETTS--EEPPHHHHHHHHHHHHHHTSSTTEEE----SPPPTT--TT---EEEEEEEEEEETTEEEEEEEEEEEEEHHHHHHHHHGGG-HHHHHHHHHHHHHHTHHHHS---GGGGTT-TT--------

Radius of gyration: 25.81 Å; chains: 1; bounding box: 61×71×72 Å

Sequence (419 aa):
MFAQLLAEMTLSTPQLFIPDNALNFRRLPEQYLIVQSMRTSYDDFKGRGYSSHQALYFAYVTQNPNSHGVATSVGEEAFYQRMTEYLRQAQNMIEHVIDRYLRPFAGRLDPHNSVANCLDPVAMLLMATENPQMGASALQYQRHLEALRQLAIALQLFAIETVDDEAWVADDLSTIDRLSWERLFVPDESQYLWALVEMKAAPNKTDGEIKSVEIFTQEKDKSMQRRALNRKNRRYKEELLSCRVALLEDKRFYIYAVNRRKRLLSTLLKLERGRRGTDRRGWKYVVVATQAGEGPIRLASLEDAEVFSAYTKQVLWRDPLFMEPDRSPPNPDSSDRYKDHKIVGRFHRPDNGRIIAGSAEQLTTTLTRHVDSLFARDGVNHYLYRARQILRYLAPLWFPHVIDAFRGVNSITLPSYGV

pLDDT: mean 78.44, std 17.52, range [28.19, 97.94]